Protein 5UZX (pdb70)

Organism: Burkholderia multivorans (strain ATCC 17616 / 249) (NCBI:txid395019)

Sequence (462 aa):
PRPTILLVGASRGLGHAMAAEFLKRGWDVVGTVRADRGRTPLHALAEAYPDRLRIETTLDITQPEEQIRALAARLSGRRVFDILFVNAGTTNPDPTQTIGEVSTDDFVDLMMITNALSPMRVVEETLAGLVPRDGLIGIMSSGQGSIADNESGQRELYRGSKAALNQFMRSFAARRHAQTPLAMVLIAPGWVRTELGGPDARLSIDESVPGVVDVLLAKRGRRAGLEYLDYRGRTVRWPRPTILLVGASRGLGHAMAAEFLKRGWDVVGTVRADRGRTPLHALAEAYPDRLRIETTLDITQPEQIRALAARLSGRVFDILFVNAGTTNPDPTQTIGEVSTDDFVDLMMITNALSPMRVVVETLAGLVPRDGLIGIMSSGQGSIADNESGQRRELYRGSKAALNQFMRSFAARHAQTPLAMVLIAPGWVRTELGGPDARLSIDESVPGVVDVLLAKRRRGRRAGLEYLDYRGRTVRW

Nearest PDB structures (foldseek):
  5uzx-assembly1_A  TM=1.004E+00  e=2.245E-51  Burkholderia multivorans ATCC 17616
  5tt1-assembly2_B  TM=9.972E-01  e=6.897E-45  Burkholderia multivorans ATCC 17616
  5tt1-assembly1_A-2  TM=9.993E-01  e=2.145E-44  Burkholderia multivorans ATCC 17616
  3tox-assembly2_G-3  TM=8.062E-01  e=9.129E-12  Sinorhizobium meliloti 1021
  3tox-assembly1_A  TM=7.920E-01  e=4.861E-12  Sinorhizobium meliloti 1021

Solvent-accessible surface area: 20872 Å² total; per-residue (Å²): 130,98,0,10,0,0,0,0,17,0,24,142,25,27,0,48,15,0,0,32,36,0,2,76,64,24,0,21,2,1,0,1,6,142,74,111,57,48,157,10,59,0,53,49,25,20,118,74,64,109,94,50,9,148,41,18,64,5,31,11,38,83,50,61,76,2,148,46,2,27,73,159,6,90,79,96,97,0,11,0,0,0,0,22,24,38,59,41,6,114,62,43,110,48,57,100,75,105,21,58,105,105,28,83,63,87,4,40,64,31,1,1,69,0,1,16,90,0,0,85,60,0,22,76,22,12,44,165,38,2,0,0,0,1,10,3,13,33,51,2,1,125,41,63,64,154,86,21,110,113,65,3,21,21,36,0,7,20,24,1,6,119,97,0,119,66,2,14,72,143,45,88,105,42,36,9,0,2,0,0,0,4,12,33,130,6,106,25,94,95,17,17,126,120,5,72,30,32,49,116,102,0,4,46,16,0,0,75,13,0,3,45,2,11,27,112,56,30,27,47,3,8,16,37,171,38,45,107,17,143,98,191,122,46,10,0,0,0,0,18,0,22,132,24,26,0,44,15,0,0,25,36,0,2,165,86,32,17,25,1,0,0,1,9,126,91,119,56,53,154,10,64,0,52,48,23,20,111,73,51,90,88,50,10,29,31,9,72,5,27,9,36,84,46,104,65,3,134,3,2,23,10,44,0,57,30,56,111,0,41,0,0,0,0,23,22,35,59,38,5,110,58,42,115,47,57,99,74,108,21,55,104,104,26,86,64,84,4,42,62,27,1,1,69,0,1,15,92,0,0,84,59,0,24,76,20,10,49,166,88,6,0,0,0,0,10,3,12,34,51,1,1,124,42,63,64,156,86,24,117,103,61,3,26,20,35,0,7,19,22,0,5,120,99,0,123,65,3,13,69,148,53,64,187,49,56,11,0,2,0,0,0,5,12,33,114,6,110,27,154,92,21,20,130,115,6,73,30,30,54,118,104,0,4,44,16,0,0,74,15,0,51,68,1,99,66,108,61,30,29,48,2,7,14,37,133,38,135,106,17,142,95

Structure (mmCIF, N/CA/C/O backbone):
data_5UZX
#
_entry.id   5UZX
#
_cell.length_a   46.400
_cell.length_b   76.150
_cell.length_c   65.480
_cell.angle_alpha   90.000
_cell.angle_beta   109.860
_cell.angle_gamma   90.000
#
_symmetry.space_group_name_H-M   'P 1 21 1'
#
loop_
_entity.id
_entity.type
_entity.pdbx_description
1 polymer 'Putative short-chain alcohol dehydrogenase'
2 non-polymer 'NADP NICOTINAMIDE-ADENINE-DINUCLEOTIDE PHOSPHATE'
3 non-polymer 'CHLORIDE ION'
4 non-polymer 1,2-ETHANEDIOL
5 non-polymer 'SULFATE ION'
6 water water
#
loop_
_atom_site.group_PDB
_atom_site.id
_atom_site.type_symbol
_atom_site.label_atom_id
_atom_site.label_alt_id
_atom_site.label_comp_id
_atom_site.label_asym_id
_atom_site.label_entity_id
_atom_site.label_seq_id
_atom_site.pdbx_PDB_ins_code
_atom_site.Cartn_x
_atom_site.Cartn_y
_atom_site.Cartn_z
_atom_site.occupancy
_atom_site.B_iso_or_equiv
_atom_site.auth_seq_id
_atom_site.auth_comp_id
_atom_site.auth_asym_id
_atom_site.auth_atom_id
_atom_site.pdbx_PDB_model_num
ATOM 1 N N . PRO A 1 15 ? -0.516 -4.286 3.269 1.00 58.12 7 PRO A N 1
ATOM 2 C CA . PRO A 1 15 ? 0.654 -3.646 2.654 1.00 58.04 7 PRO A CA 1
ATOM 3 C C . PRO A 1 15 ? 1.533 -2.927 3.681 1.00 57.93 7 PRO A C 1
ATOM 4 O O . PRO A 1 15 ? 2.489 -3.519 4.187 1.00 56.16 7 PRO A O 1
ATOM 8 N N . ARG A 1 16 ? 1.206 -1.670 3.978 1.00 53.05 8 ARG A N 1
ATOM 9 C CA . ARG A 1 16 ? 1.958 -0.908 4.958 1.00 38.47 8 ARG A CA 1
ATOM 10 C C . ARG A 1 16 ? 1.811 -1.532 6.345 1.00 34.94 8 ARG A C 1
ATOM 11 O O . ARG A 1 16 ? 0.764 -2.098 6.677 1.00 31.89 8 ARG A O 1
ATOM 19 N N . PRO A 1 17 ? 2.845 -1.434 7.179 1.00 26.35 9 PRO A N 1
ATOM 20 C CA . PRO A 1 17 ? 2.705 -1.887 8.569 1.00 26.91 9 PRO A CA 1
ATOM 21 C C . PRO A 1 17 ? 1.603 -1.110 9.272 1.00 24.60 9 PRO A C 1
ATOM 22 O O . PRO A 1 17 ? 1.428 0.088 9.052 1.00 25.93 9 PRO A O 1
ATOM 26 N N . THR A 1 18 ? 0.851 -1.810 10.117 1.00 22.09 10 THR A N 1
ATOM 27 C CA . THR A 1 18 ? -0.291 -1.233 10.809 1.00 18.48 10 THR A CA 1
ATOM 28 C C . THR A 1 18 ? -0.171 -1.473 12.307 1.00 20.60 10 THR A C 1
ATOM 29 O O . THR A 1 18 ? 0.211 -2.564 12.745 1.00 21.03 10 THR A O 1
ATOM 33 N N . ILE A 1 19 ? -0.468 -0.437 13.085 1.00 19.83 11 ILE A N 1
ATOM 34 C CA . ILE A 1 19 ? -0.575 -0.528 14.539 1.00 17.63 11 ILE A CA 1
ATOM 35 C C . ILE A 1 19 ? -2.045 -0.468 14.916 1.00 20.76 11 ILE A C 1
ATOM 36 O O . ILE A 1 19 ? -2.796 0.380 14.417 1.00 19.53 11 ILE A O 1
ATOM 41 N N . LEU A 1 20 ? -2.452 -1.377 15.786 1.00 17.60 12 LEU A N 1
ATOM 42 C CA . LEU A 1 20 ? -3.759 -1.316 16.422 1.00 18.61 12 LEU A CA 1
ATOM 43 C C . LEU A 1 20 ? -3.546 -0.578 17.735 1.00 18.68 12 LEU A C 1
ATOM 44 O O . LEU A 1 20 ? -2.892 -1.095 18.643 1.00 16.76 12 LEU A O 1
ATOM 49 N N . LEU A 1 21 ? -4.039 0.659 17.804 1.00 18.41 13 LEU A N 1
ATOM 50 C CA . LEU A 1 21 ? -3.775 1.576 18.907 1.00 17.85 13 LEU A CA 1
ATOM 51 C C . LEU A 1 21 ? -5.077 1.739 19.681 1.00 19.45 13 LEU A C 1
ATOM 52 O O . LEU A 1 21 ? -6.002 2.415 19.219 1.00 19.38 13 LEU A O 1
ATOM 57 N N . VAL A 1 22 ? -5.150 1.108 20.847 1.00 18.69 14 VAL A N 1
ATOM 58 C CA . VAL A 1 22 ? -6.363 1.098 21.658 1.00 17.83 14 VAL A CA 1
ATOM 59 C C . VAL A 1 22 ? -6.331 2.284 22.615 1.00 19.03 14 VAL A C 1
ATOM 60 O O . VAL A 1 22 ? -5.432 2.396 23.460 1.00 21.31 14 VAL A O 1
ATOM 64 N N . GLY A 1 23 ? -7.326 3.159 22.495 1.00 19.11 15 GLY A N 1
ATOM 65 C CA . GLY A 1 23 ? -7.374 4.370 23.291 1.00 19.03 15 GLY A CA 1
ATOM 66 C C . GLY A 1 23 ? -6.659 5.527 22.617 1.00 19.55 15 GLY A C 1
ATOM 67 O O . GLY A 1 23 ? -5.689 6.064 23.154 1.00 21.42 15 GLY A O 1
ATOM 68 N N . ALA A 1 24 ? -7.129 5.924 21.435 1.00 20.23 16 ALA A N 1
ATOM 69 C CA . ALA A 1 24 ? -6.430 6.900 20.613 1.00 17.72 16 ALA A CA 1
ATOM 70 C C . ALA A 1 24 ? -7.218 8.193 20.458 1.00 19.03 16 ALA A C 1
ATOM 71 O O . ALA A 1 24 ? -6.901 9.007 19.585 1.00 20.21 16 ALA A O 1
ATOM 73 N N . SER A 1 25 ? -8.248 8.395 21.280 1.00 20.64 17 SER A N 1
ATOM 74 C CA . SER A 1 25 ? -9.164 9.511 21.042 1.00 19.78 17 SER A CA 1
ATOM 75 C C . SER A 1 25 ? -8.508 10.858 21.317 1.00 20.96 17 SER A C 1
ATOM 76 O O . SER A 1 25 ? -8.772 11.842 20.606 1.00 21.83 17 SER A O 1
ATOM 79 N N . ARG A 1 26 ? -7.687 10.933 22.366 1.00 21.07 18 ARG A N 1
ATOM 80 C CA . ARG A 1 26 ? -7.211 12.186 22.927 1.00 20.51 18 ARG A CA 1
ATOM 81 C C . ARG A 1 26 ? -5.796 11.980 23.446 1.00 22.04 18 ARG A C 1
ATOM 82 O O . ARG A 1 26 ? -5.297 10.855 23.515 1.00 22.48 18 ARG A O 1
ATOM 90 N N . GLY A 1 27 ? -5.163 13.089 23.829 1.00 24.07 19 GLY A N 1
ATOM 91 C CA . GLY A 1 27 ? -3.946 13.022 24.631 1.00 19.98 19 GLY A CA 1
ATOM 92 C C . GLY A 1 27 ? -2.794 12.312 23.955 1.00 22.83 19 GLY A C 1
ATOM 93 O O . GLY A 1 27 ? -2.537 12.475 22.754 1.00 23.25 19 GLY A O 1
ATOM 94 N N . LEU A 1 28 ? -2.095 11.485 24.740 1.00 23.56 20 LEU A N 1
ATOM 95 C CA . LEU A 1 28 ? -0.973 10.725 24.199 1.00 23.08 20 LEU A CA 1
ATOM 96 C C . LEU A 1 28 ? -1.405 9.795 23.073 1.00 21.55 20 LEU A C 1
ATOM 97 O O . LEU A 1 28 ? -0.674 9.629 22.090 1.00 20.68 20 LEU A O 1
ATOM 102 N N . GLY A 1 29 ? -2.570 9.150 23.207 1.00 19.75 21 GLY A N 1
ATOM 103 C CA . GLY A 1 29 ? -2.980 8.172 22.210 1.00 18.79 21 GLY A CA 1
ATOM 104 C C . GLY A 1 29 ? -3.213 8.806 20.853 1.00 18.70 21 GLY A C 1
ATOM 105 O O . GLY A 1 29 ? -2.786 8.282 19.821 1.00 19.61 21 GLY A O 1
ATOM 106 N N . HIS A 1 30 ? -3.904 9.945 20.842 1.00 20.84 22 HIS A N 1
ATOM 107 C CA . HIS A 1 30 ? -4.124 10.677 19.607 1.00 19.54 22 HIS A CA 1
ATOM 108 C C . HIS A 1 30 ? -2.799 11.103 18.987 1.00 19.73 22 HIS A C 1
ATOM 109 O O . HIS A 1 30 ? -2.609 10.986 17.772 1.00 20.30 22 HIS A O 1
ATOM 116 N N . ALA A 1 31 ? -1.869 11.591 19.809 1.00 20.91 23 ALA A N 1
ATOM 117 C CA . ALA A 1 31 ? -0.580 12.036 19.290 1.00 20.19 23 ALA A CA 1
ATOM 118 C C . ALA A 1 31 ? 0.243 10.872 18.752 1.00 20.09 23 ALA A C 1
ATOM 119 O O . ALA A 1 31 ? 0.994 11.035 17.782 1.00 20.96 23 ALA A O 1
ATOM 121 N N . MET A 1 32 ? 0.121 9.696 19.371 1.00 18.73 24 MET A N 1
ATOM 122 C CA . MET A 1 32 ? 0.832 8.524 18.867 1.00 20.70 24 MET A CA 1
ATOM 123 C C . MET A 1 32 ? 0.320 8.123 17.496 1.00 20.17 24 MET A C 1
ATOM 124 O O . MET A 1 32 ? 1.105 7.744 16.622 1.00 21.02 24 MET A O 1
ATOM 129 N N . ALA A 1 33 ? -0.999 8.168 17.298 1.00 18.78 25 ALA A N 1
ATOM 130 C CA . ALA A 1 33 ? -1.550 7.925 15.972 1.00 18.77 25 ALA A CA 1
ATOM 131 C C . ALA A 1 33 ? -0.936 8.876 14.956 1.00 19.63 25 ALA A C 1
ATOM 132 O O . ALA A 1 33 ? -0.453 8.453 13.902 1.00 20.67 25 ALA A O 1
ATOM 134 N N . ALA A 1 34 ? -0.931 10.171 15.268 1.00 20.18 26 ALA A N 1
ATOM 135 C CA . ALA A 1 34 ? -0.364 11.137 14.339 1.00 18.97 26 ALA A CA 1
ATOM 136 C C . ALA A 1 34 ? 1.106 10.839 14.060 1.00 21.33 26 ALA A C 1
ATOM 137 O O . ALA A 1 34 ? 1.569 10.966 12.918 1.00 24.79 26 ALA A O 1
ATOM 139 N N . GLU A 1 35 ? 1.850 10.430 15.088 1.00 20.18 27 GLU A N 1
ATOM 140 C CA . GLU A 1 35 ? 3.281 10.184 14.918 1.00 19.54 27 GLU A CA 1
ATOM 141 C C . GLU A 1 35 ? 3.539 8.931 14.089 1.00 19.91 27 GLU A C 1
ATOM 142 O O . GLU A 1 35 ? 4.434 8.916 13.238 1.00 21.99 27 GLU A O 1
ATOM 148 N N . PHE A 1 36 ? 2.763 7.873 14.309 1.00 18.39 28 PHE A N 1
ATOM 149 C CA . PHE A 1 36 ? 2.923 6.687 13.477 1.00 18.69 28 PHE A CA 1
ATOM 150 C C . PHE A 1 36 ? 2.598 6.977 12.019 1.00 22.23 28 PHE A C 1
ATOM 151 O O . PHE A 1 36 ? 3.274 6.468 11.113 1.00 22.67 28 PHE A O 1
ATOM 159 N N . LEU A 1 37 ? 1.573 7.801 11.766 1.00 20.68 29 LEU A N 1
ATOM 160 C CA . LEU A 1 37 ? 1.254 8.148 10.384 1.00 23.02 29 LEU A CA 1
ATOM 161 C C . LEU A 1 37 ? 2.406 8.900 9.734 1.00 24.32 29 LEU A C 1
ATOM 162 O O . LEU A 1 37 ? 2.706 8.696 8.552 1.00 26.85 29 LEU A O 1
ATOM 167 N N . LYS A 1 38 ? 3.089 9.746 10.505 1.00 25.75 30 LYS A N 1
ATOM 168 C CA . LYS A 1 38 ? 4.246 10.467 9.988 1.00 28.48 30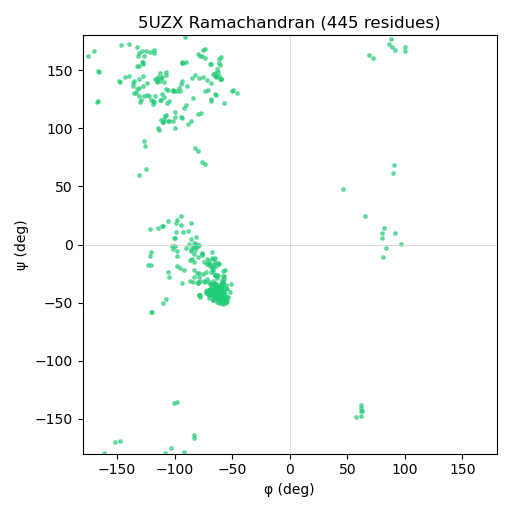 LYS A CA 1
ATOM 169 C C . LYS A 1 38 ? 5.381 9.522 9.595 1.00 32.50 30 LYS A C 1
ATOM 170 O O . LYS A 1 38 ? 6.158 9.832 8.681 1.00 35.49 30 LYS A O 1
ATOM 172 N N . ARG A 1 39 ? 5.480 8.362 10.248 1.00 27.75 31 ARG A N 1
ATOM 173 C CA . ARG A 1 39 ? 6.533 7.388 9.983 1.00 29.87 31 ARG A CA 1
ATOM 174 C C . ARG A 1 39 ? 6.167 6.393 8.883 1.00 30.88 31 ARG A C 1
ATOM 175 O O . ARG A 1 39 ? 6.864 5.386 8.717 1.00 29.74 31 ARG A O 1
ATOM 183 N N . GLY A 1 40 ? 5.089 6.631 8.144 1.00 26.85 32 GLY A N 1
ATOM 184 C CA . GLY A 1 40 ? 4.733 5.729 7.066 1.00 27.40 32 GLY A CA 1
ATOM 185 C C . GLY A 1 40 ? 3.972 4.492 7.485 1.00 23.24 32 GLY A C 1
ATOM 186 O O . GLY A 1 40 ? 3.877 3.552 6.689 1.00 28.38 32 GLY A O 1
ATOM 187 N N . TRP A 1 41 ? 3.448 4.452 8.711 1.00 22.37 33 TRP A N 1
ATOM 188 C CA . TRP A 1 41 ? 2.585 3.374 9.171 1.00 22.10 33 TRP A CA 1
ATOM 189 C C . TRP A 1 41 ? 1.115 3.732 8.962 1.00 23.39 33 TRP A C 1
ATOM 190 O O . TRP A 1 41 ? 0.741 4.903 8.863 1.00 24.62 33 TRP A O 1
ATOM 201 N N . ASP A 1 42 ? 0.284 2.697 8.871 1.00 23.82 34 ASP A N 1
ATOM 202 C CA . ASP A 1 42 ? -1.162 2.835 8.983 1.00 21.25 34 ASP A CA 1
ATOM 203 C C . ASP A 1 42 ? -1.576 2.594 10.429 1.00 20.28 34 ASP A C 1
ATOM 204 O O . ASP A 1 42 ? -0.861 1.960 11.207 1.00 20.91 34 ASP A O 1
ATOM 209 N N . VAL A 1 43 ? -2.735 3.136 10.799 1.00 20.54 35 VAL A N 1
ATOM 210 C CA . VAL A 1 43 ? -3.216 3.081 12.176 1.00 16.93 35 VAL A CA 1
ATOM 211 C C . VAL A 1 43 ? -4.680 2.663 12.168 1.00 18.64 35 VAL A C 1
ATOM 212 O O . VAL A 1 43 ? -5.488 3.236 11.431 1.00 21.11 35 VAL A O 1
ATOM 216 N N . VAL A 1 44 ? -5.021 1.667 12.984 1.00 18.61 36 VAL A N 1
ATOM 217 C CA . VAL A 1 44 ? -6.401 1.437 13.388 1.00 16.67 36 VAL A CA 1
ATOM 218 C C . VAL A 1 44 ? -6.467 1.874 14.841 1.00 18.42 36 VAL A C 1
ATOM 219 O O . VAL A 1 44 ? -5.830 1.261 15.704 1.00 17.80 36 VAL A O 1
ATOM 223 N N . GLY A 1 45 ? -7.178 2.961 15.109 1.00 16.01 37 GLY A N 1
ATOM 224 C CA . GLY A 1 45 ? -7.260 3.538 16.448 1.00 16.43 37 GLY A CA 1
ATOM 225 C C . GLY A 1 45 ? -8.655 3.359 17.017 1.00 17.17 37 GLY A C 1
ATOM 226 O O . GLY A 1 45 ? -9.638 3.406 16.282 1.00 22.30 37 GLY A O 1
ATOM 227 N N . THR A 1 46 ? -8.741 3.124 18.323 1.00 18.88 38 THR A N 1
ATOM 228 C CA . THR A 1 46 ? -10.049 2.947 18.930 1.00 18.16 38 THR A CA 1
ATOM 229 C C . THR A 1 46 ? -10.427 4.150 19.781 1.00 18.51 38 THR A C 1
ATOM 230 O O . THR A 1 46 ? -9.579 4.787 20.412 1.00 22.65 38 THR A O 1
ATOM 234 N N . VAL A 1 47 ? -11.729 4.443 19.783 1.00 18.24 39 VAL A N 1
ATOM 235 C CA . VAL A 1 47 ? -12.334 5.472 20.617 1.00 19.66 39 VAL A CA 1
ATOM 236 C C . VAL A 1 47 ? -13.543 4.855 21.310 1.00 19.83 39 VAL A C 1
ATOM 237 O O . VAL A 1 47 ? -14.022 3.790 20.930 1.00 20.15 39 VAL A O 1
ATOM 241 N N . ARG A 1 48 ? -14.039 5.530 22.341 1.00 21.03 40 ARG A N 1
ATOM 242 C CA . ARG A 1 48 ? -15.301 5.108 22.942 1.00 24.30 40 ARG A CA 1
ATOM 243 C C . ARG A 1 48 ? -16.467 5.696 22.155 1.00 29.82 40 ARG A C 1
ATOM 244 O O . ARG A 1 48 ? -16.534 6.909 21.946 1.00 30.84 40 ARG A O 1
ATOM 252 N N . ALA A 1 49 ? -17.380 4.824 21.712 1.00 35.48 41 ALA A N 1
ATOM 253 C CA . ALA A 1 49 ? -18.514 5.258 20.897 1.00 38.93 41 ALA A CA 1
ATOM 254 C C . ALA A 1 49 ? -19.294 6.379 21.569 1.00 40.08 41 ALA A C 1
ATOM 255 O O . ALA A 1 49 ? -19.650 7.375 20.929 1.00 44.05 41 ALA A O 1
ATOM 257 N N . ASP A 1 50 ? -19.563 6.236 22.868 1.00 42.49 42 ASP A N 1
ATOM 258 C CA . ASP A 1 50 ? -20.356 7.218 23.598 1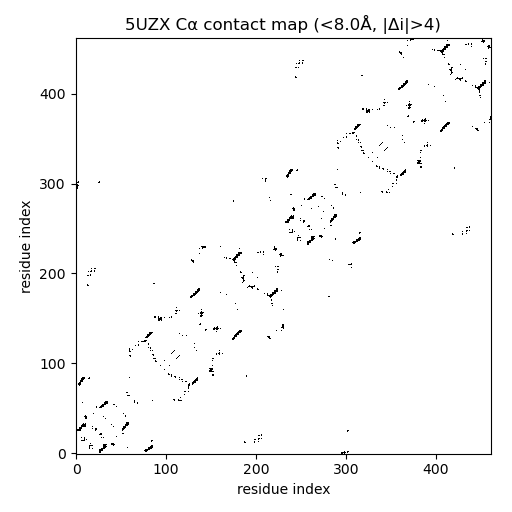.00 50.06 42 ASP A CA 1
ATOM 259 C C . ASP A 1 50 ? -19.659 8.564 23.740 1.00 51.57 42 ASP A C 1
ATOM 260 O O . ASP A 1 50 ? -20.278 9.512 24.236 1.00 62.51 42 ASP A O 1
ATOM 262 N N . ARG A 1 51 ? -18.400 8.674 23.328 1.00 49.99 43 ARG A N 1
ATOM 263 C CA . ARG A 1 51 ? -17.659 9.921 23.427 1.00 53.68 43 ARG A CA 1
ATOM 264 C C . ARG A 1 51 ? -17.880 10.842 22.237 1.00 56.59 43 ARG A C 1
ATOM 265 O O . ARG A 1 51 ? -17.234 11.890 22.164 1.00 64.81 43 ARG A O 1
ATOM 267 N N . GLY A 1 52 ? -18.760 10.479 21.306 1.00 45.46 44 GLY A N 1
ATOM 268 C CA . GLY A 1 52 ? -18.978 11.337 20.156 1.00 46.93 44 GLY A CA 1
ATOM 269 C C . GLY A 1 52 ? -17.691 11.581 19.389 1.00 36.71 44 GLY A C 1
ATOM 270 O O . GLY A 1 52 ? -16.786 10.742 19.346 1.00 36.51 44 GLY A O 1
ATOM 271 N N . ARG A 1 53 ? -17.591 12.765 18.793 1.00 33.83 45 ARG A N 1
ATOM 272 C CA . ARG A 1 53 ? -16.422 13.086 17.991 1.00 30.45 45 ARG A CA 1
ATOM 273 C C . ARG A 1 53 ? -15.227 13.393 18.885 1.00 24.76 45 ARG A C 1
ATOM 274 O O . ARG A 1 53 ? -15.367 14.018 19.944 1.00 27.43 45 ARG A O 1
ATOM 282 N N . THR A 1 54 ? -14.054 12.983 18.429 1.00 23.03 46 THR A N 1
ATOM 283 C CA . THR A 1 54 ? -12.798 13.066 19.161 1.00 24.51 46 THR A CA 1
ATOM 284 C C . THR A 1 54 ? -11.750 13.740 18.297 1.00 23.93 46 THR A C 1
ATOM 285 O O . THR A 1 54 ? -11.937 13.907 17.085 1.00 22.26 46 THR A O 1
ATOM 289 N N . PRO A 1 55 ? -10.624 14.150 18.895 1.00 23.72 47 PRO A N 1
ATOM 290 C CA . PRO A 1 55 ? -9.504 14.651 18.077 1.00 23.13 47 PRO A CA 1
ATOM 291 C C . PRO A 1 55 ? -9.013 13.654 17.041 1.00 21.30 47 PRO A C 1
ATOM 292 O O . PRO A 1 55 ? -8.485 14.070 15.998 1.00 22.89 47 PRO A O 1
ATOM 296 N N . LEU A 1 56 ? -9.180 12.353 17.300 1.00 18.59 48 LEU A N 1
ATOM 297 C CA . LEU A 1 56 ? -8.803 11.345 16.315 1.00 18.81 48 LEU A CA 1
ATOM 298 C C . LEU A 1 56 ? -9.655 11.456 15.058 1.00 23.68 48 LEU A C 1
ATOM 299 O O . LEU A 1 56 ? -9.158 11.205 13.951 1.00 23.19 48 LEU A O 1
ATOM 304 N N . HIS A 1 57 ? -10.929 11.831 15.199 1.00 20.63 49 HIS A N 1
ATOM 305 C CA . HIS A 1 57 ? -11.766 12.035 14.021 1.00 21.24 49 HIS A CA 1
ATOM 306 C C . HIS A 1 57 ? -11.235 13.165 13.158 1.00 24.10 49 HIS A C 1
ATOM 307 O O . HIS A 1 57 ? -11.268 13.079 11.927 1.00 28.91 49 HIS A O 1
ATOM 314 N N . ALA A 1 58 ? -10.745 14.238 13.784 1.00 24.31 50 ALA A N 1
ATOM 315 C CA . ALA A 1 58 ? -10.146 15.314 13.005 1.00 25.47 50 ALA A CA 1
ATOM 316 C C . ALA A 1 58 ? -8.883 14.835 12.297 1.00 28.82 50 ALA A C 1
ATOM 317 O O . ALA A 1 58 ? -8.642 15.185 11.133 1.00 28.69 50 ALA A O 1
ATOM 319 N N . LEU A 1 59 ? -8.071 14.023 12.980 1.00 27.02 51 LEU A N 1
ATOM 320 C CA . LEU A 1 59 ? -6.879 13.462 12.350 1.00 24.68 51 LEU A CA 1
ATOM 321 C C . LEU A 1 59 ? -7.238 12.558 11.179 1.00 26.68 51 LEU A C 1
ATOM 322 O O . LEU A 1 59 ? -6.526 12.540 10.167 1.00 31.92 51 LEU A O 1
ATOM 327 N N . ALA A 1 60 ? -8.344 11.817 11.294 1.00 26.50 52 ALA A N 1
ATOM 328 C CA . ALA A 1 60 ? -8.788 10.948 10.211 1.00 26.66 52 ALA A CA 1
ATOM 329 C C . ALA A 1 60 ? -9.173 11.733 8.965 1.00 28.49 52 ALA A C 1
ATOM 330 O O . ALA A 1 60 ? -9.101 11.189 7.857 1.00 32.71 52 ALA A O 1
ATOM 332 N N . GLU A 1 61 ? -9.609 12.992 9.116 1.00 28.25 53 GLU A N 1
ATOM 333 C CA . GLU A 1 61 ? -9.884 13.814 7.942 1.00 32.47 53 GLU A CA 1
ATOM 334 C C . GLU A 1 61 ? -8.629 13.997 7.103 1.00 28.73 53 GLU A C 1
ATOM 335 O O . GLU A 1 61 ? -8.700 14.045 5.868 1.00 37.68 53 GLU A O 1
ATOM 341 N N . ALA A 1 62 ? -7.472 14.129 7.759 1.00 32.98 54 ALA A N 1
ATOM 342 C CA . ALA A 1 62 ? -6.218 14.408 7.070 1.00 37.83 54 ALA A CA 1
ATOM 343 C C . ALA A 1 62 ? -5.558 13.158 6.504 1.00 39.87 54 ALA A C 1
ATOM 344 O O . ALA A 1 62 ? -4.734 13.271 5.590 1.00 40.06 54 ALA A O 1
ATOM 346 N N . TYR A 1 63 ? -5.891 11.982 7.030 1.00 34.06 55 TYR A N 1
ATOM 347 C CA . TYR A 1 63 ? -5.319 10.711 6.582 1.00 30.20 55 TYR A CA 1
ATOM 348 C C . TYR A 1 63 ? -6.440 9.708 6.339 1.00 33.36 55 TYR A C 1
ATOM 349 O O . TYR A 1 63 ? -6.485 8.650 6.973 1.00 34.75 55 TYR A O 1
ATOM 358 N N . PRO A 1 64 ? -7.371 10.005 5.428 1.00 37.55 56 PRO A N 1
ATOM 359 C CA . PRO A 1 64 ? -8.569 9.160 5.312 1.00 41.43 56 PRO A CA 1
ATOM 360 C C . PRO A 1 64 ? -8.297 7.755 4.800 1.00 44.05 56 PRO A C 1
ATOM 361 O O . PRO A 1 64 ? -9.133 6.869 5.017 1.00 46.51 56 PRO A O 1
ATOM 365 N N . ASP A 1 65 ? -7.168 7.520 4.131 1.00 36.88 57 ASP A N 1
ATOM 366 C CA . ASP A 1 65 ? -6.830 6.195 3.632 1.00 39.65 57 ASP A CA 1
ATOM 367 C C . ASP A 1 65 ? -5.883 5.428 4.547 1.00 38.65 57 ASP A C 1
ATOM 368 O O . ASP A 1 65 ? -5.613 4.251 4.287 1.00 37.10 57 ASP A O 1
ATOM 370 N N . ARG A 1 66 ? -5.381 6.053 5.612 1.00 30.22 58 ARG A N 1
ATOM 371 C CA . ARG A 1 66 ? -4.358 5.442 6.440 1.00 25.97 58 ARG A CA 1
ATOM 372 C C . ARG A 1 66 ? -4.733 5.316 7.903 1.00 24.64 58 ARG A C 1
ATOM 373 O O . ARG A 1 66 ? -4.095 4.537 8.619 1.00 22.91 58 ARG A O 1
ATOM 381 N N . LEU A 1 67 ? -5.734 6.057 8.371 1.00 25.54 59 LEU A N 1
ATOM 382 C CA . LEU A 1 67 ? -6.208 5.975 9.744 1.00 21.17 59 LEU A CA 1
ATOM 383 C C . LEU A 1 67 ? -7.662 5.533 9.707 1.00 18.56 59 LEU A C 1
ATOM 384 O O . LEU A 1 67 ? -8.498 6.197 9.084 1.00 25.88 59 LEU A O 1
ATOM 389 N N . ARG A 1 68 ? -7.955 4.408 10.348 1.00 20.76 60 ARG A N 1
ATOM 390 C CA . ARG A 1 68 ? -9.319 3.937 10.493 1.00 19.93 60 ARG A CA 1
ATOM 391 C C . ARG A 1 68 ? -9.667 3.963 11.973 1.00 18.99 60 ARG A C 1
ATOM 392 O O . ARG A 1 68 ? -8.830 3.628 12.815 1.00 18.93 60 ARG A O 1
ATOM 400 N N . ILE A 1 69 ? -10.909 4.333 12.291 1.00 20.77 61 ILE A N 1
ATOM 401 C CA . ILE A 1 69 ? -11.371 4.442 13.675 1.00 21.73 61 ILE A CA 1
ATOM 402 C C . ILE A 1 69 ? -12.395 3.345 13.972 1.00 18.86 61 ILE A C 1
ATOM 403 O O . ILE A 1 69 ? -13.372 3.173 13.231 1.00 22.88 61 ILE A O 1
ATOM 408 N N . GLU A 1 70 ? -12.178 2.612 15.066 1.00 20.88 62 GLU A N 1
ATOM 409 C CA . GLU A 1 70 ? -13.119 1.618 15.564 1.00 20.39 62 GLU A CA 1
ATOM 410 C C . GLU A 1 70 ? -13.514 2.008 16.982 1.00 21.27 62 GLU A C 1
ATOM 411 O O . GLU A 1 70 ? -12.879 2.857 17.611 1.00 21.29 62 GLU A O 1
ATOM 417 N N . THR A 1 71 ? -14.573 1.401 17.505 1.00 21.00 63 THR A N 1
ATOM 418 C CA A THR A 1 71 ? -15.053 1.735 18.838 0.63 19.84 63 THR A CA 1
ATOM 419 C CA B THR A 1 71 ? -15.057 1.735 18.836 0.37 20.50 63 THR A CA 1
ATOM 420 C C . THR A 1 71 ? -14.747 0.619 19.825 1.00 19.19 63 THR A C 1
ATOM 421 O O . THR A 1 71 ? -14.803 -0.566 19.480 1.00 22.40 63 THR A O 1
ATOM 428 N N . LEU A 1 72 ? -14.423 1.018 21.055 1.00 19.81 64 LEU A N 1
ATOM 429 C CA . LEU A 1 72 ? -14.120 0.075 22.123 1.00 18.69 64 LEU A CA 1
ATOM 430 C C . LEU A 1 72 ? -14.081 0.781 23.469 1.00 19.69 64 LEU A C 1
ATOM 431 O O . LEU A 1 72 ? -13.325 1.742 23.655 1.00 20.39 64 LEU A O 1
ATOM 436 N N . ASP A 1 73 ? -14.905 0.326 24.405 1.00 19.84 65 ASP A N 1
ATOM 437 C CA . ASP A 1 73 ? -14.759 0.652 25.818 1.00 21.21 65 ASP A CA 1
ATOM 438 C C . ASP A 1 73 ? -14.064 -0.562 26.421 1.00 18.89 65 ASP A C 1
ATOM 439 O O . ASP A 1 73 ? -14.658 -1.640 26.494 1.00 21.54 65 ASP A O 1
ATOM 444 N N . ILE A 1 74 ? -12.793 -0.398 26.807 1.00 20.20 66 ILE A N 1
ATOM 445 C CA . ILE A 1 74 ? -12.003 -1.536 27.275 1.00 19.17 66 ILE A CA 1
ATOM 446 C C . ILE A 1 74 ? -12.582 -2.192 28.515 1.00 20.10 66 ILE A C 1
ATOM 447 O O . ILE A 1 74 ? -12.196 -3.323 28.839 1.00 20.19 66 ILE A O 1
ATOM 452 N N . THR A 1 75 ? -13.483 -1.519 29.240 1.00 19.52 67 THR A N 1
ATOM 453 C CA . THR A 1 75 ? -14.057 -2.142 30.430 1.00 20.05 67 THR A CA 1
ATOM 454 C C . THR A 1 75 ? -15.225 -3.064 30.116 1.00 21.08 67 THR A C 1
ATOM 455 O O . THR A 1 75 ? -15.790 -3.649 31.043 1.00 23.80 67 THR A O 1
ATOM 459 N N . GLN A 1 76 ? -15.575 -3.225 28.834 1.00 23.63 68 GLN A N 1
ATOM 460 C CA . GLN A 1 76 ? -16.707 -4.053 28.432 1.00 23.69 68 GLN A CA 1
ATOM 461 C C . GLN A 1 76 ? -16.180 -5.243 27.642 1.00 19.48 68 GLN A C 1
ATOM 462 O O . GLN A 1 76 ? -15.876 -5.107 26.445 1.00 20.94 68 GLN A O 1
ATOM 468 N N . PRO A 1 77 ? -16.052 -6.425 28.259 1.00 20.88 69 PRO A N 1
ATOM 469 C CA . PRO A 1 77 ? -15.498 -7.580 27.531 1.00 23.86 69 PRO A CA 1
ATOM 470 C C . PRO A 1 77 ? -16.211 -7.900 26.226 1.00 20.20 69 PRO A C 1
ATOM 471 O O . PRO A 1 77 ? -15.546 -8.262 25.246 1.00 24.53 69 PRO A O 1
ATOM 475 N N . GLU A 1 78 ? -17.540 -7.776 26.185 1.00 21.14 70 GLU A N 1
ATOM 476 C CA A GLU A 1 78 ? -18.261 -8.044 24.945 0.48 22.82 70 GLU A CA 1
ATOM 477 C CA B GLU A 1 78 ? -18.261 -8.044 24.944 0.52 22.82 70 GLU A CA 1
ATOM 478 C C . GLU A 1 78 ? -17.786 -7.136 23.817 1.00 21.45 70 GLU A C 1
ATOM 479 O O . GLU A 1 78 ? -17.759 -7.555 22.656 1.00 25.53 70 GLU A O 1
ATOM 482 N N . GLN A 1 79 ? -17.401 -5.894 24.140 1.00 21.13 71 GLN A N 1
ATOM 483 C CA . GLN A 1 79 ? -16.895 -4.986 23.115 1.00 18.61 71 GLN A CA 1
ATOM 484 C C . GLN A 1 79 ? -15.494 -5.369 22.659 1.00 19.59 71 GLN A C 1
ATOM 485 O O . GLN A 1 79 ? -15.143 -5.136 21.496 1.00 21.52 71 GLN A O 1
ATOM 491 N N . ILE A 1 80 ? -14.671 -5.931 23.552 1.00 19.37 72 ILE A N 1
ATOM 492 C CA . ILE A 1 80 ? -13.362 -6.428 23.134 1.00 20.35 72 ILE A CA 1
ATOM 493 C C . ILE A 1 80 ? -13.537 -7.587 22.160 1.00 22.63 72 ILE A C 1
ATOM 494 O O . ILE A 1 80 ? -12.873 -7.651 21.118 1.00 20.64 72 ILE A O 1
ATOM 499 N N . ARG A 1 81 ? -14.447 -8.517 22.490 1.00 21.98 73 ARG A N 1
ATOM 500 C CA . ARG A 1 81 ? -14.742 -9.638 21.600 1.00 23.06 73 ARG A CA 1
ATOM 501 C C . ARG A 1 81 ? -15.310 -9.152 20.272 1.00 22.93 73 ARG A C 1
ATOM 502 O O . ARG A 1 81 ? -14.971 -9.694 19.212 1.00 27.06 73 ARG A O 1
ATOM 510 N N . ALA A 1 82 ? -16.181 -8.137 20.306 1.00 22.27 74 ALA A N 1
ATOM 511 C CA . ALA A 1 82 ? -16.735 -7.605 19.064 1.00 22.90 74 ALA A CA 1
ATOM 512 C C . ALA A 1 82 ? -15.639 -7.032 18.175 1.00 20.98 74 ALA A C 1
ATOM 513 O O . ALA A 1 82 ? -15.633 -7.268 16.960 1.00 22.82 74 ALA A O 1
ATOM 515 N N . LEU A 1 83 ? -14.697 -6.284 18.763 1.00 21.52 75 LEU A N 1
ATOM 516 C CA . LEU A 1 83 ? -13.576 -5.760 17.987 1.00 21.23 75 LEU A CA 1
ATOM 517 C C . LEU A 1 83 ? -12.760 -6.890 17.368 1.00 19.81 75 LEU A C 1
ATOM 518 O O . LEU A 1 83 ? -12.401 -6.828 16.188 1.00 19.15 75 LEU A O 1
ATOM 523 N N . ALA A 1 84 ? -12.473 -7.942 18.140 1.00 19.43 76 ALA A N 1
ATOM 524 C CA . ALA A 1 84 ? -11.729 -9.073 17.589 1.00 21.92 76 ALA A CA 1
ATOM 525 C C . ALA A 1 84 ? -12.430 -9.669 16.372 1.00 22.70 76 ALA A C 1
ATOM 526 O O . ALA A 1 84 ? -11.777 -10.017 15.379 1.00 23.28 76 ALA A O 1
ATOM 528 N N . ALA A 1 85 ? -13.762 -9.797 16.424 1.00 21.96 77 ALA A N 1
ATOM 529 C CA . ALA A 1 85 ? -14.492 -10.334 15.283 1.00 24.26 77 ALA A CA 1
ATOM 530 C C . ALA A 1 85 ? -14.466 -9.357 14.122 1.00 22.61 77 ALA A C 1
ATOM 531 O O . ALA A 1 85 ? -14.347 -9.763 12.961 1.00 26.34 77 ALA A O 1
ATOM 533 N N . ARG A 1 86 ? -14.562 -8.064 14.424 1.00 22.17 78 ARG A N 1
ATOM 534 C CA . ARG A 1 86 ? -14.570 -7.055 13.377 1.00 22.98 78 ARG A CA 1
ATOM 535 C C . ARG A 1 86 ? -13.240 -7.025 12.639 1.00 26.05 78 ARG A C 1
ATOM 536 O O . ARG A 1 86 ? -13.209 -6.794 11.422 1.00 29.74 78 ARG A O 1
ATOM 544 N N . LEU A 1 87 ? -12.142 -7.291 13.344 1.00 21.74 79 LEU A N 1
ATOM 545 C CA . LEU A 1 87 ? -10.811 -7.274 12.758 1.00 22.63 79 LEU A CA 1
ATOM 546 C C . LEU A 1 87 ? -10.358 -8.661 12.292 1.00 22.65 79 LEU A C 1
ATOM 547 O O . LEU A 1 87 ? -9.160 -8.868 12.072 1.00 24.82 79 LEU A O 1
ATOM 552 N N . SER A 1 88 ? -11.299 -9.595 12.145 1.00 27.14 80 SER A N 1
ATOM 553 C CA . SER A 1 88 ? -11.013 -10.944 11.669 1.00 26.55 80 SER A CA 1
ATOM 554 C C . SER A 1 88 ? -10.175 -10.899 10.399 1.00 28.42 80 SER A C 1
ATOM 555 O O . SER A 1 88 ? -10.463 -10.139 9.470 1.00 30.84 80 SER A O 1
ATOM 558 N N . GLY A 1 89 ? -9.123 -11.716 10.366 1.00 29.33 81 GLY A N 1
ATOM 559 C CA . GLY A 1 89 ? -8.245 -11.774 9.223 1.00 32.93 81 GLY A CA 1
ATOM 560 C C . GLY A 1 89 ? -7.197 -10.683 9.147 1.00 27.97 81 GLY A C 1
ATOM 561 O O . GLY A 1 89 ? -6.292 -10.781 8.308 1.00 34.19 81 GLY A O 1
ATOM 562 N N . ARG A 1 90 ? -7.276 -9.650 9.984 1.00 27.17 82 ARG A N 1
ATOM 563 C CA A ARG A 1 90 ? -6.262 -8.611 9.938 0.50 27.95 82 ARG A CA 1
ATOM 564 C CA B ARG A 1 90 ? -6.288 -8.576 9.995 0.50 27.86 82 ARG A CA 1
ATOM 565 C C . ARG A 1 90 ? -5.065 -8.976 10.807 1.00 24.95 82 ARG A C 1
ATOM 566 O O . ARG A 1 90 ? -5.174 -9.691 11.813 1.00 28.64 82 ARG A O 1
ATOM 581 N N . VAL A 1 91 ? -3.903 -8.500 10.374 1.00 24.59 83 VAL A N 1
ATOM 582 C CA . VAL A 1 91 ? -2.638 -8.720 11.056 1.00 23.61 83 VAL A CA 1
ATOM 583 C C . VAL A 1 91 ? -2.049 -7.354 11.375 1.00 24.26 83 VAL A C 1
ATOM 584 O O . VAL A 1 91 ? -1.949 -6.493 10.492 1.00 27.10 83 VAL A O 1
ATOM 588 N N . PHE A 1 92 ? -1.694 -7.143 12.634 1.00 20.00 84 PHE A N 1
ATOM 589 C CA . PHE A 1 92 ? -1.119 -5.886 13.081 1.00 20.62 84 PHE A CA 1
ATOM 590 C C . PHE A 1 92 ? 0.290 -6.143 13.578 1.00 19.82 84 PHE A C 1
ATOM 591 O O . PHE A 1 92 ? 0.504 -7.012 14.429 1.00 24.24 84 PHE A O 1
ATOM 599 N N . ASP A 1 93 ? 1.243 -5.376 13.052 1.00 18.77 85 ASP A N 1
ATOM 600 C CA . ASP A 1 93 ? 2.622 -5.508 13.496 1.00 17.48 85 ASP A CA 1
ATOM 601 C C . ASP A 1 93 ? 2.777 -5.108 14.957 1.00 17.98 85 ASP A C 1
ATOM 602 O O . ASP A 1 93 ? 3.609 -5.674 15.669 1.00 18.65 85 ASP A O 1
ATOM 607 N N . ILE A 1 94 ? 1.980 -4.142 15.423 1.00 17.28 86 ILE A N 1
ATOM 608 C CA . ILE A 1 94 ? 2.016 -3.661 16.798 1.00 15.49 86 ILE A CA 1
ATOM 609 C C . ILE A 1 94 ? 0.590 -3.591 17.317 1.00 15.89 86 ILE A C 1
ATOM 610 O O . ILE A 1 94 ? -0.308 -3.108 16.619 1.00 18.50 86 ILE A O 1
ATOM 615 N N . LEU A 1 95 ? 0.375 -4.093 18.530 1.00 17.83 87 LEU A N 1
ATOM 616 C CA . LEU A 1 95 ? -0.817 -3.788 19.306 1.00 17.39 87 LEU A CA 1
ATOM 617 C C . LEU A 1 95 ? -0.346 -2.958 20.490 1.00 16.65 87 LEU A C 1
ATOM 618 O O . LEU A 1 95 ? 0.566 -3.375 21.208 1.00 17.91 87 LEU A O 1
ATOM 623 N N . PHE A 1 96 ? -0.916 -1.764 20.664 1.00 17.40 88 PHE A N 1
ATOM 624 C CA . PHE A 1 96 ? -0.544 -0.908 21.787 1.00 17.19 88 PHE A CA 1
ATOM 625 C C . PHE A 1 96 ? -1.801 -0.451 22.504 1.00 16.10 88 PHE A C 1
ATOM 626 O O . PHE A 1 96 ? -2.681 0.155 21.887 1.00 17.36 88 PHE A O 1
ATOM 634 N N . VAL A 1 97 ? -1.875 -0.720 23.804 1.00 17.19 89 VAL A N 1
ATOM 635 C CA . VAL A 1 97 ? -3.016 -0.326 24.628 1.00 15.57 89 VAL A CA 1
ATOM 636 C C . VAL A 1 97 ? -2.621 0.913 25.411 1.00 16.58 89 VAL A C 1
ATOM 637 O O . VAL A 1 97 ? -1.844 0.828 26.365 1.00 17.57 89 VAL A O 1
ATOM 641 N N . ASN A 1 98 ? -3.157 2.060 25.014 1.00 17.17 90 ASN A N 1
ATOM 642 C CA . ASN A 1 98 ? -2.836 3.324 25.668 1.00 16.65 90 ASN A CA 1
ATOM 643 C C . ASN A 1 98 ? -3.824 3.693 26.766 1.00 22.84 90 ASN A C 1
ATOM 644 O O . ASN A 1 98 ? -3.431 4.325 27.757 1.00 23.08 90 ASN A O 1
ATOM 649 N N . ALA A 1 99 ? -5.093 3.333 26.591 1.00 21.63 91 ALA A N 1
ATOM 650 C CA . ALA A 1 99 ? -6.172 3.726 27.492 1.00 24.55 91 ALA A CA 1
ATOM 651 C C . ALA A 1 99 ? -5.813 3.550 28.965 1.00 23.90 91 ALA A C 1
ATOM 652 O O . ALA A 1 99 ? -5.335 2.491 29.379 1.00 26.40 91 ALA A O 1
ATOM 654 N N . GLY A 1 100 ? -6.049 4.611 29.744 1.00 21.40 92 GLY A N 1
ATOM 655 C CA . GLY A 1 100 ? -5.911 4.628 31.194 1.00 19.16 92 GLY A CA 1
ATOM 656 C C . GLY A 1 100 ? -6.502 5.915 31.727 1.00 20.68 92 GLY A C 1
ATOM 657 O O . GLY A 1 100 ? -6.784 6.851 30.973 1.00 22.34 92 GLY A O 1
ATOM 658 N N . THR A 1 101 ? -6.695 5.956 33.043 1.00 21.06 93 THR A N 1
ATOM 659 C CA . THR A 1 101 ? -7.298 7.125 33.679 1.00 19.96 93 THR A CA 1
ATOM 660 C C 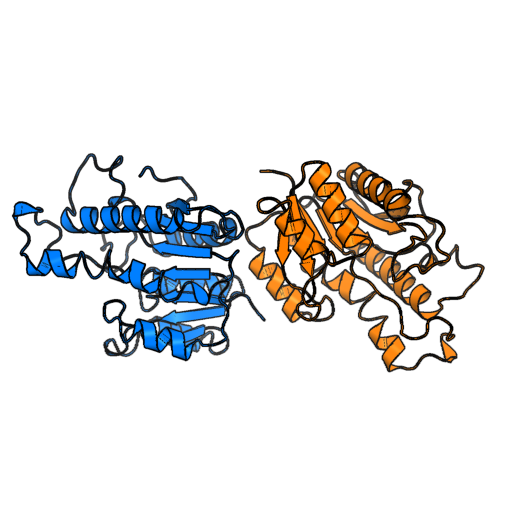. THR A 1 101 ? -6.781 7.229 35.112 1.00 20.14 93 THR A C 1
ATOM 661 O O . THR A 1 101 ? -5.829 6.547 35.501 1.00 17.80 93 THR A O 1
ATOM 665 N N . THR A 1 102 ? -7.383 8.118 35.896 1.00 20.58 94 THR A N 1
ATOM 666 C CA . THR A 1 102 ? -7.088 8.157 37.319 1.00 20.36 94 THR A CA 1
ATOM 667 C C . THR A 1 102 ? -8.375 8.403 38.090 1.00 23.14 94 THR A C 1
ATOM 668 O O . THR A 1 102 ? -9.425 8.698 37.511 1.00 25.54 94 THR A O 1
ATOM 672 N N . ASN A 1 103 ? -8.283 8.303 39.419 1.00 20.73 95 ASN A N 1
ATOM 673 C CA . ASN A 1 103 ? -9.470 8.413 40.253 1.00 19.10 95 ASN A CA 1
ATOM 674 C C . ASN A 1 103 ? -9.912 9.869 40.433 1.00 20.26 95 ASN A C 1
ATOM 675 O O . ASN A 1 103 ? -9.155 10.803 40.154 1.00 23.37 95 ASN A O 1
ATOM 680 N N . PRO A 1 104 ? -11.165 10.088 40.852 1.00 21.86 96 PRO A N 1
ATOM 681 C CA . PRO A 1 104 ? -11.680 11.467 40.908 1.00 21.93 96 PRO A CA 1
ATOM 682 C C . PRO A 1 104 ? -10.898 12.406 41.815 1.00 26.88 96 PRO A C 1
ATOM 683 O O . PRO A 1 104 ? -10.785 13.597 41.499 1.00 28.26 96 PRO A O 1
ATOM 687 N N . ASP A 1 105 ? -10.372 11.920 42.941 1.00 23.46 97 ASP A N 1
ATOM 688 C CA . ASP A 1 105 ? -9.556 12.739 43.839 1.00 23.85 97 ASP A CA 1
ATOM 689 C C . ASP A 1 105 ? -8.229 12.035 44.080 1.00 23.15 97 ASP A C 1
ATOM 690 O O . ASP A 1 105 ? -8.080 11.269 45.045 1.00 22.15 97 ASP A O 1
ATOM 695 N N . PRO A 1 106 ? -7.234 12.289 43.232 1.00 23.84 98 PRO A N 1
ATOM 696 C CA . PRO A 1 106 ? -5.943 11.602 43.382 1.00 24.72 98 PRO A CA 1
ATOM 697 C C . PRO A 1 106 ? -5.188 11.945 44.657 1.00 22.73 98 PRO A C 1
ATOM 698 O O . PRO A 1 106 ? -4.251 11.217 45.004 1.00 22.65 98 PRO A O 1
ATOM 702 N N . THR A 1 107 ? -5.559 13.007 45.369 1.00 23.34 99 THR A N 1
ATOM 703 C CA . THR A 1 107 ? -4.896 13.318 46.632 1.00 20.73 99 THR A CA 1
ATOM 704 C C . THR A 1 107 ? -5.333 12.413 47.778 1.00 23.05 99 THR A C 1
ATOM 705 O O . THR A 1 107 ? -4.737 12.479 48.859 1.00 20.61 99 THR A O 1
ATOM 709 N N . GLN A 1 108 ? -6.362 11.588 47.586 1.00 20.18 100 GLN A N 1
ATOM 710 C CA . GLN A 1 108 ? -6.798 10.707 48.661 1.00 19.54 100 GLN A CA 1
ATOM 711 C C . GLN A 1 108 ? -5.781 9.593 48.868 1.00 17.95 100 GLN A C 1
ATOM 712 O O . GLN A 1 108 ? -5.201 9.073 47.913 1.00 21.11 100 GLN A O 1
ATOM 718 N N . THR A 1 109 ? -5.556 9.245 50.129 1.00 18.61 101 THR A N 1
ATOM 719 C CA . THR A 1 109 ? -4.721 8.098 50.437 1.00 16.20 101 THR A CA 1
ATOM 720 C C . THR A 1 109 ? -5.490 6.809 50.169 1.00 18.43 101 THR A C 1
ATOM 721 O O . THR A 1 109 ? -6.715 6.801 49.995 1.00 18.45 101 THR A O 1
ATOM 725 N N . ILE A 1 110 ? -4.759 5.693 50.160 1.00 18.91 102 ILE A N 1
ATOM 726 C CA . ILE A 1 110 ? -5.419 4.402 49.979 1.00 18.52 102 ILE A CA 1
ATOM 727 C C . ILE A 1 110 ? -6.449 4.148 51.075 1.00 17.94 102 ILE A C 1
ATOM 728 O O . ILE A 1 110 ? -7.497 3.539 50.819 1.00 18.57 102 ILE A O 1
ATOM 733 N N . GLY A 1 111 ? -6.203 4.652 52.286 1.00 18.20 103 GLY A N 1
ATOM 734 C CA . GLY A 1 111 ? -7.147 4.494 53.381 1.00 18.87 103 GLY A CA 1
ATOM 735 C C . GLY A 1 111 ? -8.361 5.396 53.307 1.00 20.94 103 GLY A C 1
ATOM 736 O O . GLY A 1 111 ? -9.287 5.233 54.102 1.00 22.01 103 GLY A O 1
ATOM 737 N N . GLU A 1 112 ? -8.370 6.339 52.368 1.00 19.46 104 GLU A N 1
ATOM 738 C CA . GLU A 1 112 ? -9.460 7.292 52.206 1.00 20.39 104 GLU A CA 1
ATOM 739 C C . GLU A 1 112 ? -10.363 7.004 51.022 1.00 16.27 104 GLU A C 1
ATOM 740 O O . GLU A 1 112 ? -11.541 7.373 51.060 1.00 21.30 104 GLU A O 1
ATOM 746 N N . VAL A 1 113 ? -9.854 6.360 49.969 1.00 16.86 105 VAL A N 1
ATOM 747 C CA . VAL A 1 113 ? -10.637 6.199 48.750 1.00 19.09 105 VAL A CA 1
ATOM 748 C C . VAL A 1 113 ? -11.855 5.324 49.011 1.00 18.36 105 VAL A C 1
ATOM 749 O O . VAL A 1 113 ? -11.822 4.384 49.823 1.00 18.64 105 VAL A O 1
ATOM 753 N N . SER A 1 114 ? -12.947 5.649 48.326 1.00 18.60 106 SER A N 1
ATOM 754 C CA . SER A 1 114 ? -14.139 4.827 48.405 1.00 18.96 106 SER A CA 1
ATOM 755 C C . SER A 1 114 ? -13.885 3.501 47.709 1.00 16.97 106 SER A C 1
ATOM 756 O O . SER A 1 114 ? -13.008 3.375 46.844 1.00 18.99 106 SER A O 1
ATOM 759 N N . THR A 1 115 ? -14.643 2.487 48.127 1.00 17.61 107 THR A N 1
ATOM 760 C CA . THR A 1 115 ? -14.548 1.201 47.450 1.00 17.19 107 THR A CA 1
ATOM 761 C C . THR A 1 115 ? -14.863 1.342 45.969 1.00 19.60 107 THR A C 1
ATOM 762 O O . THR A 1 115 ? -14.182 0.744 45.125 1.00 17.85 107 THR A O 1
ATOM 766 N N . ASP A 1 116 ? -15.882 2.144 45.631 1.00 19.93 108 ASP A N 1
ATOM 767 C CA . ASP A 1 116 ? -16.228 2.368 44.228 1.00 19.49 108 ASP A CA 1
ATOM 768 C C . ASP A 1 116 ? -15.052 2.934 43.440 1.00 17.62 108 ASP A C 1
ATOM 769 O O . ASP A 1 116 ? -14.767 2.482 42.327 1.00 19.76 108 ASP A O 1
ATOM 774 N N . ASP A 1 117 ? -14.357 3.937 43.992 1.00 20.00 109 ASP A N 1
ATOM 775 C CA . ASP A 1 117 ? -13.230 4.511 43.260 1.00 20.69 109 ASP A CA 1
ATOM 776 C C . ASP A 1 117 ? -12.090 3.508 43.117 1.00 18.68 109 ASP A C 1
ATOM 777 O O . ASP A 1 117 ? -11.454 3.423 42.059 1.00 19.32 109 ASP A O 1
ATOM 782 N N . PHE A 1 118 ? -11.838 2.715 44.157 1.00 17.32 110 PHE A N 1
ATOM 783 C CA . PHE A 1 118 ? -10.802 1.690 44.064 1.00 15.16 110 PHE A CA 1
ATOM 784 C C . PHE A 1 118 ? -11.128 0.690 42.966 1.00 17.41 110 PHE A C 1
ATOM 785 O O . PHE A 1 118 ? -10.290 0.391 42.105 1.00 17.80 110 PHE A O 1
ATOM 793 N N . VAL A 1 119 ? -12.362 0.183 42.976 1.00 16.35 111 VAL A N 1
ATOM 794 C CA . VAL A 1 119 ? -12.782 -0.816 41.998 1.00 15.46 111 VAL A CA 1
ATOM 795 C C . VAL A 1 119 ? -12.718 -0.237 40.589 1.00 16.20 111 VAL A C 1
ATOM 796 O O . VAL A 1 119 ? -12.185 -0.866 39.663 1.00 17.25 111 VAL A O 1
ATOM 800 N N . ASP A 1 120 ? -13.252 0.977 40.404 1.00 16.81 112 ASP A N 1
ATOM 801 C CA . A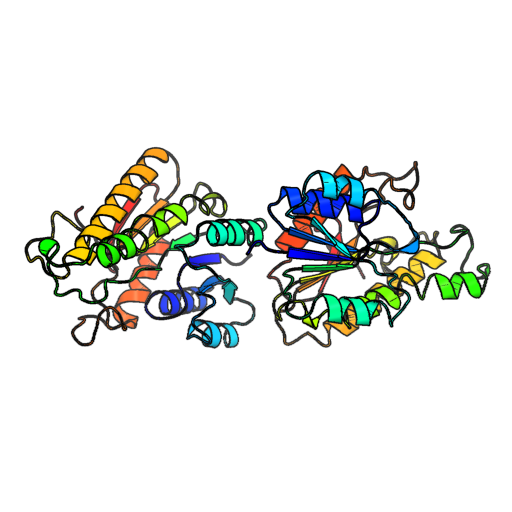SP A 1 120 ? -13.285 1.565 39.067 1.00 18.17 112 ASP A CA 1
ATOM 802 C C . ASP A 1 120 ? -11.880 1.681 38.489 1.00 17.26 112 ASP A C 1
ATOM 803 O O . ASP A 1 120 ? -11.641 1.335 37.324 1.00 16.58 112 ASP A O 1
ATOM 808 N N . LEU A 1 121 ? -10.929 2.180 39.286 1.00 18.16 113 LEU A N 1
ATOM 809 C CA . LEU A 1 121 ? -9.596 2.397 38.736 1.00 17.15 113 LEU A CA 1
ATOM 810 C C . LEU A 1 121 ? -8.854 1.089 38.517 1.00 16.20 113 LEU A C 1
ATOM 811 O O . LEU A 1 121 ? -8.149 0.936 37.517 1.00 17.02 113 LEU A O 1
ATOM 816 N N . MET A 1 122 ? -8.974 0.137 39.439 1.00 15.86 114 MET A N 1
ATOM 817 C CA A MET A 1 122 ? -8.303 -1.137 39.212 0.45 16.26 114 MET A CA 1
ATOM 818 C CA B MET A 1 122 ? -8.331 -1.158 39.230 0.55 15.77 114 MET A CA 1
ATOM 819 C C . MET A 1 122 ? -8.861 -1.836 37.975 1.00 16.52 114 MET A C 1
ATOM 820 O O . MET A 1 122 ? -8.101 -2.448 37.211 1.00 15.80 114 MET A O 1
ATOM 829 N N . ILE A 1 123 ? -10.171 -1.727 37.738 1.00 16.21 115 ILE A N 1
ATOM 830 C CA . ILE A 1 123 ? -10.746 -2.322 36.535 1.00 16.16 115 ILE A CA 1
ATOM 831 C C . ILE A 1 123 ? -10.232 -1.620 35.285 1.00 17.77 115 ILE A C 1
ATOM 832 O O . ILE A 1 123 ? -9.792 -2.271 34.337 1.00 18.17 115 ILE A O 1
ATOM 837 N N . THR A 1 124 ? -10.247 -0.282 35.270 1.00 16.41 116 THR A N 1
ATOM 838 C CA . THR A 1 124 ? -9.897 0.434 34.042 1.00 16.26 116 THR A CA 1
ATOM 839 C C . THR A 1 124 ? -8.406 0.331 33.735 1.00 15.84 116 THR A C 1
ATOM 840 O O . THR A 1 124 ? -8.019 0.126 32.578 1.00 18.55 116 THR A O 1
ATOM 844 N N . ASN A 1 125 ? -7.552 0.466 34.749 1.00 16.27 117 ASN A N 1
ATOM 845 C CA . ASN A 1 125 ? -6.115 0.588 34.514 1.00 14.92 117 ASN A CA 1
ATOM 846 C C . ASN A 1 125 ? -5.349 -0.728 34.537 1.00 16.39 117 ASN A C 1
ATOM 847 O O . ASN A 1 125 ? -4.230 -0.782 34.006 1.00 18.56 117 ASN A O 1
ATOM 852 N N . ALA A 1 126 ? -5.885 -1.769 35.173 1.00 16.03 118 ALA A N 1
ATOM 853 C CA . ALA A 1 126 ? -5.144 -3.007 35.360 1.00 17.09 118 ALA A CA 1
ATOM 854 C C . ALA A 1 126 ? -5.837 -4.193 34.712 1.00 17.69 118 ALA A C 1
ATOM 855 O O . ALA A 1 126 ? -5.242 -4.833 33.843 1.00 17.93 118 ALA A O 1
ATOM 857 N N . LEU A 1 127 ? -7.084 -4.492 35.094 1.00 15.98 119 LEU A N 1
ATOM 858 C CA . LEU A 1 127 ? -7.778 -5.632 34.503 1.00 15.77 119 LEU A CA 1
ATOM 859 C C . LEU A 1 127 ? -7.986 -5.416 33.012 1.00 17.92 119 LEU A C 1
ATOM 860 O O . LEU A 1 127 ? -7.699 -6.304 32.199 1.00 17.74 119 LEU A O 1
ATOM 865 N N . SER A 1 128 ? -8.508 -4.250 32.640 1.00 17.24 120 SER A N 1
ATOM 866 C CA . SER A 1 128 ? -9.026 -4.076 31.284 1.00 16.76 120 SER A CA 1
ATOM 867 C C . SER A 1 128 ? -7.921 -4.043 30.229 1.00 16.62 120 SER A C 1
ATOM 868 O O . SER A 1 128 ? -8.082 -4.690 29.185 1.00 18.03 120 SER A O 1
ATOM 871 N N . PRO A 1 129 ? -6.790 -3.346 30.440 1.00 16.12 121 PRO A N 1
ATOM 872 C CA . PRO A 1 129 ? -5.726 -3.418 29.421 1.00 18.37 121 PRO A CA 1
ATOM 873 C C . PRO A 1 129 ? -5.226 -4.832 29.204 1.00 16.69 121 PRO A C 1
ATOM 874 O O . PRO A 1 129 ? -4.908 -5.223 28.071 1.00 17.61 121 PRO A O 1
ATOM 878 N N . MET A 1 130 ? -5.178 -5.627 30.271 1.00 15.96 122 MET A N 1
ATOM 879 C CA . MET A 1 130 ? -4.760 -7.014 30.128 1.00 15.57 122 MET A CA 1
ATOM 880 C C . MET A 1 130 ? -5.775 -7.837 29.345 1.00 16.07 122 MET A C 1
ATOM 881 O O . MET A 1 130 ? -5.389 -8.700 28.550 1.00 18.20 122 MET A O 1
ATOM 886 N N . ARG A 1 131 ? -7.073 -7.597 29.562 1.00 16.66 123 ARG A N 1
ATOM 887 C CA . ARG A 1 131 ? -8.083 -8.299 28.773 1.00 18.34 123 ARG A CA 1
ATOM 888 C C . ARG A 1 131 ? -7.958 -7.950 27.298 1.00 17.51 123 ARG A C 1
ATOM 889 O O . ARG A 1 131 ? -8.114 -8.818 26.427 1.00 18.48 123 ARG A O 1
ATOM 897 N N . VAL A 1 132 ? -7.695 -6.680 26.998 1.00 16.46 124 VAL A N 1
ATOM 898 C CA . VAL A 1 132 ? -7.453 -6.290 25.611 1.00 15.13 124 VAL A CA 1
ATOM 899 C C . VAL A 1 132 ? -6.264 -7.054 25.039 1.00 16.49 124 VAL A C 1
ATOM 900 O O . VAL A 1 132 ? -6.342 -7.629 23.947 1.00 17.19 124 VAL A O 1
ATOM 904 N N . VAL A 1 133 ? -5.139 -7.061 25.759 1.00 17.24 125 VAL A N 1
ATOM 905 C CA . VAL A 1 133 ? -3.945 -7.738 25.267 1.00 19.38 125 VAL A CA 1
ATOM 906 C C . VAL A 1 133 ? -4.216 -9.224 25.049 1.00 19.04 125 VAL A C 1
ATOM 907 O O . VAL A 1 133 ? -3.858 -9.792 24.010 1.00 19.91 125 VAL A O 1
ATOM 911 N N . GLU A 1 134 ? -4.860 -9.876 26.022 1.00 18.82 126 GLU A N 1
ATOM 912 C CA A GLU A 1 134 ? -5.091 -11.319 25.922 0.60 18.79 126 GLU A CA 1
ATOM 913 C CA B GLU A 1 134 ? -5.064 -11.317 25.899 0.40 18.93 126 GLU A CA 1
ATOM 914 C C . GLU A 1 134 ? -6.012 -11.660 24.755 1.00 21.06 126 GLU A C 1
ATOM 915 O O . GLU A 1 134 ? -5.807 -12.661 24.058 1.00 23.92 126 GLU A O 1
ATOM 926 N N . THR A 1 135 ? -7.049 -10.849 24.543 1.00 20.38 127 THR A N 1
ATOM 927 C CA . THR A 1 135 ? -8.053 -11.170 23.538 1.00 19.42 127 THR A CA 1
ATOM 928 C C . THR A 1 135 ? -7.585 -10.814 22.138 1.00 18.70 127 THR A C 1
ATOM 929 O O . THR A 1 135 ? -7.944 -11.506 21.178 1.00 23.53 127 THR A O 1
ATOM 933 N N . LEU A 1 136 ? -6.793 -9.758 21.996 1.00 19.10 128 LEU A N 1
ATOM 934 C CA . LEU A 1 136 ? -6.392 -9.279 20.682 1.00 18.69 128 LEU A CA 1
ATOM 935 C C . LEU A 1 136 ? -4.993 -9.738 20.287 1.00 20.32 128 LEU A C 1
ATOM 936 O O . LEU A 1 136 ? -4.552 -9.444 19.170 1.00 20.44 128 LEU A O 1
ATOM 941 N N . ALA A 1 137 ? -4.298 -10.475 21.165 1.00 23.41 129 ALA A N 1
ATOM 942 C CA . ALA A 1 137 ? -2.940 -10.920 20.855 1.00 23.68 129 ALA A CA 1
ATOM 943 C C . ALA A 1 137 ? -2.883 -11.744 19.578 1.00 21.84 129 ALA A C 1
ATOM 944 O O . ALA A 1 137 ? -1.875 -11.705 18.866 1.00 23.66 129 ALA A O 1
ATOM 946 N N . GLY A 1 138 ? -3.941 -12.498 19.279 1.00 22.18 130 GLY A N 1
ATOM 947 C CA . GLY A 1 138 ? -3.984 -13.321 18.078 1.00 23.44 130 GLY A CA 1
ATOM 948 C C . GLY A 1 138 ? -4.002 -12.546 16.778 1.00 23.74 130 GLY A C 1
ATOM 949 O O .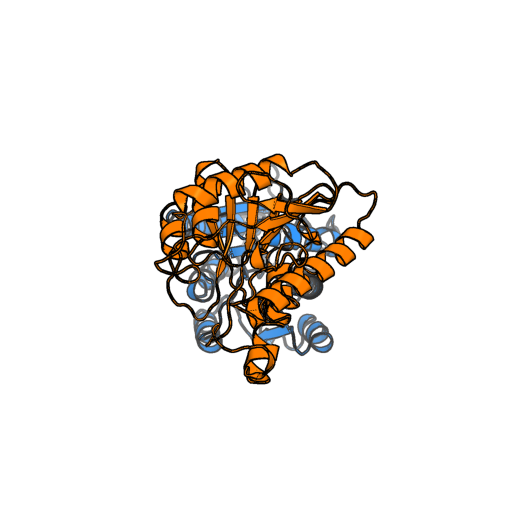 GLY A 1 138 ? -3.827 -13.156 15.716 1.00 28.62 130 GLY A O 1
ATOM 950 N N . LEU A 1 139 ? -4.235 -11.237 16.827 1.00 21.09 131 LEU A N 1
ATOM 951 C CA . LEU A 1 139 ? -4.172 -10.380 15.650 1.00 22.41 131 LEU A CA 1
ATOM 952 C C . LEU A 1 139 ? -2.763 -9.879 15.371 1.00 23.96 131 LEU A C 1
ATOM 953 O O . LEU A 1 139 ? -2.561 -9.179 14.374 1.00 24.97 131 LEU A O 1
ATOM 958 N N . VAL A 1 140 ? -1.808 -10.202 16.239 1.00 19.36 132 VAL A N 1
ATOM 959 C CA . VAL A 1 140 ? -0.404 -9.808 16.131 1.00 19.82 132 VAL A CA 1
ATOM 960 C C . VAL A 1 140 ? 0.402 -11.058 15.795 1.00 24.13 132 VAL A C 1
ATOM 961 O O . VAL A 1 140 ? 0.116 -12.131 16.341 1.00 23.67 132 VAL A O 1
ATOM 965 N N . PRO A 1 141 ? 1.405 -10.980 14.918 1.00 22.39 133 PRO A N 1
ATOM 966 C CA . PRO A 1 141 ? 2.232 -12.160 14.635 1.00 23.99 133 PRO A CA 1
ATOM 967 C C . PRO A 1 141 ? 2.952 -12.647 15.885 1.00 22.52 133 PRO A C 1
ATOM 968 O O . PRO A 1 141 ? 3.130 -11.913 16.861 1.00 20.28 133 PRO A O 1
ATOM 972 N N . ARG A 1 142 ? 3.367 -13.917 15.840 1.00 26.37 134 ARG A N 1
ATOM 973 C CA . ARG A 1 142 ? 4.103 -14.503 16.956 1.00 26.06 134 ARG A CA 1
ATOM 974 C C . ARG A 1 142 ? 5.372 -13.725 17.260 1.00 22.27 134 ARG A C 1
ATOM 975 O O . ARG A 1 142 ? 5.859 -13.750 18.399 1.00 24.48 134 ARG A O 1
ATOM 983 N N . ASP A 1 143 ? 5.933 -13.050 16.253 1.00 20.68 135 ASP A N 1
ATOM 984 C CA . ASP A 1 143 ? 7.135 -12.240 16.401 1.00 20.84 135 ASP A CA 1
ATOM 985 C C . ASP A 1 143 ? 6.822 -10.748 16.390 1.00 18.79 135 ASP A C 1
ATOM 986 O O . ASP A 1 143 ? 7.708 -9.930 16.114 1.00 21.27 135 ASP A O 1
ATOM 991 N N . GLY A 1 144 ? 5.574 -10.383 16.665 1.00 18.53 136 GLY A N 1
ATOM 992 C CA . GLY A 1 144 ? 5.169 -8.994 16.699 1.00 17.79 136 GLY A CA 1
ATOM 993 C C . GLY A 1 144 ? 5.483 -8.322 18.022 1.00 19.69 136 GLY A C 1
ATOM 994 O O . GLY A 1 144 ? 6.281 -8.799 18.834 1.00 21.89 136 GLY A O 1
ATOM 995 N N . LEU A 1 145 ? 4.846 -7.173 18.227 1.00 18.22 137 LEU A N 1
ATOM 996 C CA . LEU A 1 145 ? 5.098 -6.339 19.396 1.00 18.64 137 LEU A CA 1
ATOM 997 C C . LEU A 1 145 ? 3.777 -5.957 20.049 1.00 18.14 137 LEU A C 1
ATOM 998 O O . LEU A 1 145 ? 2.870 -5.457 19.375 1.00 19.02 137 LEU A O 1
ATOM 1003 N N . ILE A 1 146 ? 3.672 -6.200 21.356 1.00 17.12 138 ILE A N 1
ATOM 1004 C CA . ILE A 1 146 ? 2.510 -5.818 22.158 1.00 17.69 138 ILE A CA 1
ATOM 1005 C C . ILE A 1 146 ? 2.980 -4.881 23.257 1.00 20.17 138 ILE A C 1
ATOM 1006 O O . ILE A 1 146 ? 3.869 -5.231 24.039 1.00 20.86 138 ILE A O 1
ATOM 1011 N N . GLY A 1 147 ? 2.377 -3.699 23.324 1.00 18.81 139 GLY A N 1
ATOM 1012 C CA . GLY A 1 147 ? 2.757 -2.718 24.314 1.00 19.56 139 GLY A CA 1
ATOM 1013 C C . GLY A 1 147 ? 1.549 -2.209 25.075 1.00 19.06 139 GLY A C 1
ATOM 1014 O O . GLY A 1 147 ? 0.414 -2.284 24.611 1.00 18.84 139 GLY A O 1
ATOM 1015 N N . ILE A 1 148 ? 1.818 -1.702 26.279 1.00 18.26 140 ILE A N 1
ATOM 1016 C CA . ILE A 1 148 ? 0.800 -1.065 27.109 1.00 18.42 140 ILE A CA 1
ATOM 1017 C C . ILE A 1 148 ? 1.404 0.206 27.689 1.00 15.46 140 ILE A C 1
ATOM 1018 O O . ILE A 1 148 ? 2.574 0.217 28.084 1.00 17.09 140 ILE A O 1
ATOM 1023 N N . MET A 1 149 ? 0.619 1.281 27.734 1.00 15.61 141 MET A N 1
ATOM 1024 C CA . MET A 1 149 ? 1.066 2.494 28.404 1.00 15.17 141 MET A CA 1
ATOM 1025 C C . MET A 1 149 ? 0.938 2.289 29.911 1.00 18.29 141 MET A C 1
ATOM 1026 O O . MET A 1 149 ? -0.166 2.144 30.443 1.00 18.47 141 MET A O 1
ATOM 1031 N N . SER A 1 150 ? 2.073 2.244 30.593 1.00 17.58 142 SER A N 1
ATOM 1032 C CA . SER A 1 150 ? 2.083 2.144 32.041 1.00 16.87 142 SER A CA 1
ATOM 1033 C C . SER A 1 150 ? 2.339 3.538 32.581 1.00 18.20 142 SER A C 1
ATOM 1034 O O . SER A 1 150 ? 1.793 4.520 32.064 1.00 20.64 142 SER A O 1
ATOM 1037 N N . SER A 1 151 ? 3.204 3.644 33.585 1.00 15.66 143 SER A N 1
ATOM 1038 C CA . SER A 1 151 ? 3.609 4.930 34.130 1.00 18.02 143 SER A CA 1
ATOM 1039 C C . SER A 1 151 ? 4.831 4.685 34.986 1.00 16.56 143 SER A C 1
ATOM 1040 O O . SER A 1 151 ? 4.941 3.630 35.611 1.00 16.89 143 SER A O 1
ATOM 1043 N N . GLY A 1 152 ? 5.726 5.674 35.049 1.00 20.80 144 GLY A N 1
ATOM 1044 C CA . GLY A 1 152 ? 6.779 5.617 36.045 1.00 18.23 144 GLY A CA 1
ATOM 1045 C C . GLY A 1 152 ? 6.245 5.533 37.462 1.00 17.88 144 GLY A C 1
ATOM 1046 O O . GLY A 1 152 ? 6.946 5.048 38.355 1.00 19.20 144 GLY A O 1
ATOM 1047 N N . GLN A 1 153 ? 5.000 5.974 37.680 1.00 17.10 145 GLN A N 1
ATOM 1048 C CA . GLN A 1 153 ? 4.365 5.867 38.991 1.00 18.02 145 GLN A CA 1
ATOM 1049 C C . GLN A 1 153 ? 4.049 4.429 39.366 1.00 17.77 145 GLN A C 1
ATOM 1050 O O . GLN A 1 153 ? 3.823 4.143 40.550 1.00 17.92 145 GLN A O 1
ATOM 1056 N N . GLY A 1 154 ? 4.015 3.525 38.390 1.00 15.30 146 GLY A N 1
ATOM 1057 C CA . GLY A 1 154 ? 3.807 2.126 38.688 1.00 14.94 146 GLY A CA 1
ATOM 1058 C C . GLY A 1 154 ? 5.028 1.384 39.178 1.00 17.29 146 GLY A C 1
ATOM 1059 O O . GLY A 1 154 ? 4.890 0.236 39.621 1.00 18.08 146 GLY A O 1
ATOM 1060 N N . SER A 1 155 ? 6.212 1.984 39.087 1.00 16.62 147 SER A N 1
ATOM 1061 C CA . SER A 1 155 ? 7.422 1.354 39.600 1.00 16.37 147 SER A CA 1
ATOM 1062 C C . SER A 1 155 ? 7.375 1.284 41.119 1.00 14.35 147 SER A C 1
ATOM 1063 O O . SER A 1 155 ? 7.200 2.302 41.796 1.00 16.43 147 SER A O 1
ATOM 1066 N N . ILE A 1 156 ? 7.547 0.080 41.661 1.00 15.40 148 ILE A N 1
ATOM 1067 C CA . ILE A 1 156 ? 7.553 -0.053 43.119 1.00 14.88 148 ILE A CA 1
ATOM 1068 C C . ILE A 1 156 ? 8.894 0.378 43.692 1.00 15.69 148 ILE A C 1
ATOM 1069 O O . ILE A 1 156 ? 8.952 1.111 44.691 1.00 18.13 148 ILE A O 1
ATOM 1074 N N . ALA A 1 157 ? 9.993 -0.033 43.059 1.00 18.14 149 ALA A N 1
ATOM 1075 C CA . ALA A 1 157 ? 11.313 0.360 43.538 1.00 18.34 149 ALA A CA 1
ATOM 1076 C C . ALA A 1 157 ? 11.495 1.875 43.526 1.00 17.95 149 ALA A C 1
ATOM 1077 O O . ALA A 1 157 ? 12.154 2.424 44.414 1.00 21.36 149 ALA A O 1
ATOM 1079 N N . ASP A 1 158 ? 10.904 2.568 42.543 1.00 18.00 150 ASP A N 1
ATOM 1080 C CA . ASP A 1 158 ? 11.066 4.019 42.463 1.00 19.70 150 ASP A CA 1
ATOM 1081 C C . ASP A 1 158 ? 10.113 4.791 43.372 1.00 21.66 150 ASP A C 1
ATOM 1082 O O . ASP A 1 158 ? 10.227 6.019 43.447 1.00 21.11 150 ASP A O 1
ATOM 1087 N N . ASN A 1 159 ? 9.187 4.125 44.065 1.00 19.78 151 ASN A N 1
ATOM 1088 C CA . ASN A 1 159 ? 8.189 4.827 44.879 1.00 17.77 151 ASN A CA 1
ATOM 1089 C C . ASN A 1 159 ? 8.775 5.201 46.239 1.00 18.88 151 ASN A C 1
ATOM 1090 O O . ASN A 1 159 ? 8.563 4.529 47.257 1.00 19.31 151 ASN A O 1
ATOM 1095 N N . GLU A 1 160 ? 9.492 6.325 46.254 1.00 20.99 152 GLU A N 1
ATOM 1096 C CA . GLU A 1 160 ? 10.067 6.871 47.474 1.00 20.90 152 GLU A CA 1
ATOM 1097 C C . GLU A 1 160 ? 9.221 7.973 48.096 1.00 23.12 152 GLU A C 1
ATOM 1098 O O . GLU A 1 160 ? 9.379 8.254 49.289 1.00 26.33 152 GLU A O 1
ATOM 1104 N N . SER A 1 161 ? 8.310 8.572 47.327 1.00 23.12 153 SER A N 1
ATOM 1105 C CA . SER A 1 161 ? 7.614 9.786 47.737 1.00 19.16 153 SER A CA 1
ATOM 1106 C C . SER A 1 161 ? 6.103 9.636 47.807 1.00 18.58 153 SER A C 1
ATOM 1107 O O . SER A 1 161 ? 5.430 10.562 48.293 1.00 21.52 153 SER A O 1
ATOM 1110 N N . GLY A 1 162 ? 5.558 8.505 47.375 1.00 18.87 154 GLY A N 1
ATOM 1111 C CA . GLY A 1 162 ? 4.118 8.344 47.406 1.00 19.28 154 GLY A CA 1
ATOM 1112 C C . GLY A 1 162 ? 3.417 9.353 46.521 1.00 18.14 154 GLY A C 1
ATOM 1113 O O . GLY A 1 162 ? 3.888 9.690 45.427 1.00 19.79 154 GLY A O 1
ATOM 1114 N N . GLN A 1 163 ? 2.258 9.825 47.000 1.00 21.16 155 GLN A N 1
ATOM 1115 C CA . GLN A 1 163 ? 1.295 10.624 46.240 1.00 21.54 155 GLN A CA 1
ATOM 1116 C C . GLN A 1 163 ? 0.621 9.793 45.150 1.00 18.82 155 GLN A C 1
ATOM 1117 O O . GLN A 1 163 ? 1.105 8.711 44.802 1.00 20.14 155 GLN A O 1
ATOM 1123 N N . ARG A 1 164 ? -0.508 10.281 44.627 1.00 20.86 156 ARG A N 1
ATOM 1124 C CA . ARG A 1 164 ? -1.269 9.570 43.595 1.00 19.11 156 ARG A CA 1
ATOM 1125 C C . ARG A 1 164 ? -1.445 8.099 43.957 1.00 16.01 156 ARG A C 1
ATOM 1126 O O . ARG A 1 164 ? -1.206 7.203 43.150 1.00 18.55 156 ARG A O 1
ATOM 1134 N N . GLU A 1 165 ? -1.862 7.860 45.203 1.00 18.28 157 GLU A N 1
ATOM 1135 C CA . GLU A 1 165 ? -1.705 6.529 45.789 1.00 16.25 157 GLU A CA 1
ATOM 1136 C C . GLU A 1 165 ? -2.497 5.470 45.034 1.00 17.46 157 GLU A C 1
ATOM 1137 O O . GLU A 1 165 ? -1.984 4.376 44.750 1.00 16.06 157 GLU A O 1
ATOM 1143 N N . LEU A 1 166 ? -3.766 5.754 44.730 1.00 17.58 158 LEU A N 1
ATOM 1144 C CA . LEU A 1 166 ? -4.563 4.742 44.056 1.00 16.24 158 LEU A CA 1
ATOM 1145 C C . LEU A 1 166 ? -4.043 4.485 42.649 1.00 18.48 158 LEU A C 1
ATOM 1146 O O . LEU A 1 166 ? -3.939 3.334 42.221 1.00 17.48 158 LEU A O 1
ATOM 1151 N N . TYR A 1 167 ? -3.680 5.542 41.923 1.00 18.09 159 TYR A N 1
ATOM 1152 C CA . TYR A 1 167 ? -3.152 5.350 40.577 1.00 16.41 159 TYR A CA 1
ATOM 1153 C C . TYR A 1 167 ? -1.868 4.532 40.596 1.00 17.03 159 TYR A C 1
ATOM 1154 O O . TYR A 1 167 ? -1.686 3.638 39.760 1.00 14.96 159 TYR A O 1
ATOM 1163 N N . ARG A 1 168 ? -0.969 4.814 41.548 1.00 16.67 160 ARG A N 1
ATOM 1164 C CA . ARG A 1 168 ? 0.277 4.058 41.647 1.00 15.42 160 ARG A CA 1
ATOM 1165 C C . ARG A 1 168 ? 0.005 2.565 41.780 1.00 15.65 160 ARG A C 1
ATOM 1166 O O . ARG A 1 168 ? 0.632 1.748 41.100 1.00 15.65 160 ARG A O 1
ATOM 1174 N N . GLY A 1 169 ? -0.936 2.193 42.647 1.00 15.53 161 GLY A N 1
ATOM 1175 C CA . GLY A 1 169 ? -1.230 0.776 42.824 1.00 15.84 161 GLY A CA 1
ATOM 1176 C C . GLY A 1 169 ? -1.815 0.157 41.569 1.00 15.80 161 GLY A C 1
ATOM 1177 O O . GLY A 1 169 ? -1.537 -1.004 41.244 1.00 16.24 161 GLY A O 1
ATOM 1178 N N . SER A 1 170 ? -2.643 0.918 40.843 1.00 15.53 162 SER A N 1
ATOM 1179 C CA . SER A 1 170 ? -3.240 0.386 39.620 1.00 16.12 162 SER A CA 1
ATOM 1180 C C . SER A 1 170 ? -2.173 0.098 38.564 1.00 15.65 162 SER A C 1
ATOM 1181 O O . SER A 1 170 ? -2.246 -0.906 37.847 1.00 15.39 162 SER A O 1
ATOM 1184 N N . LYS A 1 171 ? -1.150 0.951 38.470 1.00 15.60 163 LYS A N 1
ATOM 1185 C CA . LYS A 1 171 ? -0.118 0.717 37.461 1.00 15.54 163 LYS A CA 1
ATOM 1186 C C . LYS A 1 171 ? 0.895 -0.345 37.891 1.00 15.37 163 LYS A C 1
ATOM 1187 O O . LYS A 1 171 ? 1.408 -1.085 37.041 1.00 15.34 163 LYS A O 1
ATOM 1193 N N . ALA A 1 172 ? 1.175 -0.451 39.200 1.00 15.55 164 ALA A N 1
ATOM 1194 C CA . ALA A 1 172 ? 1.977 -1.565 39.702 1.00 14.92 164 ALA A CA 1
ATOM 1195 C C . ALA A 1 172 ? 1.297 -2.897 39.416 1.00 13.63 164 ALA A C 1
ATOM 1196 O O . ALA A 1 172 ? 1.954 -3.852 38.984 1.00 15.99 164 ALA A O 1
ATOM 1198 N N . ALA A 1 173 ? -0.021 -2.981 39.648 1.00 13.45 165 ALA A N 1
ATOM 1199 C CA . ALA A 1 173 ? -0.731 -4.225 39.351 1.00 15.15 165 ALA A CA 1
ATOM 1200 C C . ALA A 1 173 ? -0.665 -4.538 37.865 1.00 15.43 165 ALA A C 1
ATOM 1201 O O . ALA A 1 173 ? -0.427 -5.689 37.474 1.00 16.77 165 ALA A O 1
ATOM 1203 N N . LEU A 1 174 ? -0.874 -3.520 37.021 1.00 13.99 166 LEU A N 1
ATOM 1204 C CA . LEU A 1 174 ? -0.759 -3.704 35.576 1.00 14.33 166 LEU A CA 1
ATOM 1205 C C . LEU A 1 174 ? 0.595 -4.292 35.198 1.00 16.07 166 LEU A C 1
ATOM 1206 O O . LEU A 1 174 ? 0.671 -5.259 34.427 1.00 16.13 166 LEU A O 1
ATOM 1211 N N . ASN A 1 175 ? 1.675 -3.714 35.728 1.00 16.04 167 ASN A N 1
ATOM 1212 C CA . ASN A 1 175 ? 3.017 -4.170 35.384 1.00 14.77 167 ASN A CA 1
ATOM 1213 C C . ASN A 1 175 ? 3.217 -5.620 35.799 1.00 15.75 167 ASN A C 1
ATOM 1214 O O . ASN A 1 175 ? 3.765 -6.422 35.036 1.00 15.78 167 ASN A O 1
ATOM 1219 N N . GLN A 1 176 ? 2.774 -5.979 37.005 1.00 15.01 168 GLN A N 1
ATOM 1220 C CA . GLN A 1 176 ? 2.876 -7.366 37.442 1.00 14.41 168 GLN A CA 1
ATOM 1221 C C . GLN A 1 176 ? 2.076 -8.285 36.528 1.00 17.16 168 GLN A C 1
ATOM 1222 O O . GLN A 1 176 ? 2.551 -9.363 36.137 1.00 17.83 168 GLN A O 1
ATOM 1228 N N . PHE A 1 177 ? 0.842 -7.889 36.186 1.00 15.13 169 PHE A N 1
ATOM 1229 C CA . PHE A 1 177 ? 0.039 -8.730 35.301 1.00 16.52 169 PHE A CA 1
ATOM 1230 C C . PHE A 1 177 ? 0.753 -8.948 33.971 1.00 16.12 169 PHE A C 1
ATOM 1231 O O . PHE A 1 177 ? 0.753 -10.059 33.425 1.00 15.51 169 PHE A O 1
ATOM 1239 N N . MET A 1 178 ? 1.378 -7.900 33.435 1.00 18.40 170 MET A N 1
ATOM 1240 C CA . MET A 1 178 ? 2.077 -8.039 32.165 1.00 17.52 170 MET A CA 1
ATOM 1241 C C . MET A 1 178 ? 3.319 -8.916 32.293 1.00 19.47 170 MET A C 1
ATOM 1242 O O . MET A 1 178 ? 3.653 -9.649 31.353 1.00 18.53 170 MET A O 1
ATOM 1247 N N . ARG A 1 179 ? 4.007 -8.880 33.439 1.00 16.58 171 ARG A N 1
ATOM 1248 C CA . ARG A 1 179 ? 5.136 -9.788 33.617 1.00 15.99 171 ARG A CA 1
ATOM 1249 C C . ARG A 1 179 ? 4.684 -11.240 33.542 1.00 18.49 171 ARG A C 1
ATOM 1250 O O . ARG A 1 179 ? 5.376 -12.079 32.961 1.00 19.00 171 ARG A O 1
ATOM 1258 N N . SER A 1 180 ? 3.527 -11.559 34.124 1.00 18.80 172 SER A N 1
ATOM 1259 C CA . SER A 1 180 ? 3.050 -12.939 34.039 1.00 16.74 172 SER A CA 1
ATOM 1260 C C . SER A 1 180 ? 2.639 -13.300 32.618 1.00 18.42 172 SER A C 1
ATOM 1261 O O . SER A 1 180 ? 2.908 -14.415 32.159 1.00 18.11 172 SER A O 1
ATOM 1264 N N . PHE A 1 181 ? 1.978 -12.378 31.911 1.00 17.18 173 PHE A N 1
ATOM 1265 C CA . PHE A 1 181 ? 1.680 -12.606 30.503 1.00 17.85 173 PHE A CA 1
ATOM 1266 C C . PHE A 1 181 ? 2.962 -12.883 29.726 1.00 18.90 173 PHE A C 1
ATOM 1267 O O . PHE A 1 181 ? 3.009 -13.788 28.888 1.00 18.24 173 PHE A O 1
ATOM 1275 N N . ALA A 1 182 ? 4.020 -12.124 30.011 1.00 17.93 174 ALA A N 1
ATOM 1276 C CA . ALA A 1 182 ? 5.283 -12.315 29.311 1.00 17.17 174 ALA A CA 1
ATOM 1277 C C . ALA A 1 182 ? 5.884 -13.689 29.608 1.00 18.94 174 ALA A C 1
ATOM 1278 O O . ALA A 1 182 ? 6.451 -14.329 28.719 1.00 21.08 174 ALA A O 1
ATOM 1280 N N . ALA A 1 183 ? 5.761 -14.162 30.848 1.00 19.62 175 ALA A N 1
ATOM 1281 C CA . ALA A 1 183 ? 6.266 -15.492 31.183 1.00 17.75 175 ALA A CA 1
ATOM 1282 C C . ALA A 1 183 ? 5.598 -16.574 30.340 1.00 22.63 175 ALA A C 1
ATOM 1283 O O . ALA A 1 183 ? 6.237 -17.563 29.964 1.00 26.06 175 ALA A O 1
ATOM 1285 N N . ARG A 1 184 ? 4.301 -16.423 30.056 1.00 23.01 176 ARG A N 1
ATOM 1286 C CA A ARG A 1 184 ? 3.618 -17.403 29.219 0.76 25.60 176 ARG A CA 1
ATOM 1287 C CA B ARG A 1 184 ? 3.616 -17.400 29.218 0.24 25.28 176 ARG A CA 1
ATOM 1288 C C . ARG A 1 184 ? 4.104 -17.369 27.778 1.00 26.02 176 ARG A C 1
ATOM 1289 O O . ARG A 1 184 ? 3.828 -18.306 27.024 1.00 29.48 176 ARG A O 1
ATOM 1304 N N . HIS A 1 185 ? 4.822 -16.316 27.383 1.00 26.10 177 HIS A N 1
ATOM 1305 C CA . HIS A 1 185 ? 5.344 -16.173 26.033 1.00 25.07 177 HIS A CA 1
ATOM 1306 C C . HIS A 1 185 ? 6.861 -16.313 25.978 1.00 26.26 177 HIS A C 1
ATOM 1307 O O . HIS A 1 185 ? 7.475 -15.970 24.962 1.00 31.04 177 HIS A O 1
ATOM 1314 N N . ALA A 1 186 ? 7.467 -16.856 27.039 1.00 28.37 178 ALA A N 1
ATOM 1315 C CA . ALA A 1 186 ? 8.924 -16.854 27.168 1.00 30.85 178 ALA A CA 1
ATOM 1316 C C . ALA A 1 186 ? 9.610 -17.659 26.071 1.00 36.85 178 ALA A C 1
ATOM 1317 O O . ALA A 1 186 ? 10.767 -17.382 25.735 1.00 40.02 178 ALA A O 1
ATOM 1319 N N . GLN A 1 187 ? 8.933 -18.657 25.508 1.00 31.71 179 GLN A N 1
ATOM 1320 C CA . GLN A 1 187 ? 9.526 -19.491 24.472 1.00 35.94 179 GLN A CA 1
ATOM 1321 C C . GLN A 1 187 ? 9.134 -19.053 23.062 1.00 32.39 179 GLN A C 1
ATOM 1322 O O . GLN A 1 187 ? 9.222 -19.854 22.125 1.00 39.11 179 GLN A O 1
ATOM 1324 N N . THR A 1 188 ? 8.703 -17.811 22.892 1.00 27.00 180 THR A N 1
ATOM 1325 C CA . THR A 1 188 ? 8.269 -17.279 21.611 1.00 26.18 180 THR A CA 1
ATOM 1326 C C . THR A 1 188 ? 9.038 -15.996 21.335 1.00 28.71 180 THR A C 1
ATOM 1327 O O . THR A 1 188 ? 9.621 -15.405 22.251 1.00 26.34 180 THR A O 1
ATOM 1331 N N . PRO A 1 189 ? 9.074 -15.540 20.080 1.00 24.04 181 PRO A N 1
ATOM 1332 C CA . PRO A 1 189 ? 9.834 -14.319 19.786 1.00 24.39 181 PRO A CA 1
ATOM 1333 C C . PRO A 1 189 ? 9.032 -13.046 20.018 1.00 23.91 181 PRO A C 1
ATOM 1334 O O . PRO A 1 189 ? 9.403 -11.986 19.506 1.00 26.45 181 PRO A O 1
ATOM 1338 N N . LEU A 1 190 ? 7.944 -13.130 20.778 1.00 23.96 182 LEU A N 1
ATOM 1339 C CA . LEU A 1 190 ? 7.085 -11.967 20.971 1.00 22.16 182 LEU A CA 1
ATOM 1340 C C . LEU A 1 190 ? 7.825 -10.867 21.727 1.00 20.71 182 LEU A C 1
ATOM 1341 O O . LEU A 1 190 ? 8.420 -11.113 22.782 1.00 21.90 182 LEU A O 1
ATOM 1346 N N . ALA A 1 191 ? 7.783 -9.649 21.184 1.00 18.53 183 ALA A N 1
ATOM 1347 C CA . ALA A 1 191 ? 8.313 -8.476 21.868 1.00 17.86 183 ALA A CA 1
ATOM 1348 C C . ALA A 1 191 ? 7.194 -7.796 22.645 1.00 18.36 183 ALA A C 1
ATOM 1349 O O . ALA A 1 191 ? 6.057 -7.719 22.170 1.00 18.25 183 ALA A O 1
ATOM 1351 N N . MET A 1 192 ? 7.516 -7.307 23.845 1.00 18.41 184 MET A N 1
ATOM 1352 C CA . MET A 1 192 ? 6.526 -6.702 24.726 1.00 18.59 184 MET A CA 1
ATOM 1353 C C . MET A 1 192 ? 7.140 -5.516 25.460 1.00 17.03 184 MET A C 1
ATOM 1354 O O . MET A 1 192 ? 8.320 -5.545 25.825 1.00 17.23 184 MET A O 1
ATOM 1359 N N . VAL A 1 193 ? 6.348 -4.473 25.686 1.00 18.63 185 VAL A N 1
ATOM 1360 C CA . VAL A 1 193 ? 6.872 -3.303 26.380 1.00 18.12 185 VAL A CA 1
ATOM 1361 C C . VAL A 1 193 ? 5.772 -2.661 27.214 1.00 17.77 185 VAL A C 1
ATOM 1362 O O . VAL A 1 193 ? 4.611 -2.590 26.800 1.00 19.43 185 VAL A O 1
ATOM 1366 N N . LEU A 1 194 ? 6.153 -2.216 28.407 1.00 15.35 186 LEU A N 1
ATOM 1367 C CA . LEU A 1 194 ? 5.382 -1.284 29.222 1.00 16.41 186 LEU A CA 1
ATOM 1368 C C . LEU A 1 194 ? 6.075 0.061 29.126 1.00 16.81 186 LEU A C 1
ATOM 1369 O O . LEU A 1 194 ? 7.265 0.158 29.438 1.00 17.24 186 LEU A O 1
ATOM 1374 N N . ILE A 1 195 ? 5.347 1.092 28.687 1.00 17.57 187 ILE A N 1
ATOM 1375 C CA . ILE A 1 195 ? 5.934 2.405 28.432 1.00 17.74 187 ILE A CA 1
ATOM 1376 C C . ILE A 1 195 ? 5.638 3.365 29.575 1.00 17.35 187 ILE A C 1
ATOM 1377 O O . ILE A 1 195 ? 4.489 3.499 30.023 1.00 18.59 187 ILE A O 1
ATOM 1382 N N . ALA A 1 196 ? 6.681 4.052 30.030 1.00 17.33 188 ALA A N 1
ATOM 1383 C CA . ALA A 1 196 ? 6.537 5.184 30.930 1.00 15.40 188 ALA A CA 1
ATOM 1384 C C . ALA A 1 196 ? 6.765 6.447 30.109 1.00 17.77 188 ALA A C 1
ATOM 1385 O O . ALA A 1 196 ? 7.911 6.735 29.744 1.00 19.90 188 ALA A O 1
ATOM 1387 N N . PRO A 1 197 ? 5.728 7.223 29.784 1.00 16.52 189 PRO A N 1
ATOM 1388 C CA . PRO A 1 197 ? 5.886 8.317 28.820 1.00 18.70 189 PRO A CA 1
ATOM 1389 C C . PRO A 1 197 ? 6.409 9.614 29.403 1.00 21.80 189 PRO A C 1
ATOM 1390 O O . PRO A 1 197 ? 6.585 10.577 28.650 1.00 23.92 189 PRO A O 1
ATOM 1394 N N . GLY A 1 198 ? 6.634 9.681 30.708 1.00 20.82 190 GLY A N 1
ATOM 1395 C CA . GLY A 1 198 ? 6.932 10.939 31.356 1.00 23.37 190 GLY A CA 1
ATOM 1396 C C . GLY A 1 198 ? 5.667 11.653 31.798 1.00 26.10 190 GLY A C 1
ATOM 1397 O O . GLY A 1 198 ? 4.541 11.275 31.463 1.00 25.99 190 GLY A O 1
ATOM 1398 N N . TRP A 1 199 ? 5.864 12.703 32.584 1.00 26.28 191 TRP A N 1
ATOM 1399 C CA . TRP A 1 199 ? 4.761 13.518 33.082 1.00 30.95 191 TRP A CA 1
ATOM 1400 C C . TRP A 1 199 ? 4.437 14.567 32.019 1.00 28.31 191 TRP A C 1
ATOM 1401 O O . TRP A 1 199 ? 5.190 15.530 31.839 1.00 28.90 191 TRP A O 1
ATOM 1412 N N . VAL A 1 200 ? 3.312 14.379 31.321 1.00 27.32 192 VAL A N 1
ATOM 1413 C CA . VAL A 1 200 ? 2.988 15.103 30.096 1.00 23.86 192 VAL A CA 1
ATOM 1414 C C . VAL A 1 200 ? 1.738 15.951 30.301 1.00 25.36 192 VAL A C 1
ATOM 1415 O O . VAL A 1 200 ? 0.777 15.514 30.948 1.00 29.42 192 VAL A O 1
ATOM 1419 N N . ARG A 1 201 ? 1.736 17.138 29.696 1.00 26.78 193 ARG A N 1
ATOM 1420 C CA . ARG A 1 201 ? 0.636 18.088 29.809 1.00 27.84 193 ARG A CA 1
ATOM 1421 C C . ARG A 1 201 ? -0.557 17.682 28.955 1.00 35.98 193 ARG A C 1
ATOM 1422 O O . ARG A 1 201 ? -0.845 18.305 27.927 1.00 47.65 193 ARG A O 1
ATOM 1430 N N . THR A 1 202 ? -1.242 16.632 29.376 1.00 33.70 194 THR A N 1
ATOM 1431 C CA . THR A 1 202 ? -2.541 16.239 28.864 1.00 31.88 194 THR A CA 1
ATOM 1432 C C . THR A 1 202 ? -3.576 16.544 29.937 1.00 32.30 194 THR A C 1
ATOM 1433 O O . THR A 1 202 ? -3.245 17.027 31.024 1.00 36.65 194 THR A O 1
ATOM 1437 N N . GLU A 1 203 ? -4.840 16.238 29.636 1.00 36.19 195 GLU A N 1
ATOM 1438 C CA . GLU A 1 203 ? -5.888 16.417 30.638 1.00 34.22 195 GLU A CA 1
ATOM 1439 C C . GLU A 1 203 ? -5.605 15.595 31.890 1.00 34.41 195 GLU A C 1
ATOM 1440 O O . GLU A 1 203 ? -5.981 15.999 32.997 1.00 39.47 195 GLU A O 1
ATOM 1442 N N . LEU A 1 204 ? -4.933 14.451 31.740 1.00 28.41 196 LEU A N 1
ATOM 1443 C CA . LEU A 1 204 ? -4.571 13.643 32.898 1.00 26.15 196 LEU A CA 1
ATOM 1444 C C . LEU A 1 204 ? -3.344 14.200 33.614 1.00 37.63 196 LEU A C 1
ATOM 1445 O O . LEU A 1 204 ? -3.313 14.250 34.849 1.00 36.92 196 LEU A O 1
ATOM 1450 N N . GLY A 1 205 ? -2.318 14.606 32.859 1.00 31.51 197 GLY A N 1
ATOM 1451 C CA . GLY A 1 205 ? -1.110 15.120 33.482 1.00 30.47 197 GLY A CA 1
ATOM 1452 C C . GLY A 1 205 ? -1.311 16.459 34.158 1.00 33.77 197 GLY A C 1
ATOM 1453 O O . GLY A 1 205 ? -0.690 16.738 35.189 1.00 37.04 197 GLY A O 1
ATOM 1454 N N . GLY A 1 206 ? -2.173 17.303 33.600 1.00 30.69 198 GLY A N 1
ATOM 1455 C CA . GLY A 1 206 ? -2.450 18.596 34.176 1.00 38.56 198 GLY A CA 1
ATOM 1456 C C . GLY A 1 206 ? -1.546 19.687 33.638 1.00 43.19 198 GLY A C 1
ATOM 1457 O O . GLY A 1 206 ? -0.529 19.419 32.990 1.00 38.64 198 GLY A O 1
ATOM 1458 N N . PRO A 1 207 ? -1.900 20.949 33.911 1.00 38.43 199 PRO A N 1
ATOM 1459 C CA . PRO A 1 207 ? -1.113 22.071 33.369 1.00 40.49 199 PRO A CA 1
ATOM 1460 C C . PRO A 1 207 ? 0.278 22.205 33.971 1.00 46.43 199 PRO A C 1
ATOM 1461 O O . PRO A 1 207 ? 1.116 22.905 33.388 1.00 45.42 199 PRO A O 1
ATOM 1465 N N . ASP A 1 208 ? 0.551 21.570 35.109 1.00 44.51 200 ASP A N 1
ATOM 1466 C CA . ASP A 1 208 ? 1.844 21.684 35.772 1.00 51.63 200 ASP A CA 1
ATOM 1467 C C . ASP A 1 208 ? 2.842 20.627 35.322 1.00 48.95 200 ASP A C 1
ATOM 1468 O O . ASP A 1 208 ? 3.990 20.655 35.776 1.00 45.23 200 ASP A O 1
ATOM 1473 N N . ALA A 1 209 ? 2.435 19.704 34.452 1.00 40.29 201 ALA A N 1
ATOM 1474 C CA . ALA A 1 209 ? 3.315 18.626 34.026 1.00 38.17 201 ALA A CA 1
ATOM 1475 C C . ALA A 1 209 ? 4.551 19.179 33.318 1.00 38.04 201 ALA A C 1
ATOM 1476 O O . ALA A 1 209 ? 4.546 20.277 32.761 1.00 40.65 201 ALA A O 1
ATOM 1478 N N . ARG A 1 210 ? 5.621 18.381 33.333 1.00 34.05 202 ARG A N 1
ATOM 1479 C CA . ARG A 1 210 ? 6.926 18.861 32.891 1.00 34.45 202 ARG A CA 1
ATOM 1480 C C . ARG A 1 210 ? 7.075 18.866 31.374 1.00 36.90 202 ARG A C 1
ATOM 1481 O O . ARG A 1 210 ? 7.768 19.732 30.831 1.00 42.09 202 ARG A O 1
ATOM 1483 N N . LEU A 1 211 ? 6.456 17.918 30.677 1.00 33.81 203 LEU A N 1
ATOM 1484 C CA . LEU A 1 211 ? 6.703 17.712 29.255 1.00 33.38 203 LEU A CA 1
ATOM 1485 C C . LEU A 1 211 ? 5.478 18.089 28.436 1.00 36.00 203 LEU A C 1
ATOM 1486 O O . LEU A 1 211 ? 4.339 17.863 28.857 1.00 35.34 203 LEU A O 1
ATOM 1491 N N . SER A 1 212 ? 5.723 18.664 27.262 1.00 36.40 204 SER A N 1
ATOM 1492 C CA . SER A 1 212 ? 4.680 18.766 26.260 1.00 33.18 204 SER A CA 1
ATOM 1493 C C . SER A 1 212 ? 4.489 17.407 25.600 1.00 32.85 204 SER A C 1
ATOM 1494 O O . SER A 1 212 ? 5.340 16.519 25.688 1.00 31.73 204 SER A O 1
ATOM 1497 N N . ILE A 1 213 ? 3.348 17.249 24.936 1.00 29.77 205 ILE A N 1
ATOM 1498 C CA . ILE A 1 213 ? 3.086 16.002 24.227 1.00 29.04 205 ILE A CA 1
ATOM 1499 C C . ILE A 1 213 ? 4.175 15.734 23.193 1.00 29.29 205 ILE A C 1
ATOM 1500 O O . ILE A 1 213 ? 4.646 14.598 23.048 1.00 27.78 205 ILE A O 1
ATOM 1505 N N . ASP A 1 214 ? 4.609 16.776 22.478 1.00 33.56 206 ASP A N 1
ATOM 1506 C CA . ASP A 1 214 ? 5.606 16.604 21.425 1.00 32.43 206 ASP A CA 1
ATOM 1507 C C . ASP A 1 214 ? 6.994 16.285 21.966 1.00 34.14 206 ASP A C 1
ATOM 1508 O O . ASP A 1 214 ? 7.850 15.827 21.203 1.00 32.43 206 ASP A O 1
ATOM 1513 N N . GLU A 1 215 ? 7.243 16.527 23.250 1.00 31.37 207 GLU A N 1
ATOM 1514 C CA . GLU A 1 215 ? 8.509 16.151 23.864 1.00 31.86 207 GLU A CA 1
ATOM 1515 C C . GLU A 1 215 ? 8.534 14.694 24.295 1.00 32.62 207 GLU A C 1
ATOM 1516 O O . GLU A 1 215 ? 9.616 14.165 24.569 1.00 32.18 207 GLU A O 1
ATOM 1522 N N . SER A 1 216 ? 7.375 14.042 24.352 1.00 25.91 208 SER A N 1
ATOM 1523 C CA . SER A 1 216 ? 7.248 12.674 24.827 1.00 24.14 208 SER A CA 1
ATOM 1524 C C . SER A 1 216 ? 6.965 11.685 23.710 1.00 25.64 208 SER A C 1
ATOM 1525 O O . SER A 1 216 ? 7.607 10.633 23.637 1.00 24.12 208 SER A O 1
ATOM 1528 N N . VAL A 1 217 ? 6.020 12.005 22.832 1.00 23.57 209 VAL A N 1
ATOM 1529 C CA . VAL A 1 217 ? 5.462 11.025 21.901 1.00 22.98 209 VAL A CA 1
ATOM 1530 C C . VAL A 1 217 ? 6.463 10.582 20.837 1.00 21.69 209 VAL A C 1
ATOM 1531 O O . VAL A 1 217 ? 6.539 9.375 20.560 1.00 21.65 209 VAL A O 1
ATOM 1535 N N . PRO A 1 218 ? 7.246 11.475 20.219 1.00 23.05 210 PRO A N 1
ATOM 1536 C CA . PRO A 1 218 ? 8.267 10.984 19.277 1.00 24.73 210 PRO A CA 1
ATOM 1537 C C . PRO A 1 218 ? 9.215 9.973 19.901 1.00 26.68 210 PRO A C 1
ATOM 1538 O O . PRO A 1 218 ? 9.578 8.984 19.254 1.00 25.64 210 PRO A O 1
ATOM 1542 N N . GLY A 1 219 ? 9.591 10.168 21.165 1.00 22.78 211 GLY A N 1
ATOM 1543 C CA . GLY A 1 219 ? 10.438 9.194 21.830 1.00 22.16 211 GLY A CA 1
ATOM 1544 C C . GLY A 1 219 ? 9.731 7.876 22.086 1.00 24.21 211 GLY A C 1
ATOM 1545 O O . GLY A 1 219 ? 10.332 6.804 21.944 1.00 23.05 211 GLY A O 1
ATOM 1546 N N . VAL A 1 220 ? 8.456 7.930 22.494 1.00 20.81 212 VAL A N 1
ATOM 1547 C CA . VAL A 1 220 ? 7.688 6.698 22.678 1.00 19.16 212 VAL A CA 1
ATOM 1548 C C . VAL A 1 220 ? 7.665 5.892 21.390 1.00 18.95 212 VAL A C 1
ATOM 1549 O O . VAL A 1 220 ? 7.850 4.671 21.394 1.00 19.91 212 VAL A O 1
ATOM 1553 N N . VAL A 1 221 ? 7.406 6.563 20.273 1.00 20.46 213 VAL A N 1
ATOM 1554 C CA . VAL A 1 221 ? 7.328 5.857 19.002 1.00 20.64 213 VAL A CA 1
ATOM 1555 C C . VAL A 1 221 ? 8.700 5.336 18.595 1.00 23.70 213 VAL A C 1
ATOM 1556 O O . VAL A 1 221 ? 8.820 4.221 18.067 1.00 21.23 213 VAL A O 1
ATOM 1560 N N . ASP A 1 222 ? 9.757 6.116 18.861 1.00 21.94 214 ASP A N 1
ATOM 1561 C CA . ASP A 1 222 ? 11.124 5.632 18.663 1.00 22.14 214 ASP A CA 1
ATOM 1562 C C . ASP A 1 222 ? 11.360 4.339 19.431 1.00 22.65 214 ASP A C 1
ATOM 1563 O O . ASP A 1 222 ? 11.915 3.374 18.895 1.00 23.02 214 ASP A O 1
ATOM 1568 N N . VAL A 1 223 ? 10.973 4.321 20.708 1.00 19.96 215 VAL A N 1
ATOM 1569 C CA . VAL A 1 223 ? 11.145 3.127 21.536 1.00 19.14 215 VAL A CA 1
ATOM 1570 C C . VAL A 1 223 ? 10.394 1.940 20.938 1.00 21.01 215 VAL A C 1
ATOM 1571 O O . VAL A 1 223 ? 10.933 0.828 20.834 1.00 22.22 215 VAL A O 1
ATOM 1575 N N . LEU A 1 224 ? 9.134 2.156 20.547 1.00 19.70 216 LEU A N 1
ATOM 1576 C CA . LEU A 1 224 ? 8.337 1.070 19.979 1.00 20.25 216 LEU A CA 1
ATOM 1577 C C . LEU A 1 224 ? 8.980 0.507 18.716 1.00 18.95 216 LEU A C 1
ATOM 1578 O O . LEU A 1 224 ? 9.115 -0.713 18.568 1.00 20.91 216 LEU A O 1
ATOM 1583 N N . LEU A 1 225 ? 9.389 1.382 17.789 1.00 20.06 217 LEU A N 1
ATOM 1584 C CA . LEU A 1 225 ? 9.972 0.899 16.541 1.00 19.22 217 LEU A CA 1
ATOM 1585 C C . LEU A 1 225 ? 11.307 0.195 16.767 1.00 22.84 217 LEU A C 1
ATOM 1586 O O . LEU A 1 225 ? 11.651 -0.725 16.017 1.00 26.02 217 LEU A O 1
ATOM 1591 N N . ALA A 1 226 ? 12.065 0.609 17.783 1.00 23.68 218 ALA A N 1
ATOM 1592 C CA . ALA A 1 226 ? 13.332 -0.040 18.101 1.00 22.30 218 ALA A CA 1
ATOM 1593 C C . ALA A 1 226 ? 13.147 -1.325 18.896 1.00 24.27 218 ALA A C 1
ATOM 1594 O O . ALA A 1 226 ? 14.027 -2.194 18.852 1.00 26.88 218 ALA A O 1
ATOM 1596 N N . LYS A 1 227 ? 12.032 -1.458 19.620 1.00 19.84 219 LYS A N 1
ATOM 1597 C CA . LYS A 1 227 ? 11.719 -2.681 20.357 1.00 18.60 219 LYS A CA 1
ATOM 1598 C C . LYS A 1 227 ? 11.176 -3.774 19.444 1.00 23.33 219 LYS A C 1
ATOM 1599 O O . LYS A 1 227 ? 11.309 -4.958 19.772 1.00 24.22 219 LYS A O 1
ATOM 1605 N N . ARG A 1 228 ? 10.585 -3.404 18.309 1.00 22.94 220 ARG A N 1
ATOM 1606 C CA . ARG A 1 228 ? 10.118 -4.388 17.341 1.00 22.86 220 ARG A CA 1
ATOM 1607 C C . ARG A 1 228 ? 11.286 -5.274 16.928 1.00 25.06 220 ARG A C 1
ATOM 1608 O O . ARG A 1 228 ? 12.316 -4.779 16.461 1.00 29.35 220 ARG A O 1
ATOM 1616 N N . GLY A 1 229 ? 11.147 -6.583 17.138 1.00 26.75 221 GLY A N 1
ATOM 1617 C CA . GLY A 1 229 ? 12.197 -7.525 16.804 1.00 26.40 221 GLY A CA 1
ATOM 1618 C C . GLY A 1 229 ? 13.110 -7.923 17.946 1.00 29.71 221 GLY A C 1
ATOM 1619 O O . GLY A 1 229 ? 14.042 -8.708 17.722 1.00 34.72 221 GLY A O 1
ATOM 1620 N N . ARG A 1 230 ? 12.892 -7.404 19.153 1.00 26.03 222 ARG A N 1
ATOM 1621 C CA A ARG A 1 230 ? 13.681 -7.762 20.331 0.51 24.59 222 ARG A CA 1
ATOM 1622 C CA B ARG A 1 230 ? 13.682 -7.764 20.330 0.49 24.65 222 ARG A CA 1
ATOM 1623 C C . ARG A 1 230 ? 12.750 -8.443 21.332 1.00 26.19 222 ARG A C 1
ATOM 1624 O O . ARG A 1 230 ? 12.062 -7.773 22.109 1.00 26.16 222 ARG A O 1
ATOM 1639 N N . ALA A 1 231 ? 12.750 -9.777 21.323 1.00 27.46 223 ALA A N 1
ATOM 1640 C CA . ALA A 1 231 ? 11.793 -10.555 22.105 1.00 24.49 223 ALA A CA 1
ATOM 1641 C C . ALA A 1 231 ? 11.912 -10.293 23.602 1.00 22.02 223 ALA A C 1
ATOM 1642 O O . ALA A 1 231 ? 12.972 -9.928 24.119 1.00 26.64 223 ALA A O 1
ATOM 1644 N N . GLY A 1 232 ? 10.804 -10.509 24.301 1.00 20.72 224 GLY A N 1
ATOM 1645 C CA . GLY A 1 232 ? 10.744 -10.358 25.738 1.00 20.49 224 GLY A CA 1
ATOM 1646 C C . GLY A 1 232 ? 10.134 -9.026 26.138 1.00 18.75 224 GLY A C 1
ATOM 1647 O O . GLY A 1 232 ? 9.967 -8.107 25.329 1.00 20.95 224 GLY A O 1
ATOM 1648 N N . LEU A 1 233 ? 9.789 -8.939 27.421 1.00 21.51 225 LEU A N 1
ATOM 1649 C CA . LEU A 1 233 ? 9.159 -7.760 28.001 1.00 19.19 225 LEU A CA 1
ATOM 1650 C C . LEU A 1 233 ? 10.205 -6.853 28.635 1.00 19.94 225 LEU A C 1
ATOM 1651 O O . LEU A 1 233 ? 11.069 -7.312 29.395 1.00 21.24 225 LEU A O 1
ATOM 1656 N N . GLU A 1 234 ? 10.122 -5.563 28.318 1.00 18.97 226 GLU A N 1
ATOM 1657 C CA . GLU A 1 234 ? 10.890 -4.538 29.005 1.00 19.91 226 GLU A CA 1
ATOM 1658 C C . GLU A 1 234 ? 9.956 -3.438 29.478 1.00 19.13 226 GLU A C 1
ATOM 1659 O O . GLU A 1 234 ? 8.869 -3.244 28.932 1.00 19.31 226 GLU A O 1
ATOM 1665 N N . TYR A 1 235 ? 10.398 -2.742 30.521 1.00 17.89 227 TYR A N 1
ATOM 1666 C CA . TYR A 1 235 ? 9.737 -1.573 31.092 1.00 17.71 227 TYR A CA 1
ATOM 1667 C C . TYR A 1 235 ? 10.629 -0.395 30.724 1.00 16.87 227 TYR A C 1
ATOM 1668 O O . TYR A 1 235 ? 11.740 -0.264 31.252 1.00 18.35 227 TYR A O 1
ATOM 1677 N N . LEU A 1 236 ? 10.175 0.442 29.791 1.00 17.48 228 LEU A N 1
ATOM 1678 C CA . LEU A 1 236 ? 11.036 1.458 29.185 1.00 15.98 228 LEU A CA 1
ATOM 1679 C C . LEU A 1 236 ? 10.353 2.820 29.206 1.00 16.79 228 LEU A C 1
ATOM 1680 O O . LEU A 1 236 ? 9.137 2.906 29.005 1.00 18.74 228 LEU A O 1
ATOM 1685 N N . ASP A 1 237 ? 11.132 3.882 29.434 1.00 19.48 229 ASP A N 1
ATOM 1686 C CA . ASP A 1 237 ? 10.562 5.216 29.363 1.00 20.60 229 ASP A CA 1
ATOM 1687 C C . ASP A 1 237 ? 10.687 5.796 27.953 1.00 21.88 229 ASP A C 1
ATOM 1688 O O . ASP A 1 237 ? 11.238 5.179 27.037 1.00 20.67 229 ASP A O 1
ATOM 1693 N N . TYR A 1 238 ? 10.163 7.010 27.774 1.00 19.85 230 TYR A N 1
ATOM 1694 C CA . TYR A 1 238 ? 10.153 7.650 26.462 1.00 19.43 230 TYR A CA 1
ATOM 1695 C C . TYR A 1 238 ? 11.546 7.957 25.930 1.00 21.51 230 TYR A C 1
ATOM 1696 O O . TYR A 1 238 ? 11.682 8.319 24.751 1.00 24.19 230 TYR A O 1
ATOM 1705 N N . ARG A 1 239 ? 12.577 7.842 26.759 1.00 20.58 231 ARG A N 1
ATOM 1706 C CA . ARG A 1 239 ? 13.957 8.033 26.342 1.00 25.18 231 ARG A CA 1
ATOM 1707 C C . ARG A 1 239 ? 14.674 6.709 26.112 1.00 23.28 231 ARG A C 1
ATOM 1708 O O . ARG A 1 239 ? 15.884 6.699 25.855 1.00 27.61 231 ARG A O 1
ATOM 1716 N N . GLY A 1 240 ? 13.954 5.601 26.191 1.00 21.62 232 GLY A N 1
ATOM 1717 C CA . GLY A 1 240 ? 14.552 4.295 26.052 1.00 24.46 232 GLY A CA 1
ATOM 1718 C C . GLY A 1 240 ? 15.238 3.768 27.290 1.00 25.31 232 GLY A C 1
ATOM 1719 O O . GLY A 1 240 ? 15.870 2.711 27.220 1.00 24.49 232 GLY A O 1
ATOM 1720 N N . ARG A 1 241 ? 15.141 4.466 28.418 1.00 23.84 233 ARG A N 1
ATOM 1721 C CA . ARG A 1 241 ? 15.773 4.006 29.645 1.00 22.78 233 ARG A CA 1
ATOM 1722 C C . ARG A 1 241 ? 14.934 2.918 30.295 1.00 23.06 233 ARG A C 1
ATOM 1723 O O . ARG A 1 241 ? 13.699 2.958 30.265 1.00 21.58 233 ARG A O 1
ATOM 1725 N N . THR A 1 242 ? 15.616 1.935 30.880 1.00 22.39 234 THR A N 1
ATOM 1726 C CA . THR A 1 242 ? 14.939 0.902 31.647 1.00 19.19 234 THR A CA 1
ATOM 1727 C C . THR A 1 242 ? 14.412 1.505 32.943 1.00 20.10 234 THR A C 1
ATOM 1728 O O . THR A 1 242 ? 15.119 2.261 33.615 1.00 24.80 234 THR A O 1
ATOM 1732 N N . VAL A 1 243 ? 13.152 1.206 33.268 1.00 18.33 235 VAL A N 1
ATOM 1733 C CA . VAL A 1 243 ? 12.538 1.629 34.525 1.00 20.22 235 VAL A CA 1
ATOM 1734 C C . VAL A 1 243 ? 12.567 0.438 35.467 1.00 19.35 235 VAL A C 1
ATOM 1735 O O . VAL A 1 243 ? 12.194 -0.675 35.075 1.00 20.06 235 VAL A O 1
ATOM 1739 N N . ARG A 1 244 ? 13.018 0.664 36.702 1.00 17.90 236 ARG A N 1
ATOM 1740 C CA . ARG A 1 244 ? 13.033 -0.408 37.693 1.00 18.73 236 ARG A CA 1
ATOM 1741 C C . ARG A 1 244 ? 11.610 -0.857 38.005 1.00 20.35 236 ARG A C 1
ATOM 1742 O O . ARG A 1 244 ? 10.675 -0.050 38.055 1.00 19.37 236 ARG A O 1
ATOM 1750 N N . TRP A 1 245 ? 11.445 -2.154 38.236 1.00 18.06 237 TRP A N 1
ATOM 1751 C CA . TRP A 1 245 ? 10.114 -2.673 38.522 1.00 15.94 237 TRP A CA 1
ATOM 1752 C C . TRP A 1 245 ? 9.564 -2.150 39.850 1.00 17.44 237 TRP A C 1
ATOM 1753 O O . TRP A 1 245 ? 8.351 -1.995 39.999 1.00 19.08 237 TRP A O 1
ATOM 1765 N N . PRO B 1 15 ? 23.288 -5.645 20.241 1.00 50.90 7 PRO B N 1
ATOM 1766 C CA . PRO B 1 15 ? 24.352 -4.863 19.603 1.00 49.41 7 PRO B CA 1
ATOM 1767 C C . PRO B 1 15 ? 25.089 -5.660 18.531 1.00 46.57 7 PRO B C 1
ATOM 1768 O O . PRO B 1 15 ? 26.022 -5.135 17.919 1.00 42.91 7 PRO B O 1
ATOM 1772 N N . ARG B 1 16 ? 24.670 -6.904 18.311 1.00 45.40 8 ARG B N 1
ATOM 1773 C CA . ARG B 1 16 ? 25.324 -7.738 17.315 1.00 36.79 8 ARG B CA 1
ATOM 1774 C C . ARG B 1 16 ? 25.205 -7.097 15.934 1.00 32.04 8 ARG B C 1
ATOM 1775 O O . ARG B 1 16 ? 24.167 -6.509 15.605 1.00 30.88 8 ARG B O 1
ATOM 1783 N N . PRO B 1 17 ? 26.241 -7.184 15.106 1.00 24.65 9 PRO B N 1
ATOM 1784 C CA . PRO B 1 17 ? 26.127 -6.678 13.732 1.00 23.12 9 PRO B CA 1
ATOM 1785 C C . PRO B 1 17 ? 25.038 -7.423 12.977 1.00 25.42 9 PRO B C 1
ATOM 1786 O O . PRO B 1 17 ? 24.835 -8.622 13.169 1.00 22.90 9 PRO B O 1
ATOM 1790 N N . THR B 1 18 ? 24.346 -6.705 12.094 1.00 22.47 10 THR B N 1
ATOM 1791 C CA . THR B 1 18 ? 23.162 -7.241 11.431 1.00 21.46 10 THR B CA 1
ATOM 1792 C C . THR B 1 18 ? 23.252 -7.002 9.936 1.00 20.47 10 THR B C 1
ATOM 1793 O O . THR B 1 18 ? 23.590 -5.897 9.498 1.00 21.78 10 THR B O 1
ATOM 1797 N N . ILE B 1 19 ? 22.929 -8.031 9.158 1.00 17.61 11 ILE B N 1
ATOM 1798 C CA . ILE B 1 19 ? 22.801 -7.908 7.710 1.00 17.13 11 ILE B CA 1
ATOM 1799 C C . ILE B 1 19 ? 21.323 -7.969 7.348 1.00 17.97 11 ILE B C 1
ATOM 1800 O O . ILE B 1 19 ? 20.575 -8.801 7.882 1.00 17.45 11 ILE B O 1
ATOM 1805 N N . LEU B 1 20 ? 20.899 -7.052 6.478 1.00 15.85 12 LEU B N 1
ATOM 1806 C CA . LEU B 1 20 ? 19.565 -7.086 5.891 1.00 14.63 12 LEU B CA 1
ATOM 1807 C C . LEU B 1 20 ? 19.732 -7.806 4.563 1.00 16.88 12 LEU B C 1
ATOM 1808 O O . LEU B 1 20 ? 20.350 -7.274 3.639 1.00 17.00 12 LEU B O 1
ATOM 1813 N N . LEU B 1 21 ? 19.212 -9.024 4.483 1.00 16.01 13 LEU B N 1
ATOM 1814 C CA . LEU B 1 21 ? 19.435 -9.913 3.352 1.00 15.28 13 LEU B CA 1
ATOM 1815 C C . LEU B 1 21 ? 18.112 -10.062 2.613 1.00 17.32 13 LEU B C 1
ATOM 1816 O O . LEU B 1 21 ? 17.198 -10.743 3.090 1.00 16.81 13 LEU B O 1
ATOM 1821 N N . VAL B 1 22 ? 18.015 -9.438 1.445 1.00 14.85 14 VAL B N 1
ATOM 1822 C CA . VAL B 1 22 ? 16.773 -9.419 0.681 1.00 14.12 14 VAL B CA 1
ATOM 1823 C C . VAL B 1 22 ? 16.771 -10.591 -0.295 1.00 17.39 14 VAL B C 1
ATOM 1824 O O . VAL B 1 22 ? 17.590 -10.645 -1.225 1.00 17.34 14 VAL B O 1
ATOM 1828 N N . GLY B 1 23 ? 15.815 -11.504 -0.114 1.00 15.70 15 GLY B N 1
ATOM 1829 C CA . GLY B 1 23 ? 15.726 -12.698 -0.939 1.00 16.72 15 GLY B CA 1
ATOM 1830 C C . GLY B 1 23 ? 16.520 -13.816 -0.298 1.00 18.39 15 GLY B C 1
ATOM 1831 O O . GLY B 1 23 ? 17.573 -14.217 -0.807 1.00 19.47 15 GLY B O 1
ATOM 1832 N N . ALA B 1 24 ? 16.046 -14.314 0.845 1.00 16.47 16 ALA B N 1
ATOM 1833 C CA . ALA B 1 24 ? 16.804 -15.285 1.627 1.00 17.71 16 ALA B CA 1
ATOM 1834 C C . ALA B 1 24 ? 16.059 -16.596 1.836 1.00 16.40 16 ALA B C 1
ATOM 1835 O O . ALA B 1 24 ? 16.468 -17.393 2.683 1.00 17.86 16 ALA B O 1
ATOM 1837 N N . SER B 1 25 ? 14.976 -16.836 1.096 1.00 17.69 17 SER B N 1
ATOM 1838 C CA . SER B 1 25 ? 14.128 -18.000 1.345 1.00 17.90 17 SER B CA 1
ATOM 1839 C C . SER B 1 25 ? 14.844 -19.321 1.086 1.00 19.20 17 SER B C 1
ATOM 1840 O O . SER B 1 25 ? 14.564 -20.309 1.771 1.00 17.85 17 SER B O 1
ATOM 1843 N N . ARG B 1 26 ? 15.740 -19.371 0.102 1.00 18.58 18 ARG B N 1
ATOM 1844 C CA . ARG B 1 26 ? 16.323 -20.635 -0.337 1.00 18.62 18 ARG B CA 1
ATOM 1845 C C . ARG B 1 26 ? 17.600 -20.318 -1.106 1.00 19.89 18 ARG B C 1
ATOM 1846 O O . ARG B 1 26 ? 18.003 -19.157 -1.227 1.00 17.77 18 ARG B O 1
ATOM 1854 N N . GLY B 1 27 ? 18.256 -21.369 -1.591 1.00 20.49 19 GLY B N 1
ATOM 1855 C CA . GLY B 1 27 ? 19.401 -21.192 -2.475 1.00 19.58 19 GLY B CA 1
ATOM 1856 C C . GLY B 1 27 ? 20.545 -20.449 -1.813 1.00 20.39 19 GLY B C 1
ATOM 1857 O O . GLY B 1 27 ? 20.805 -20.587 -0.610 1.00 18.41 19 GLY B O 1
ATOM 1858 N N . LEU B 1 28 ? 21.219 -19.613 -2.608 1.00 18.41 20 LEU B N 1
ATOM 1859 C CA . LEU B 1 28 ? 22.352 -18.847 -2.095 1.00 18.15 20 LEU B CA 1
ATOM 1860 C C . LEU B 1 28 ? 21.952 -17.926 -0.949 1.00 17.70 20 LEU B C 1
ATOM 1861 O O . LEU B 1 28 ? 22.704 -17.780 0.017 1.00 18.34 20 LEU B O 1
ATOM 1866 N N . GLY B 1 29 ? 20.788 -17.264 -1.051 1.00 15.79 21 GLY B N 1
ATOM 1867 C CA . GLY B 1 29 ? 20.389 -16.321 -0.010 1.00 16.15 21 GLY B CA 1
ATOM 1868 C C . GLY B 1 29 ? 20.200 -16.989 1.337 1.00 16.54 21 GLY B C 1
ATOM 1869 O O . GLY B 1 29 ? 20.655 -16.484 2.370 1.00 18.01 21 GLY B O 1
ATOM 1870 N N . HIS B 1 30 ? 19.519 -18.138 1.347 1.00 17.78 22 HIS B N 1
ATOM 1871 C CA . HIS B 1 30 ? 19.378 -18.900 2.582 1.00 18.91 22 HIS B CA 1
ATOM 1872 C C . HIS B 1 30 ? 20.739 -19.338 3.118 1.00 19.15 22 HIS B C 1
ATOM 1873 O O . HIS B 1 30 ? 21.005 -19.220 4.319 1.00 19.23 22 HIS B O 1
ATOM 1880 N N . ALA B 1 31 ? 21.618 -19.829 2.243 1.00 16.89 23 ALA B N 1
ATOM 1881 C CA . ALA B 1 31 ? 22.947 -20.248 2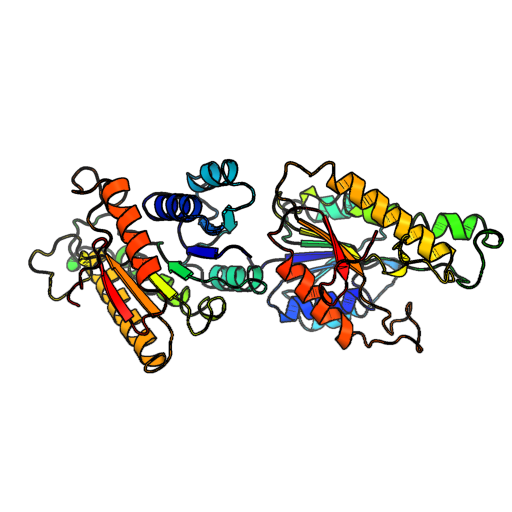.683 1.00 18.05 23 ALA B CA 1
ATOM 1882 C C . ALA B 1 31 ? 23.737 -19.075 3.248 1.00 18.07 23 ALA B C 1
ATOM 1883 O O . ALA B 1 31 ? 24.509 -19.239 4.200 1.00 20.72 23 ALA B O 1
ATOM 1885 N N . MET B 1 32 ? 23.574 -17.888 2.656 1.00 17.03 24 MET B N 1
ATOM 1886 C CA . MET B 1 32 ? 24.245 -16.708 3.191 1.00 17.53 24 MET B CA 1
ATOM 1887 C C . MET B 1 32 ? 23.747 -16.382 4.589 1.00 17.72 24 MET B C 1
ATOM 1888 O O . MET B 1 32 ? 24.538 -16.031 5.471 1.00 18.52 24 MET B O 1
ATOM 1893 N N . ALA B 1 33 ? 22.437 -16.485 4.812 1.00 17.79 25 ALA B N 1
ATOM 1894 C CA . ALA B 1 33 ? 21.912 -16.263 6.153 1.00 17.08 25 ALA B CA 1
ATOM 1895 C C . ALA B 1 33 ? 22.521 -17.246 7.140 1.00 16.70 25 ALA B C 1
ATOM 1896 O O . ALA B 1 33 ? 22.957 -16.859 8.229 1.00 18.66 25 ALA B O 1
ATOM 1898 N N . ALA B 1 34 ? 22.583 -18.526 6.771 1.00 18.34 26 ALA B N 1
ATOM 1899 C CA . ALA B 1 34 ? 23.157 -19.514 7.675 1.00 18.53 26 ALA B CA 1
ATOM 1900 C C . ALA B 1 34 ? 24.622 -19.205 7.963 1.00 19.07 26 ALA B C 1
ATOM 1901 O O . ALA B 1 34 ? 25.088 -19.359 9.098 1.00 22.48 26 ALA B O 1
ATOM 1903 N N . GLU B 1 35 ? 25.351 -18.727 6.953 1.00 19.62 27 GLU B N 1
ATOM 1904 C CA . GLU B 1 35 ? 26.780 -18.491 7.116 1.00 19.49 27 GLU B CA 1
ATOM 1905 C C . GLU B 1 35 ? 27.044 -17.265 7.985 1.00 19.57 27 GLU B C 1
ATOM 1906 O O . GLU B 1 35 ? 27.926 -17.306 8.851 1.00 20.90 27 GLU B O 1
ATOM 1912 N N . PHE B 1 36 ? 26.284 -16.181 7.787 1.00 19.05 28 PHE B N 1
ATOM 1913 C CA . PHE B 1 36 ? 26.409 -15.027 8.678 1.00 16.57 28 PHE B CA 1
ATOM 1914 C C . PHE B 1 36 ? 26.061 -15.395 10.119 1.00 20.36 28 PHE B C 1
ATOM 1915 O O . PHE B 1 36 ? 26.731 -14.950 11.060 1.00 20.54 28 PHE B O 1
ATOM 1923 N N . LEU B 1 37 ? 25.010 -16.198 10.317 1.00 18.80 29 LEU B N 1
ATOM 1924 C CA . LEU B 1 37 ? 24.665 -16.623 11.676 1.00 18.86 29 LEU B CA 1
ATOM 1925 C C . LEU B 1 37 ? 25.801 -17.406 12.330 1.00 25.04 29 LEU B C 1
ATOM 1926 O O . LEU B 1 37 ? 26.081 -17.236 13.523 1.00 25.94 29 LEU B O 1
ATOM 1931 N N . LYS B 1 38 ? 26.462 -18.278 11.572 1.00 24.28 30 LYS B N 1
ATOM 1932 C CA . LYS B 1 38 ? 27.600 -19.003 12.113 1.00 29.14 30 LYS B CA 1
ATOM 1933 C C . LYS B 1 38 ? 28.784 -18.097 12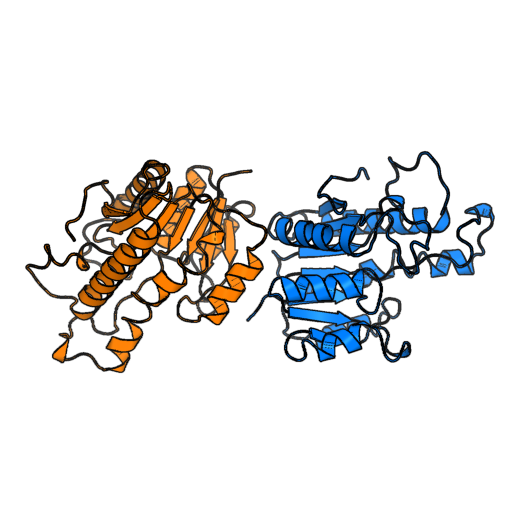.428 1.00 28.05 30 LYS B C 1
ATOM 1934 O O . LYS B 1 38 ? 29.609 -18.456 13.271 1.00 29.39 30 LYS B O 1
ATOM 1940 N N . ARG B 1 39 ? 28.876 -16.929 11.797 1.00 25.48 31 ARG B N 1
ATOM 1941 C CA . ARG B 1 39 ? 29.957 -15.998 12.087 1.00 27.02 31 ARG B CA 1
ATOM 1942 C C . ARG B 1 39 ? 29.588 -14.970 13.148 1.00 30.00 31 ARG B C 1
ATOM 1943 O O . ARG B 1 39 ? 30.345 -14.014 13.365 1.00 29.53 31 ARG B O 1
ATOM 1951 N N . GLY B 1 40 ? 28.460 -15.156 13.824 1.00 25.41 32 GLY B N 1
ATOM 1952 C CA . GLY B 1 40 ? 28.135 -14.341 14.973 1.00 25.46 32 GLY B CA 1
ATOM 1953 C C . GLY B 1 40 ? 27.321 -13.105 14.663 1.00 21.05 32 GLY B C 1
ATOM 1954 O O . GLY B 1 40 ? 27.192 -12.238 15.542 1.00 24.85 32 GLY B O 1
ATOM 1955 N N . TRP B 1 41 ? 26.809 -12.980 13.446 1.00 20.98 33 TRP B N 1
ATOM 1956 C CA . TRP B 1 41 ? 25.967 -11.865 13.050 1.00 18.62 33 TRP B CA 1
ATOM 1957 C C . TRP B 1 41 ? 24.494 -12.205 13.243 1.00 23.92 33 TRP B C 1
ATOM 1958 O O . TRP B 1 41 ? 24.093 -13.372 13.282 1.00 24.41 33 TRP B O 1
ATOM 1969 N N . ASP B 1 42 ? 23.688 -11.161 13.386 1.00 22.30 34 ASP B N 1
ATOM 1970 C CA . ASP B 1 42 ? 22.245 -11.285 13.265 1.00 21.58 34 ASP B CA 1
ATOM 1971 C C . ASP B 1 42 ? 21.850 -11.063 11.815 1.00 21.49 34 ASP B C 1
ATOM 1972 O O . ASP B 1 42 ? 22.567 -10.426 11.036 1.00 20.35 34 ASP B O 1
ATOM 1977 N N . VAL B 1 43 ? 20.689 -11.600 11.447 1.00 19.76 35 VAL B N 1
ATOM 1978 C CA . VAL B 1 43 ? 20.211 -11.541 10.073 1.00 17.85 35 VAL B CA 1
ATOM 1979 C C . VAL B 1 43 ? 18.744 -11.153 10.089 1.00 16.73 35 VAL B C 1
ATOM 1980 O O . VAL B 1 43 ? 17.955 -11.727 10.851 1.00 18.68 35 VAL B O 1
ATOM 1984 N N . VAL B 1 44 ? 18.385 -10.161 9.277 1.00 15.09 36 VAL B N 1
ATOM 1985 C CA . VAL B 1 44 ? 16.995 -9.945 8.905 1.00 15.62 36 VAL B CA 1
ATOM 1986 C C . VAL B 1 44 ? 16.891 -10.356 7.448 1.00 17.99 36 VAL B C 1
ATOM 1987 O O . VAL B 1 44 ? 17.460 -9.700 6.566 1.00 18.13 36 VAL B O 1
ATOM 1991 N N . GLY B 1 45 ? 16.199 -11.457 7.179 1.00 16.25 37 GLY B N 1
ATOM 1992 C CA . GLY B 1 45 ? 16.073 -11.971 5.829 1.00 15.61 37 GLY B CA 1
ATOM 1993 C C . GLY B 1 45 ? 14.647 -11.848 5.335 1.00 15.76 37 GLY B C 1
ATOM 1994 O O . GLY B 1 45 ? 13.697 -11.936 6.114 1.00 18.25 37 GLY B O 1
ATOM 1995 N N . THR B 1 46 ? 14.492 -11.626 4.033 1.00 15.68 38 THR B N 1
ATOM 1996 C CA . THR B 1 46 ? 13.162 -11.469 3.469 1.00 15.60 38 THR B CA 1
ATOM 1997 C C . THR B 1 46 ? 12.769 -12.688 2.647 1.00 17.40 38 THR B C 1
ATOM 1998 O O . THR B 1 46 ? 13.608 -13.356 2.035 1.00 18.78 38 THR B O 1
ATOM 2002 N N . VAL B 1 47 ? 11.470 -12.961 2.659 1.00 18.15 39 VAL B N 1
ATOM 2003 C CA . VAL B 1 47 ? 10.841 -13.984 1.834 1.00 19.17 39 VAL B CA 1
ATOM 2004 C C . VAL B 1 47 ? 9.624 -13.354 1.166 1.00 18.47 39 VAL B C 1
ATOM 2005 O O . VAL B 1 47 ? 9.116 -12.313 1.591 1.00 19.97 39 VAL B O 1
ATOM 2009 N N . ARG B 1 48 ? 9.144 -14.002 0.108 1.00 19.93 40 ARG B N 1
ATOM 2010 C CA . ARG B 1 48 ? 7.877 -13.609 -0.488 1.00 23.51 40 ARG B CA 1
ATOM 2011 C C . ARG B 1 48 ? 6.723 -14.269 0.246 1.00 27.53 40 ARG B C 1
ATOM 2012 O O . ARG B 1 48 ? 6.813 -15.426 0.665 1.00 29.92 40 ARG B O 1
ATOM 2020 N N . ALA B 1 49 ? 5.619 -13.527 0.378 1.00 30.62 41 ALA B N 1
ATOM 2021 C CA . ALA B 1 49 ? 4.478 -14.015 1.148 1.00 37.48 41 ALA B CA 1
ATOM 2022 C C . ALA B 1 49 ? 3.874 -15.289 0.562 1.00 46.88 41 ALA B C 1
ATOM 2023 O O . ALA B 1 49 ? 3.288 -16.088 1.301 1.00 56.18 41 ALA B O 1
ATOM 2025 N N . ASP B 1 50 ? 4.020 -15.511 -0.745 1.00 45.60 42 ASP B N 1
ATOM 2026 C CA . ASP B 1 50 ? 3.305 -16.591 -1.420 1.00 60.24 42 ASP B CA 1
ATOM 2027 C C . ASP B 1 50 ? 3.990 -17.955 -1.335 1.00 63.34 42 ASP B C 1
ATOM 2028 O O . ASP B 1 50 ? 3.350 -18.964 -1.652 1.00 64.72 42 ASP B O 1
ATOM 2033 N N . ARG B 1 51 ? 5.251 -18.024 -0.912 1.00 57.62 43 ARG B N 1
ATOM 2034 C CA . ARG B 1 51 ? 6.024 -19.260 -1.022 1.00 61.31 43 ARG B CA 1
ATOM 2035 C C . ARG B 1 51 ? 5.757 -20.266 0.095 1.00 70.30 43 ARG B C 1
ATOM 2036 O O . ARG B 1 51 ? 6.450 -21.289 0.151 1.00 78.28 43 ARG B O 1
ATOM 2038 N N . GLY B 1 52 ? 4.788 -20.017 0.973 1.00 65.74 44 GLY B N 1
ATOM 2039 C CA . GLY B 1 52 ? 4.573 -20.939 2.079 1.00 58.24 44 GLY B CA 1
ATOM 2040 C C . GLY B 1 52 ? 5.792 -21.012 2.979 1.00 44.93 44 GLY B C 1
ATOM 2041 O O . GLY B 1 52 ? 6.457 -20.008 3.250 1.00 48.43 44 GLY B O 1
ATOM 2042 N N . ARG B 1 53 ? 6.100 -22.219 3.445 1.00 47.66 45 ARG B N 1
ATOM 2043 C CA . ARG B 1 53 ? 7.243 -22.438 4.321 1.00 46.53 45 ARG B CA 1
ATOM 2044 C C . ARG B 1 53 ? 8.498 -22.721 3.503 1.00 36.75 45 ARG B C 1
ATOM 2045 O O . ARG B 1 53 ? 8.467 -23.496 2.541 1.00 44.67 45 ARG B O 1
ATOM 2053 N N . THR B 1 54 ? 9.601 -22.102 3.904 1.00 24.41 46 THR B N 1
ATOM 2054 C CA . THR B 1 54 ? 10.849 -22.095 3.156 1.00 23.56 46 THR B CA 1
ATOM 2055 C C . THR B 1 54 ? 11.978 -22.602 4.031 1.00 23.95 46 THR B C 1
ATOM 2056 O O . THR B 1 54 ? 11.834 -22.713 5.253 1.00 22.60 46 THR B O 1
ATOM 2060 N N . PRO B 1 55 ? 13.129 -22.923 3.434 1.00 20.09 47 PRO B N 1
ATOM 2061 C CA . PRO B 1 55 ? 14.324 -23.186 4.251 1.00 21.01 47 PRO B CA 1
ATOM 2062 C C . PRO B 1 55 ? 14.631 -22.102 5.274 1.00 19.75 47 PRO B C 1
ATOM 2063 O O . PRO B 1 55 ? 15.104 -22.417 6.370 1.00 20.21 47 PRO B O 1
ATOM 2067 N N . LEU B 1 56 ? 14.351 -20.838 4.965 1.00 16.82 48 LEU B N 1
ATOM 2068 C CA . LEU B 1 56 ? 14.626 -19.780 5.932 1.00 17.32 48 LEU B CA 1
ATOM 2069 C C . LEU B 1 56 ? 13.741 -19.908 7.169 1.00 18.57 48 LEU B C 1
ATOM 2070 O O . LEU B 1 56 ? 14.185 -19.619 8.288 1.00 18.96 48 LEU B O 1
ATOM 2075 N N . HIS B 1 57 ? 12.484 -20.328 6.996 1.00 19.10 49 HIS B N 1
ATOM 2076 C CA . HIS B 1 57 ? 11.641 -20.553 8.165 1.00 19.79 49 HIS B CA 1
ATOM 2077 C C . HIS B 1 57 ? 12.216 -21.639 9.064 1.00 21.56 49 HIS B C 1
ATOM 2078 O O . HIS B 1 57 ? 12.177 -21.517 10.293 1.00 24.24 49 HIS B O 1
ATOM 2085 N N . ALA B 1 58 ? 12.725 -22.727 8.470 1.00 21.50 50 ALA B N 1
ATOM 2086 C CA . ALA B 1 58 ? 13.376 -23.771 9.255 1.00 21.91 50 ALA B CA 1
ATOM 2087 C C . ALA B 1 58 ? 14.605 -23.222 9.973 1.00 22.36 50 ALA B C 1
ATOM 2088 O O . ALA B 1 58 ? 14.867 -23.572 11.133 1.00 26.04 50 ALA B O 1
ATOM 2090 N N . LEU B 1 59 ? 15.373 -22.366 9.294 1.00 21.41 51 LEU B N 1
ATOM 2091 C CA . LEU B 1 59 ? 16.569 -21.798 9.914 1.00 22.82 51 LEU B CA 1
ATOM 2092 C C . LEU B 1 59 ? 16.205 -20.905 11.092 1.00 22.65 51 LEU B C 1
ATOM 2093 O O . LEU B 1 59 ? 16.896 -20.902 12.122 1.00 24.82 51 LEU B O 1
ATOM 2098 N N . ALA B 1 60 ? 15.102 -20.164 10.975 1.00 24.38 52 ALA B N 1
ATOM 2099 C CA . ALA B 1 60 ? 14.687 -19.274 12.054 1.00 27.04 52 ALA B CA 1
ATOM 2100 C C . ALA B 1 60 ? 14.314 -20.043 13.313 1.00 25.62 52 ALA B C 1
ATOM 2101 O O . ALA B 1 60 ? 14.408 -19.497 14.418 1.00 31.23 52 ALA B O 1
ATOM 2103 N N . GLU B 1 61 ? 13.893 -21.303 13.172 1.00 28.17 53 GLU B N 1
ATOM 2104 C CA . GLU B 1 61 ? 13.622 -22.118 14.352 1.00 31.95 53 GLU B CA 1
ATOM 2105 C C . GLU B 1 61 ? 14.906 -22.515 15.071 1.00 40.39 53 GLU B C 1
ATOM 2106 O O . GLU B 1 61 ? 14.897 -22.699 16.295 1.00 43.25 53 GLU B O 1
ATOM 2112 N N . ALA B 1 62 ? 16.012 -22.642 14.338 1.00 34.36 54 ALA B N 1
ATOM 2113 C CA . ALA B 1 62 ? 17.296 -22.945 14.957 1.00 32.03 54 ALA B CA 1
ATOM 2114 C C . ALA B 1 62 ? 17.937 -21.714 15.589 1.00 30.01 54 ALA B C 1
ATOM 2115 O O . ALA B 1 62 ? 18.710 -21.844 16.545 1.00 35.06 54 ALA B O 1
ATOM 2117 N N . TYR B 1 63 ? 17.635 -20.522 15.070 1.00 29.07 55 TYR B N 1
ATOM 2118 C CA . TYR B 1 63 ? 18.184 -19.256 15.563 1.00 29.73 55 TYR B CA 1
ATOM 2119 C C . TYR B 1 63 ? 17.044 -18.306 15.907 1.00 34.31 55 TYR B C 1
ATOM 2120 O O . TYR B 1 63 ? 16.902 -17.241 15.292 1.00 29.08 55 TYR B O 1
ATOM 2129 N N . PRO B 1 64 ? 16.227 -18.644 16.911 1.00 35.70 56 PRO B N 1
ATOM 2130 C CA . PRO B 1 64 ? 14.995 -17.870 17.139 1.00 36.31 56 PRO B CA 1
ATOM 2131 C C . PRO B 1 64 ? 15.224 -16.424 17.557 1.00 32.97 56 PRO B C 1
ATOM 2132 O O . PRO B 1 64 ? 14.350 -15.580 17.322 1.00 41.48 56 PRO B O 1
ATOM 2136 N N . ASP B 1 65 ? 16.358 -16.109 18.178 1.00 36.69 57 ASP B N 1
ATOM 2137 C CA . ASP B 1 65 ? 16.628 -14.753 18.632 1.00 39.67 57 ASP B CA 1
ATOM 2138 C C . ASP B 1 65 ? 17.569 -13.989 17.713 1.00 36.99 57 ASP B C 1
ATOM 2139 O O . ASP B 1 65 ? 17.812 -12.802 17.947 1.00 38.63 57 ASP B O 1
ATOM 2141 N N . ARG B 1 66 ? 18.103 -14.629 16.672 1.00 31.22 58 ARG B N 1
ATOM 2142 C CA . ARG B 1 66 ? 19.117 -14.005 15.839 1.00 26.22 58 ARG B CA 1
ATOM 2143 C C . ARG B 1 66 ? 18.735 -13.868 14.382 1.00 24.02 58 ARG B C 1
ATOM 2144 O O . ARG B 1 66 ? 19.342 -13.050 13.682 1.00 25.79 58 ARG B O 1
ATOM 2152 N N . LEU B 1 67 ? 17.728 -14.602 13.913 1.00 20.76 59 LEU B N 1
ATOM 2153 C CA . LEU B 1 67 ? 17.219 -14.487 12.556 1.00 21.12 59 LEU B CA 1
ATOM 2154 C C . LEU B 1 67 ? 15.773 -14.032 12.632 1.00 21.66 59 LEU B C 1
ATOM 2155 O O . LEU B 1 67 ? 14.948 -14.680 13.289 1.00 23.57 59 LEU B O 1
ATOM 2160 N N . ARG B 1 68 ? 15.477 -12.906 11.993 1.00 17.84 60 ARG B N 1
ATOM 2161 C CA . ARG B 1 68 ? 14.113 -12.431 11.812 1.00 17.94 60 ARG B CA 1
ATOM 2162 C C . ARG B 1 68 ? 13.745 -12.486 10.334 1.00 18.61 60 ARG B C 1
ATOM 2163 O O . ARG B 1 68 ? 14.566 -12.162 9.468 1.00 18.59 60 ARG B O 1
ATOM 2171 N N . ILE B 1 69 ? 12.504 -12.882 10.049 1.00 17.42 61 ILE B N 1
ATOM 2172 C CA . ILE B 1 69 ? 11.992 -12.997 8.687 1.00 17.92 61 ILE B CA 1
ATOM 2173 C C . ILE B 1 69 ? 10.981 -11.881 8.450 1.00 17.82 61 ILE B C 1
ATOM 2174 O O . ILE B 1 69 ? 10.041 -11.706 9.234 1.00 20.69 61 ILE B O 1
ATOM 2179 N N . GLU B 1 70 ? 11.184 -11.118 7.376 1.00 17.09 62 GLU B N 1
ATOM 2180 C CA . GLU B 1 70 ? 10.242 -10.100 6.922 1.00 17.58 62 GLU B CA 1
ATOM 2181 C C . GLU B 1 70 ? 9.781 -10.502 5.529 1.00 20.00 62 GLU B C 1
ATOM 2182 O O . GLU B 1 70 ? 10.382 -11.364 4.885 1.00 19.12 62 GLU B O 1
ATOM 2188 N N . THR B 1 71 ? 8.699 -9.887 5.051 1.00 18.93 63 THR B N 1
ATOM 2189 C CA A THR B 1 71 ? 8.141 -10.215 3.749 0.63 19.51 63 THR B CA 1
ATOM 2190 C CA B THR B 1 71 ? 8.140 -10.216 3.747 0.37 19.82 63 THR B CA 1
ATOM 2191 C C . THR B 1 71 ? 8.446 -9.115 2.739 1.00 18.51 63 THR B C 1
ATOM 2192 O O . THR B 1 71 ? 8.385 -7.924 3.063 1.00 21.63 63 THR B O 1
ATOM 2199 N N . LEU B 1 72 ? 8.781 -9.527 1.518 1.00 17.72 64 LEU B N 1
ATOM 2200 C CA . LEU B 1 72 ? 9.042 -8.585 0.435 1.00 17.72 64 LEU B CA 1
ATOM 2201 C C . LEU B 1 72 ? 9.085 -9.293 -0.911 1.00 19.71 64 LEU B C 1
ATOM 2202 O O . LEU B 1 72 ? 9.883 -10.212 -1.125 1.00 18.03 64 LEU B O 1
ATOM 2207 N N . ASP B 1 73 ? 8.244 -8.850 -1.828 1.00 18.68 65 ASP B N 1
ATOM 2208 C CA . ASP B 1 73 ? 8.388 -9.144 -3.248 1.00 16.33 65 ASP B CA 1
ATOM 2209 C C . ASP B 1 73 ? 9.024 -7.889 -3.826 1.00 17.79 65 ASP B C 1
ATOM 2210 O O . ASP B 1 73 ? 8.398 -6.823 -3.838 1.00 18.77 65 ASP B O 1
ATOM 2215 N N . ILE B 1 74 ? 10.267 -8.010 -4.305 1.00 15.91 66 ILE B N 1
ATOM 2216 C CA . ILE B 1 74 ? 10.998 -6.814 -4.726 1.00 17.56 66 ILE B CA 1
ATOM 2217 C C . ILE B 1 74 ? 10.353 -6.108 -5.910 1.00 18.71 66 ILE B C 1
ATOM 2218 O O . ILE B 1 74 ? 10.663 -4.939 -6.162 1.00 18.37 66 ILE B O 1
ATOM 2223 N N . THR B 1 75 ? 9.476 -6.789 -6.661 1.00 17.62 67 THR B N 1
ATOM 2224 C CA . THR B 1 75 ? 8.842 -6.163 -7.819 1.00 18.07 67 THR B CA 1
ATOM 2225 C C . THR B 1 75 ? 7.653 -5.286 -7.450 1.00 19.08 67 THR B C 1
ATOM 2226 O O . THR B 1 75 ? 7.045 -4.701 -8.354 1.00 22.98 67 THR B O 1
ATOM 2230 N N . GLN B 1 76 ? 7.332 -5.167 -6.153 1.00 17.79 68 GLN B N 1
ATOM 2231 C CA . GLN B 1 76 ? 6.193 -4.382 -5.684 1.00 23.34 68 GLN B CA 1
ATOM 2232 C C . GLN B 1 76 ? 6.695 -3.180 -4.894 1.00 16.55 68 GLN B C 1
ATOM 2233 O O . GLN B 1 76 ? 7.033 -3.313 -3.710 1.00 18.14 68 GLN B O 1
ATOM 2239 N N . PRO B 1 77 ? 6.775 -1.992 -5.502 1.00 19.70 69 PRO B N 1
ATOM 2240 C CA . PRO B 1 77 ? 7.341 -0.831 -4.786 1.00 21.79 69 PRO B CA 1
ATOM 2241 C C . PRO B 1 77 ? 6.666 -0.514 -3.460 1.00 19.02 69 PRO B C 1
ATOM 2242 O O . PRO B 1 77 ? 7.344 -0.066 -2.529 1.00 21.35 69 PRO B O 1
ATOM 2246 N N . GLU B 1 78 ? 5.347 -0.718 -3.353 1.00 20.68 70 GLU B N 1
ATOM 2247 C CA . GLU B 1 78 ? 4.667 -0.523 -2.075 1.00 23.56 70 GLU B CA 1
ATOM 2248 C C . GLU B 1 78 ? 5.226 -1.436 -0.995 1.00 22.85 70 GLU B C 1
ATOM 2249 O O . GLU B 1 78 ? 5.250 -1.061 0.186 1.00 24.17 70 GLU B O 1
ATOM 2255 N N . GLN B 1 79 ? 5.642 -2.649 -1.362 1.00 19.77 71 GLN B N 1
ATOM 2256 C CA . GLN B 1 79 ? 6.203 -3.541 -0.360 1.00 19.29 71 GLN B CA 1
ATOM 2257 C C . GLN B 1 79 ? 7.605 -3.111 0.042 1.00 17.39 71 GLN B C 1
ATOM 2258 O O . GLN B 1 79 ? 8.002 -3.312 1.194 1.00 19.14 71 GLN B O 1
ATOM 2264 N N . ILE B 1 80 ? 8.362 -2.516 -0.881 1.00 16.39 72 ILE B N 1
ATOM 2265 C CA . ILE B 1 80 ? 9.671 -1.988 -0.515 1.00 16.79 72 ILE B CA 1
ATOM 2266 C C . ILE B 1 80 ? 9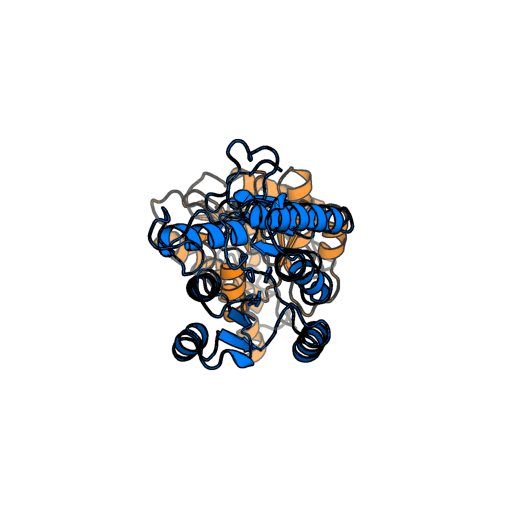.503 -0.875 0.506 1.00 18.03 72 ILE B C 1
ATOM 2267 O O . ILE B 1 80 ? 10.188 -0.840 1.538 1.00 18.00 72 ILE B O 1
ATOM 2272 N N . ARG B 1 81 ? 8.565 0.040 0.241 1.00 18.79 73 ARG B N 1
ATOM 2273 C CA . ARG B 1 81 ? 8.298 1.127 1.177 1.00 18.92 73 ARG B CA 1
ATOM 2274 C C . ARG B 1 81 ? 7.781 0.598 2.507 1.00 19.69 73 ARG B C 1
ATOM 2275 O O . ARG B 1 81 ? 8.123 1.131 3.570 1.00 20.35 73 ARG B O 1
ATOM 2283 N N . ALA B 1 82 ? 6.946 -0.445 2.468 1.00 18.89 74 ALA B N 1
ATOM 2284 C CA . ALA B 1 82 ? 6.434 -1.022 3.705 1.00 20.31 74 ALA B CA 1
ATOM 2285 C C . ALA B 1 82 ? 7.556 -1.610 4.549 1.00 19.25 74 ALA B C 1
ATOM 2286 O O . ALA B 1 82 ? 7.563 -1.442 5.779 1.00 20.16 74 ALA B O 1
ATOM 2288 N N . LEU B 1 83 ? 8.513 -2.300 3.913 1.00 20.50 75 LEU B N 1
ATOM 2289 C CA . LEU B 1 83 ? 9.670 -2.800 4.646 1.00 16.44 75 LEU B CA 1
ATOM 2290 C C . LEU B 1 83 ? 10.482 -1.655 5.241 1.00 19.72 75 LEU B C 1
ATOM 2291 O O . LEU B 1 83 ? 10.920 -1.721 6.400 1.00 18.58 75 LEU B O 1
ATOM 2296 N N . ALA B 1 84 ? 10.675 -0.581 4.472 1.00 17.33 76 ALA B N 1
ATOM 2297 C CA . ALA B 1 84 ? 11.411 0.563 4.989 1.00 18.75 76 ALA B CA 1
ATOM 2298 C C . ALA B 1 84 ? 10.740 1.117 6.235 1.00 18.87 76 ALA B C 1
ATOM 2299 O O . ALA B 1 84 ? 11.413 1.474 7.208 1.00 23.37 76 ALA B O 1
ATOM 2301 N N . ALA B 1 85 ? 9.407 1.193 6.228 1.00 20.92 77 ALA B N 1
ATOM 2302 C CA . ALA B 1 85 ? 8.704 1.701 7.397 1.00 22.16 77 ALA B CA 1
ATOM 2303 C C . ALA B 1 85 ? 8.810 0.742 8.579 1.00 21.15 77 ALA B C 1
ATOM 2304 O O . ALA B 1 85 ? 8.931 1.188 9.728 1.00 24.68 77 ALA B O 1
ATOM 2306 N N . ARG B 1 86 ? 8.745 -0.567 8.321 1.00 21.23 78 ARG B N 1
ATOM 2307 C CA . ARG B 1 86 ? 8.847 -1.542 9.403 1.00 19.00 78 ARG B CA 1
ATOM 2308 C C . ARG B 1 86 ? 10.204 -1.480 10.080 1.00 23.67 78 ARG B C 1
ATOM 2309 O O . ARG B 1 86 ? 10.305 -1.668 11.303 1.00 26.43 78 ARG B O 1
ATOM 2317 N N . LEU B 1 87 ? 11.255 -1.230 9.300 1.00 23.13 79 LEU B N 1
ATOM 2318 C CA . LEU B 1 87 ? 12.632 -1.292 9.768 1.00 23.64 79 LEU B CA 1
ATOM 2319 C C . LEU B 1 87 ? 13.207 0.072 10.123 1.00 22.89 79 LEU B C 1
ATOM 2320 O O . LEU B 1 87 ? 14.410 0.176 10.368 1.00 25.72 79 LEU B O 1
ATOM 2325 N N . SER B 1 88 ? 12.378 1.111 10.183 1.00 23.67 80 SER B N 1
ATOM 2326 C CA . SER B 1 88 ? 12.910 2.461 10.338 1.00 28.27 80 SER B CA 1
ATOM 2327 C C . SER B 1 88 ? 13.591 2.681 11.684 1.00 30.55 80 SER B C 1
ATOM 2328 O O . SER B 1 88 ? 14.380 3.624 11.817 1.00 33.59 80 SER B O 1
ATOM 2331 N N . GLY B 1 89 ? 13.313 1.835 12.673 1.00 25.36 81 GLY B N 1
ATOM 2332 C CA . GLY B 1 89 ? 14.015 1.874 13.944 1.00 31.47 81 GLY B CA 1
ATOM 2333 C C . GLY B 1 89 ? 15.201 0.927 14.044 1.00 36.13 81 GLY B C 1
ATOM 2334 O O . GLY B 1 89 ? 15.587 0.542 15.153 1.00 39.56 81 GLY B O 1
ATOM 2335 N N . ARG B 1 90 ? 15.792 0.548 12.905 1.00 36.04 82 ARG B N 1
ATOM 2336 C CA . ARG B 1 90 ? 16.925 -0.372 12.875 1.00 35.25 82 ARG B CA 1
ATOM 2337 C C . ARG B 1 90 ? 18.033 0.150 11.967 1.00 34.72 82 ARG B C 1
ATOM 2338 O O . ARG B 1 90 ? 17.785 0.889 11.011 1.00 32.86 82 ARG B O 1
ATOM 2346 N N . VAL B 1 91 ? 19.265 -0.263 12.271 1.00 32.89 83 VAL B N 1
ATOM 2347 C CA . VAL B 1 91 ? 20.441 0.051 11.467 1.00 28.75 83 VAL B CA 1
ATOM 2348 C C . VAL B 1 91 ? 21.113 -1.260 11.080 1.00 25.02 83 VAL B C 1
ATOM 2349 O O . VAL B 1 91 ? 21.204 -2.184 11.898 1.00 30.20 83 VAL B O 1
ATOM 2353 N N . PHE B 1 92 ? 21.574 -1.348 9.831 1.00 22.62 84 PHE B N 1
ATOM 2354 C CA . PHE B 1 92 ? 22.170 -2.565 9.298 1.00 24.27 84 PHE B CA 1
ATOM 2355 C C . PHE B 1 92 ? 23.573 -2.279 8.783 1.00 22.12 84 PHE B C 1
ATOM 2356 O O . PHE B 1 92 ? 23.774 -1.350 7.992 1.00 26.55 84 PHE B O 1
ATOM 2364 N N . ASP B 1 93 ? 24.535 -3.084 9.233 1.00 20.06 85 ASP B N 1
ATOM 2365 C CA . ASP B 1 93 ? 25.912 -2.953 8.769 1.00 19.56 85 ASP B CA 1
ATOM 2366 C C . ASP B 1 93 ? 26.035 -3.244 7.284 1.00 19.62 85 ASP B C 1
ATOM 2367 O O . ASP B 1 93 ? 26.878 -2.650 6.604 1.00 19.38 85 ASP B O 1
ATOM 2372 N N . ILE B 1 94 ? 25.232 -4.177 6.774 1.00 17.20 86 ILE B N 1
ATOM 2373 C CA . ILE B 1 94 ? 25.257 -4.581 5.377 1.00 16.06 86 ILE B CA 1
ATOM 2374 C C . ILE B 1 94 ? 23.820 -4.681 4.895 1.00 16.06 86 ILE B C 1
ATOM 2375 O O . ILE B 1 94 ? 22.956 -5.213 5.597 1.00 18.22 86 ILE B O 1
ATOM 2380 N N . LEU B 1 95 ? 23.562 -4.164 3.697 1.00 15.64 87 LEU B N 1
ATOM 2381 C CA . LEU B 1 95 ? 22.340 -4.459 2.965 1.00 16.41 87 LEU B CA 1
ATOM 2382 C C . LEU B 1 95 ? 22.774 -5.268 1.759 1.00 17.71 87 LEU B C 1
ATOM 2383 O O . LEU B 1 95 ? 23.637 -4.816 0.997 1.00 17.91 87 LEU B O 1
ATOM 2388 N N . PHE B 1 96 ? 22.204 -6.460 1.588 1.00 14.66 88 PHE B N 1
ATOM 2389 C CA . PHE B 1 96 ? 22.556 -7.296 0.447 1.00 14.84 88 PHE B CA 1
ATOM 2390 C C . PHE B 1 96 ? 21.291 -7.760 -0.256 1.00 16.97 88 PHE B C 1
ATOM 2391 O O . PHE B 1 96 ? 20.459 -8.443 0.355 1.00 16.43 88 PHE B O 1
ATOM 2399 N N . VAL B 1 97 ? 21.178 -7.445 -1.546 1.00 15.25 89 VAL B N 1
ATOM 2400 C CA . VAL B 1 97 ? 20.017 -7.830 -2.348 1.00 15.08 89 VAL B CA 1
ATOM 2401 C C . VAL B 1 97 ? 20.418 -9.062 -3.152 1.00 16.37 89 VAL B C 1
ATOM 2402 O O . VAL B 1 97 ? 21.105 -8.961 -4.171 1.00 16.71 89 VAL B O 1
ATOM 2406 N N . ASN B 1 98 ? 20.003 -10.235 -2.678 1.00 15.15 90 ASN B N 1
ATOM 2407 C CA . ASN B 1 98 ? 20.289 -11.488 -3.363 1.00 15.49 90 ASN B CA 1
ATOM 2408 C C . ASN B 1 98 ? 19.249 -11.820 -4.419 1.00 17.88 90 ASN B C 1
ATOM 2409 O O . ASN B 1 98 ? 19.595 -12.433 -5.438 1.00 17.90 90 ASN B O 1
ATOM 2414 N N . ALA B 1 99 ? 17.998 -11.405 -4.204 1.00 17.31 91 ALA B N 1
ATOM 2415 C CA . ALA B 1 99 ? 16.871 -11.836 -5.029 1.00 17.02 91 ALA B CA 1
ATOM 2416 C C . ALA B 1 99 ? 17.146 -11.662 -6.516 1.00 16.77 91 ALA B C 1
ATOM 2417 O O . ALA B 1 99 ? 17.578 -10.597 -6.964 1.00 17.45 91 ALA B O 1
ATOM 2419 N N . GLY B 1 100 ? 16.861 -12.718 -7.273 1.00 17.82 92 GLY B N 1
ATOM 2420 C CA . GLY B 1 100 ? 16.980 -12.695 -8.723 1.00 16.89 92 GLY B CA 1
ATOM 2421 C C . GLY B 1 100 ? 16.463 -14.009 -9.276 1.00 16.85 92 GLY B C 1
ATOM 2422 O O . GLY B 1 100 ? 16.326 -15.002 -8.554 1.00 18.68 92 GLY B O 1
ATOM 2423 N N . THR B 1 101 ? 16.159 -13.995 -10.567 1.00 15.68 93 THR B N 1
ATOM 2424 C CA . THR B 1 101 ? 15.615 -15.200 -11.188 1.00 20.14 93 THR B CA 1
ATOM 2425 C C . THR B 1 101 ? 16.093 -15.269 -12.635 1.00 18.45 93 THR B C 1
ATOM 2426 O O . THR B 1 101 ? 16.998 -14.537 -13.048 1.00 17.68 93 THR B O 1
ATOM 2430 N N . THR B 1 102 ? 15.504 -16.179 -13.405 1.00 20.21 94 THR B N 1
ATOM 2431 C CA . THR B 1 102 ? 15.700 -16.189 -14.846 1.00 20.07 94 THR B CA 1
ATOM 2432 C C . THR B 1 102 ? 14.349 -16.336 -15.536 1.00 18.22 94 THR B C 1
ATOM 2433 O O . THR B 1 102 ? 13.326 -16.601 -14.899 1.00 22.18 94 THR B O 1
ATOM 2437 N N . ASN B 1 103 ? 14.350 -16.153 -16.859 1.00 17.86 95 ASN B N 1
ATOM 2438 C CA . ASN B 1 103 ? 13.111 -16.239 -17.615 1.00 17.85 95 ASN B CA 1
ATOM 2439 C C . ASN B 1 103 ? 12.648 -17.694 -17.746 1.00 20.27 95 ASN B C 1
ATOM 2440 O O . ASN B 1 103 ? 13.432 -18.624 -17.548 1.00 21.79 95 ASN B O 1
ATOM 2445 N N . PRO B 1 104 ? 11.361 -17.912 -18.046 1.00 20.57 96 PRO B N 1
ATOM 2446 C CA . PRO B 1 104 ? 10.871 -19.295 -18.179 1.00 22.31 96 PRO B CA 1
ATOM 2447 C C . PRO B 1 104 ? 11.678 -20.167 -19.124 1.00 21.93 96 PRO B C 1
ATOM 2448 O O . PRO B 1 104 ? 11.915 -21.336 -18.805 1.00 23.45 96 PRO B O 1
ATOM 2452 N N . ASP B 1 105 ? 12.109 -19.650 -20.270 1.00 21.49 97 ASP B N 1
ATOM 2453 C CA . ASP B 1 105 ? 12.846 -20.457 -21.242 1.00 22.61 97 ASP B CA 1
ATOM 2454 C C . ASP B 1 105 ? 14.165 -19.777 -21.588 1.00 21.82 97 ASP B C 1
ATOM 2455 O O . ASP B 1 105 ? 14.269 -19.057 -22.596 1.00 20.79 97 ASP B O 1
ATOM 2460 N N . PRO B 1 106 ? 15.205 -20.004 -20.781 1.00 20.72 98 PRO B N 1
ATOM 2461 C CA . PRO B 1 106 ? 16.505 -19.356 -21.030 1.00 20.94 98 PRO B CA 1
ATOM 2462 C C . PRO B 1 106 ? 17.164 -19.734 -22.348 1.00 20.74 98 PRO B C 1
ATOM 2463 O O . PRO B 1 106 ? 18.114 -19.040 -22.743 1.00 21.85 98 PRO B O 1
ATOM 2467 N N . THR B 1 107 ? 16.735 -20.817 -23.010 1.00 23.32 99 THR B N 1
ATOM 2468 C CA . THR B 1 107 ? 17.312 -21.169 -24.304 1.00 20.28 99 THR B CA 1
ATOM 2469 C C . THR B 1 107 ? 16.833 -20.255 -25.419 1.00 24.74 99 THR B C 1
ATOM 2470 O O . THR B 1 107 ? 17.420 -20.270 -26.506 1.00 26.29 99 THR B O 1
ATOM 2474 N N . GLN B 1 108 ? 15.770 -19.491 -25.193 1.00 21.83 100 GLN B N 1
ATOM 2475 C CA . GLN B 1 108 ? 15.295 -18.579 -26.221 1.00 22.10 100 GLN B CA 1
ATOM 2476 C C . GLN B 1 108 ? 16.306 -17.463 -26.428 1.00 20.32 100 GLN B C 1
ATOM 2477 O O . GLN B 1 108 ? 16.870 -16.918 -25.471 1.00 19.83 100 GLN B O 1
ATOM 2483 N N . THR B 1 109 ? 16.524 -17.103 -27.690 1.00 21.13 101 THR B N 1
ATOM 2484 C CA . THR B 1 109 ? 17.324 -15.924 -27.972 1.00 19.90 101 THR B CA 1
ATOM 2485 C C . THR B 1 109 ? 16.523 -14.663 -27.656 1.00 19.77 101 THR B C 1
ATOM 2486 O O . THR B 1 109 ? 15.303 -14.697 -27.469 1.00 19.01 101 THR B O 1
ATOM 2490 N N . ILE B 1 110 ? 17.222 -13.523 -27.640 1.00 19.80 102 ILE B N 1
ATOM 2491 C CA . ILE B 1 110 ? 16.534 -12.258 -27.415 1.00 21.04 102 ILE B CA 1
ATOM 2492 C C . ILE B 1 110 ? 15.453 -12.017 -28.466 1.00 21.09 102 ILE B C 1
ATOM 2493 O O . ILE B 1 110 ? 14.410 -11.422 -28.169 1.00 25.53 102 ILE B O 1
ATOM 2498 N N . GLY B 1 111 ? 15.667 -12.488 -29.696 1.00 22.08 103 GLY B N 1
ATOM 2499 C CA . GLY B 1 111 ? 14.674 -12.361 -30.749 1.00 24.65 103 GLY B CA 1
ATOM 2500 C C . GLY B 1 111 ? 13.513 -13.315 -30.655 1.00 22.45 103 GLY B C 1
ATOM 2501 O O . GLY B 1 111 ? 12.563 -13.188 -31.431 1.00 24.63 103 GLY B O 1
ATOM 2502 N N . GLU B 1 112 ? 13.563 -14.272 -29.725 1.00 21.45 104 GLU B N 1
ATOM 2503 C CA . GLU B 1 112 ? 12.484 -15.228 -29.549 1.00 24.91 104 GLU B CA 1
ATOM 2504 C C . GLU B 1 112 ? 11.633 -14.980 -28.310 1.00 20.09 104 GLU B C 1
ATOM 2505 O O . GLU B 1 112 ? 10.478 -15.423 -28.284 1.00 24.07 104 GLU B O 1
ATOM 2511 N N . VAL B 1 113 ? 12.162 -14.295 -27.292 1.00 19.40 105 VAL B N 1
ATOM 2512 C CA . VAL B 1 113 ? 11.425 -14.161 -26.039 1.00 19.76 105 VAL B CA 1
ATOM 2513 C C . VAL B 1 113 ? 10.168 -13.324 -26.244 1.00 21.85 105 VAL B C 1
ATOM 2514 O O . VAL B 1 113 ? 10.127 -12.385 -27.059 1.00 21.62 105 VAL B O 1
ATOM 2518 N N . SER B 1 114 ? 9.129 -13.667 -25.493 1.00 20.64 106 SER B N 1
ATOM 2519 C CA . SER B 1 114 ? 7.929 -12.856 -25.487 1.00 22.14 106 SER B CA 1
ATOM 2520 C C . SER B 1 114 ? 8.218 -11.519 -24.814 1.00 18.74 106 SER B C 1
ATOM 2521 O O . SER B 1 114 ? 9.147 -11.381 -24.011 1.00 20.81 106 SER B O 1
ATOM 2524 N N . THR B 1 115 ? 7.415 -10.515 -25.185 1.00 20.26 107 THR B N 1
ATOM 2525 C CA . THR B 1 115 ? 7.509 -9.220 -24.524 1.00 18.43 107 THR B CA 1
ATOM 2526 C C . THR B 1 115 ? 7.271 -9.352 -23.027 1.00 16.70 107 THR B C 1
ATOM 2527 O O . THR B 1 115 ? 7.991 -8.746 -22.227 1.00 18.32 107 THR B O 1
ATOM 2531 N N . ASP B 1 116 ? 6.288 -10.167 -22.633 1.00 19.29 108 ASP B N 1
ATOM 2532 C CA . ASP B 1 116 ? 6.028 -10.373 -21.212 1.00 18.45 108 ASP B CA 1
ATOM 2533 C C . ASP B 1 116 ? 7.256 -10.918 -20.494 1.00 21.10 108 ASP B C 1
ATOM 2534 O O . ASP B 1 116 ? 7.589 -10.463 -19.396 1.00 20.57 108 ASP B O 1
ATOM 2539 N N . ASP B 1 117 ? 7.941 -11.896 -21.093 1.00 18.96 109 ASP B N 1
ATOM 2540 C CA . ASP B 1 117 ? 9.106 -12.474 -20.430 1.00 19.59 109 ASP B CA 1
ATOM 2541 C C . ASP B 1 117 ? 10.248 -11.475 -20.355 1.00 18.65 109 ASP B C 1
ATOM 2542 O O . ASP B 1 117 ? 10.934 -11.386 -19.331 1.00 18.02 109 ASP B O 1
ATOM 2547 N N . PHE B 1 118 ? 10.454 -10.708 -21.426 1.00 18.47 110 PHE B N 1
ATOM 2548 C CA . PHE B 1 118 ? 11.455 -9.647 -21.400 1.00 18.13 110 PHE B CA 1
ATOM 2549 C C . PHE B 1 118 ? 11.162 -8.656 -20.278 1.00 18.27 110 PHE B C 1
ATOM 2550 O O . PHE B 1 118 ? 12.035 -8.359 -19.456 1.00 17.96 110 PHE B O 1
ATOM 2558 N N . VAL B 1 119 ? 9.927 -8.154 -20.226 1.00 17.12 111 VAL B N 1
ATOM 2559 C CA . VAL B 1 119 ? 9.549 -7.181 -19.201 1.00 16.39 111 VAL B CA 1
ATOM 2560 C C . VAL B 1 119 ? 9.735 -7.767 -17.810 1.00 17.32 111 VAL B C 1
ATOM 2561 O O . VAL B 1 119 ? 10.328 -7.134 -16.927 1.00 17.51 111 VAL B O 1
ATOM 2565 N N . ASP B 1 120 ? 9.236 -8.993 -17.597 1.00 17.11 112 ASP B N 1
ATOM 2566 C CA . ASP B 1 120 ? 9.279 -9.602 -16.269 1.00 15.67 112 ASP B CA 1
ATOM 2567 C C . ASP B 1 120 ? 10.711 -9.720 -15.758 1.00 15.89 112 ASP B C 1
ATOM 2568 O O . ASP B 1 120 ? 11.001 -9.381 -14.599 1.00 17.68 112 ASP B O 1
ATOM 2573 N N . LEU B 1 121 ? 11.620 -10.221 -16.598 1.00 14.91 113 LEU B N 1
ATOM 2574 C CA . LEU B 1 121 ? 12.988 -10.409 -16.131 1.00 15.69 113 LEU B CA 1
ATOM 2575 C C . LEU B 1 121 ? 13.721 -9.083 -15.961 1.00 16.45 113 LEU B C 1
ATOM 2576 O O . LEU B 1 121 ? 14.497 -8.921 -15.018 1.00 16.77 113 LEU B O 1
ATOM 2581 N N . MET B 1 122 ? 13.517 -8.124 -16.866 1.00 14.92 114 MET B N 1
ATOM 2582 C CA A MET B 1 122 ? 14.184 -6.845 -16.672 0.53 15.48 114 MET B CA 1
ATOM 2583 C CA B MET B 1 122 ? 14.151 -6.821 -16.692 0.47 15.55 114 MET B CA 1
ATOM 2584 C C . MET B 1 122 ? 13.691 -6.159 -15.401 1.00 15.34 114 MET B C 1
ATOM 2585 O O . MET B 1 122 ? 14.489 -5.563 -14.671 1.00 15.60 114 MET B O 1
ATOM 2594 N N . ILE B 1 123 ? 12.399 -6.263 -15.100 1.00 14.76 115 ILE B N 1
ATOM 2595 C CA . ILE B 1 123 ? 11.885 -5.680 -13.861 1.00 15.03 115 ILE B CA 1
ATOM 2596 C C . ILE B 1 123 ? 12.453 -6.407 -12.648 1.00 16.74 115 ILE B C 1
ATOM 2597 O O . ILE B 1 123 ? 12.931 -5.778 -11.700 1.00 16.87 115 ILE B O 1
ATOM 2602 N N . THR B 1 124 ? 12.420 -7.742 -12.660 1.00 16.47 116 THR B N 1
ATOM 2603 C CA . THR B 1 124 ? 12.836 -8.497 -11.481 1.00 16.01 116 THR B CA 1
ATOM 2604 C C . THR B 1 124 ? 14.330 -8.360 -11.225 1.00 15.20 116 THR B C 1
ATOM 2605 O O . THR B 1 124 ? 14.746 -8.184 -10.075 1.00 16.61 116 THR B O 1
ATOM 2609 N N . ASN B 1 125 ? 15.150 -8.442 -12.279 1.00 15.44 117 ASN B N 1
ATOM 2610 C CA . ASN B 1 125 ? 16.595 -8.578 -12.106 1.00 14.57 117 ASN B CA 1
ATOM 2611 C C . ASN B 1 125 ? 17.355 -7.264 -12.167 1.00 14.61 117 ASN B C 1
ATOM 2612 O O . ASN B 1 125 ? 18.505 -7.203 -11.706 1.00 15.77 117 ASN B O 1
ATOM 2617 N N . ALA B 1 126 ? 16.769 -6.222 -12.757 1.00 13.73 118 ALA B N 1
ATOM 2618 C CA . ALA B 1 126 ? 17.486 -4.972 -12.979 1.00 15.62 118 ALA B CA 1
ATOM 2619 C C . ALA B 1 126 ? 16.815 -3.799 -12.284 1.00 15.67 118 ALA B C 1
ATOM 2620 O O . ALA B 1 126 ? 17.434 -3.176 -11.412 1.00 17.95 118 ALA B O 1
ATOM 2622 N N . LEU B 1 127 ? 15.546 -3.513 -12.591 1.00 15.59 119 LEU B N 1
ATOM 2623 C CA . LEU B 1 127 ? 14.889 -2.373 -11.964 1.00 14.96 119 LEU B CA 1
ATOM 2624 C C . LEU B 1 127 ? 14.715 -2.608 -10.471 1.00 16.80 119 LEU B C 1
ATOM 2625 O O . LEU B 1 127 ? 15.017 -1.733 -9.650 1.00 16.34 119 LEU B O 1
ATOM 2630 N N . SER B 1 128 ? 14.231 -3.797 -10.108 1.00 15.22 120 SER B N 1
ATOM 2631 C CA . SER B 1 128 ? 13.783 -4.026 -8.734 1.00 15.68 120 SER B CA 1
ATOM 2632 C C . SER B 1 128 ? 14.914 -4.062 -7.717 1.00 14.81 120 SER B C 1
ATOM 2633 O O . SER B 1 128 ? 14.772 -3.429 -6.650 1.00 16.55 120 SER B O 1
ATOM 2636 N N . PRO B 1 129 ? 16.037 -4.758 -7.946 1.00 14.46 121 PRO B N 1
ATOM 2637 C CA . PRO B 1 129 ? 17.143 -4.653 -6.979 1.00 16.04 121 PRO B CA 1
ATOM 2638 C C . PRO B 1 129 ? 17.608 -3.218 -6.801 1.00 16.09 121 PRO B C 1
ATOM 2639 O O . PRO B 1 129 ? 17.954 -2.812 -5.679 1.00 16.36 121 PRO B O 1
ATOM 2643 N N . MET B 1 130 ? 17.581 -2.416 -7.873 1.00 14.37 122 MET B N 1
ATOM 2644 C CA . MET B 1 130 ? 17.983 -1.022 -7.727 1.00 14.87 122 MET B CA 1
ATOM 2645 C C . MET B 1 130 ? 16.989 -0.224 -6.891 1.00 14.98 122 MET B C 1
ATOM 2646 O O . MET B 1 130 ? 17.396 0.630 -6.097 1.00 16.34 122 MET B O 1
ATOM 2651 N N . ARG B 1 131 ? 15.683 -0.471 -7.047 1.00 16.66 123 ARG B N 1
ATOM 2652 C CA . ARG B 1 131 ? 14.720 0.213 -6.189 1.00 15.22 123 ARG B CA 1
ATOM 2653 C C . ARG B 1 131 ? 14.910 -0.188 -4.732 1.00 14.68 123 ARG B C 1
ATOM 2654 O O . ARG B 1 131 ? 14.757 0.636 -3.826 1.00 17.12 123 ARG B O 1
ATOM 2662 N N . VAL B 1 132 ? 15.253 -1.452 -4.487 1.00 16.89 124 VAL B N 1
ATOM 2663 C CA . VAL B 1 132 ? 15.521 -1.890 -3.116 1.00 16.35 124 VAL B CA 1
ATOM 2664 C C . VAL B 1 132 ? 16.695 -1.123 -2.525 1.00 16.35 124 VAL B C 1
ATOM 2665 O O . VAL B 1 132 ? 16.605 -0.567 -1.421 1.00 18.01 124 VAL B O 1
ATOM 2669 N N . VAL B 1 133 ? 17.813 -1.071 -3.252 1.00 16.19 125 VAL B N 1
ATOM 2670 C CA A VAL B 1 133 ? 18.970 -0.370 -2.712 0.50 18.14 125 VAL B CA 1
ATOM 2671 C CA B VAL B 1 133 ? 19.001 -0.355 -2.781 0.50 17.84 125 VAL B CA 1
ATOM 2672 C C . VAL B 1 133 ? 18.685 1.120 -2.557 1.00 16.31 125 VAL B C 1
ATOM 2673 O O . VAL B 1 133 ? 19.054 1.718 -1.538 1.00 18.40 125 VAL B O 1
ATOM 2680 N N . GLU B 1 134 ? 17.994 1.735 -3.521 1.00 16.56 126 GLU B N 1
ATOM 2681 C CA . GLU B 1 134 ? 17.730 3.171 -3.407 1.00 17.34 126 GLU B CA 1
ATOM 2682 C C . GLU B 1 134 ? 16.836 3.486 -2.218 1.00 18.50 126 GLU B C 1
ATOM 2683 O O . GLU B 1 134 ? 17.003 4.521 -1.554 1.00 20.57 126 GLU B O 1
ATOM 2689 N N . THR B 1 135 ? 15.871 2.615 -1.938 1.00 18.38 127 THR B N 1
ATOM 2690 C CA . THR B 1 135 ? 14.889 2.895 -0.901 1.00 19.67 127 THR B CA 1
ATOM 2691 C C . THR B 1 135 ? 15.398 2.526 0.485 1.00 19.53 127 THR B C 1
ATOM 2692 O O . THR B 1 135 ? 15.043 3.192 1.464 1.00 23.18 127 THR B O 1
ATOM 2696 N N . LEU B 1 136 ? 16.234 1.496 0.590 1.00 20.16 128 LEU B N 1
ATOM 2697 C CA . LEU B 1 136 ? 16.691 0.982 1.872 1.00 16.55 128 LEU B CA 1
ATOM 2698 C C . LEU B 1 136 ? 18.106 1.424 2.221 1.00 20.09 128 LEU B C 1
ATOM 2699 O O . LEU B 1 136 ? 18.586 1.099 3.308 1.00 23.65 128 LEU B O 1
ATOM 2704 N N . ALA B 1 137 ? 18.768 2.182 1.339 1.00 21.63 129 ALA B N 1
ATOM 2705 C CA . ALA B 1 137 ? 20.129 2.640 1.617 1.00 20.95 129 ALA B CA 1
ATOM 2706 C C . ALA B 1 137 ? 20.209 3.429 2.915 1.00 24.70 129 ALA B C 1
ATOM 2707 O O . ALA B 1 137 ? 21.251 3.421 3.579 1.00 23.96 129 ALA B O 1
ATOM 2709 N N . GLY B 1 138 ? 19.125 4.114 3.290 1.00 20.51 130 GLY B N 1
ATOM 2710 C CA . GLY B 1 138 ? 19.105 4.880 4.527 1.00 22.88 130 GLY B CA 1
ATOM 2711 C C . GLY B 1 138 ? 19.194 4.043 5.782 1.00 24.32 130 GLY B C 1
ATOM 2712 O O . GLY B 1 138 ? 19.470 4.585 6.858 1.00 30.49 130 GLY B O 1
ATOM 2713 N N . LEU B 1 139 ? 18.933 2.744 5.679 1.00 24.50 131 LEU B N 1
ATOM 2714 C CA . LEU B 1 139 ? 19.044 1.837 6.812 1.00 27.15 131 LEU B CA 1
ATOM 2715 C C . LEU B 1 139 ? 20.472 1.375 7.047 1.00 29.41 131 LEU B C 1
ATOM 2716 O O . LEU B 1 139 ? 20.714 0.615 7.990 1.00 29.12 131 LEU B O 1
ATOM 2721 N N . VAL B 1 140 ? 21.407 1.808 6.209 1.00 23.25 132 VAL B N 1
ATOM 2722 C CA . VAL B 1 140 ? 22.810 1.419 6.290 1.00 20.67 132 VAL B CA 1
ATOM 2723 C C . VAL B 1 140 ? 23.592 2.685 6.614 1.00 24.02 132 VAL B C 1
ATOM 2724 O O . VAL B 1 140 ? 23.249 3.749 6.091 1.00 24.85 132 VAL B O 1
ATOM 2728 N N . PRO B 1 141 ? 24.612 2.638 7.473 1.00 25.09 133 PRO B N 1
ATOM 2729 C CA . PRO B 1 141 ? 25.403 3.849 7.738 1.00 25.01 133 PRO B CA 1
ATOM 2730 C C . PRO B 1 141 ? 26.058 4.376 6.467 1.00 22.95 133 PRO B C 1
ATOM 2731 O O . PRO B 1 141 ? 26.188 3.676 5.463 1.00 22.04 133 PRO B O 1
ATOM 2735 N N . ARG B 1 142 ? 26.462 5.648 6.506 1.00 26.29 134 ARG B N 1
ATOM 2736 C CA . ARG B 1 142 ? 27.079 6.215 5.310 1.00 26.74 134 ARG B CA 1
ATOM 2737 C C . ARG B 1 142 ? 28.424 5.570 4.991 1.00 25.50 134 ARG B C 1
ATOM 2738 O O . ARG B 1 142 ? 28.850 5.595 3.831 1.00 27.57 134 ARG B O 1
ATOM 2746 N N . ASP B 1 143 ? 29.066 4.946 5.977 1.00 23.77 135 ASP B N 1
ATOM 2747 C CA . ASP B 1 143 ? 30.263 4.143 5.760 1.00 27.36 135 ASP B CA 1
ATOM 2748 C C . ASP B 1 143 ? 29.962 2.645 5.696 1.00 23.32 135 ASP B C 1
ATOM 2749 O O . ASP B 1 143 ? 30.874 1.829 5.857 1.00 26.48 135 ASP B O 1
ATOM 2754 N N . GLY B 1 144 ? 28.706 2.274 5.459 1.00 19.67 136 GLY B N 1
ATOM 2755 C CA . GLY B 1 144 ? 28.302 0.881 5.417 1.00 19.58 136 GLY B CA 1
ATOM 2756 C C . GLY B 1 144 ? 28.555 0.226 4.071 1.00 21.57 136 GLY B C 1
ATOM 2757 O O . GLY B 1 144 ? 29.271 0.741 3.210 1.00 22.40 136 GLY B O 1
ATOM 2758 N N . LEU B 1 145 ? 27.944 -0.950 3.890 1.00 17.22 137 LEU B N 1
ATOM 2759 C CA . LEU B 1 145 ? 28.138 -1.755 2.691 1.00 17.26 137 LEU B CA 1
ATOM 2760 C C . LEU B 1 145 ? 26.790 -2.103 2.078 1.00 16.65 137 LEU B C 1
ATOM 2761 O O . LEU B 1 145 ? 25.903 -2.615 2.766 1.00 17.93 137 LEU B O 1
ATOM 2766 N N . ILE B 1 146 ? 26.639 -1.817 0.790 1.00 15.15 138 ILE B N 1
ATOM 2767 C CA . ILE B 1 146 ? 25.467 -2.210 0.016 1.00 14.87 138 ILE B CA 1
ATOM 2768 C C . ILE B 1 146 ? 25.949 -3.129 -1.093 1.00 19.20 138 ILE B C 1
ATOM 2769 O O . ILE B 1 146 ? 26.807 -2.739 -1.894 1.00 19.34 138 ILE B O 1
ATOM 2774 N N . GLY B 1 147 ? 25.393 -4.339 -1.156 1.00 19.47 139 GLY B N 1
ATOM 2775 C CA . GLY B 1 147 ? 25.753 -5.274 -2.198 1.00 18.90 139 GLY B CA 1
ATOM 2776 C C . GLY B 1 147 ? 24.526 -5.804 -2.913 1.00 19.29 139 GLY B C 1
ATOM 2777 O O . GLY B 1 147 ? 23.420 -5.803 -2.378 1.00 17.64 139 GLY B O 1
ATOM 2778 N N . ILE B 1 148 ? 24.747 -6.271 -4.145 1.00 16.94 140 ILE B N 1
ATOM 2779 C CA . ILE B 1 148 ? 23.711 -6.929 -4.937 1.00 15.48 140 ILE B CA 1
ATOM 2780 C C . ILE B 1 148 ? 24.334 -8.166 -5.563 1.00 15.60 140 ILE B C 1
ATOM 2781 O O . ILE B 1 148 ? 25.506 -8.144 -5.949 1.00 17.11 140 ILE B O 1
ATOM 2786 N N . MET B 1 149 ? 23.575 -9.259 -5.622 1.00 16.11 141 MET B N 1
ATOM 2787 C CA . MET B 1 149 ? 24.039 -10.456 -6.309 1.00 15.28 141 MET B CA 1
ATOM 2788 C C . MET B 1 149 ? 23.822 -10.255 -7.800 1.00 15.45 141 MET B C 1
ATOM 2789 O O . MET B 1 149 ? 22.681 -10.204 -8.272 1.00 16.58 141 MET B O 1
ATOM 2794 N N . SER B 1 150 ? 24.917 -10.142 -8.535 1.00 16.10 142 SER B N 1
ATOM 2795 C CA . SER B 1 150 ? 24.863 -10.031 -9.981 1.00 16.06 142 SER B CA 1
ATOM 2796 C C . SER B 1 150 ? 25.111 -11.421 -10.539 1.00 18.24 142 SER B C 1
ATOM 2797 O O . SER B 1 150 ? 24.565 -12.402 -10.026 1.00 19.31 142 SER B O 1
ATOM 2800 N N . SER B 1 151 ? 25.951 -11.521 -11.561 1.00 15.64 143 SER B N 1
ATOM 2801 C CA . SER B 1 151 ? 26.399 -12.785 -12.128 1.00 16.53 143 SER B CA 1
ATOM 2802 C C . SER B 1 151 ? 27.580 -12.492 -13.031 1.00 17.84 143 SER B C 1
ATOM 2803 O O . SER B 1 151 ? 27.651 -11.418 -13.626 1.00 16.64 143 SER B O 1
ATOM 2806 N N . GLY B 1 152 ? 28.504 -13.453 -13.135 1.00 18.36 144 GLY B N 1
ATOM 2807 C CA . GLY B 1 152 ? 29.499 -13.380 -14.187 1.00 17.62 144 GLY B CA 1
ATOM 2808 C C . GLY B 1 152 ? 28.881 -13.282 -15.564 1.00 18.23 144 GLY B C 1
ATOM 2809 O O . GLY B 1 152 ? 29.526 -12.789 -16.495 1.00 20.66 144 GLY B O 1
ATOM 2810 N N . GLN B 1 153 ? 27.624 -13.706 -15.707 1.00 17.89 145 GLN B N 1
ATOM 2811 C CA . GLN B 1 153 ? 26.939 -13.639 -16.989 1.00 20.12 145 GLN B CA 1
ATOM 2812 C C . GLN B 1 153 ? 26.570 -12.215 -17.369 1.00 18.32 145 GLN B C 1
ATOM 2813 O O . GLN B 1 153 ? 26.261 -11.962 -18.543 1.00 18.54 145 GLN B O 1
ATOM 2819 N N . GLY B 1 154 ? 26.574 -11.286 -16.401 1.00 14.89 146 GLY B N 1
ATOM 2820 C CA . GLY B 1 154 ? 26.303 -9.898 -16.714 1.00 15.87 146 GLY B CA 1
ATOM 2821 C C . GLY B 1 154 ? 27.493 -9.129 -17.218 1.00 19.41 146 GLY B C 1
ATOM 2822 O O . GLY B 1 154 ? 27.320 -7.981 -17.654 1.00 17.90 146 GLY B O 1
ATOM 2823 N N . SER B 1 155 ? 28.685 -9.725 -17.164 1.00 18.25 147 SER B N 1
ATOM 2824 C CA . SER B 1 155 ? 29.869 -9.088 -17.730 1.00 16.92 147 SER B CA 1
ATOM 2825 C C . SER B 1 155 ? 29.762 -9.047 -19.246 1.00 18.00 147 SER B C 1
ATOM 2826 O O . SER B 1 155 ? 29.610 -10.083 -19.900 1.00 19.36 147 SER B O 1
ATOM 2829 N N . ILE B 1 156 ? 29.852 -7.842 -19.803 1.00 16.73 148 ILE B N 1
ATOM 2830 C CA . ILE B 1 156 ? 29.821 -7.707 -21.251 1.00 15.68 148 ILE B CA 1
ATOM 2831 C C . ILE B 1 156 ? 31.169 -8.076 -21.859 1.00 18.58 148 ILE B C 1
ATOM 2832 O O . ILE B 1 156 ? 31.229 -8.789 -22.868 1.00 17.27 148 ILE B O 1
ATOM 2837 N N . ALA B 1 157 ? 32.273 -7.618 -21.258 1.00 19.99 149 ALA B N 1
ATOM 2838 C CA . ALA B 1 157 ? 33.590 -7.971 -21.779 1.00 18.55 149 ALA B CA 1
ATOM 2839 C C . ALA B 1 157 ? 33.810 -9.481 -21.811 1.00 16.86 149 ALA B C 1
ATOM 2840 O O . ALA B 1 157 ? 34.462 -9.986 -22.727 1.00 20.53 149 ALA B O 1
ATOM 2842 N N . ASP B 1 158 ? 33.255 -10.209 -20.846 1.00 18.04 150 ASP B N 1
ATOM 2843 C CA . ASP B 1 158 ? 33.465 -11.651 -20.799 1.00 21.05 150 ASP B CA 1
ATOM 2844 C C . ASP B 1 158 ? 32.483 -12.437 -21.659 1.00 20.93 150 ASP B C 1
ATOM 2845 O O . ASP B 1 158 ? 32.624 -13.665 -21.759 1.00 22.30 150 ASP B O 1
ATOM 2850 N N . ASN B 1 159 ? 31.491 -11.782 -22.269 1.00 20.96 151 ASN B N 1
ATOM 2851 C CA . ASN B 1 159 ? 30.471 -12.504 -23.035 1.00 17.44 151 ASN B CA 1
ATOM 2852 C C . ASN B 1 159 ? 31.000 -12.879 -24.417 1.00 18.92 151 ASN B C 1
ATOM 2853 O O . ASN B 1 159 ? 30.704 -12.240 -25.432 1.00 20.65 151 ASN B O 1
ATOM 2858 N N . GLU B 1 160 ? 31.775 -13.966 -24.452 1.00 21.80 152 GLU B N 1
ATOM 2859 C CA . GLU B 1 160 ? 32.272 -14.525 -25.700 1.00 20.95 152 GLU B CA 1
ATOM 2860 C C . GLU B 1 160 ? 31.438 -15.694 -26.205 1.00 23.32 152 GLU B C 1
ATOM 2861 O O . GLU B 1 160 ? 31.640 -16.132 -27.342 1.00 27.16 152 GLU B O 1
ATOM 2867 N N . SER B 1 161 ? 30.509 -16.208 -25.398 1.00 23.14 153 SER B N 1
ATOM 2868 C CA . SER B 1 161 ? 29.831 -17.457 -25.723 1.00 21.58 153 SER B CA 1
ATOM 2869 C C . SER B 1 161 ? 28.319 -17.330 -25.829 1.00 19.67 153 SER B C 1
ATOM 2870 O O . SER B 1 161 ? 27.674 -18.278 -26.296 1.00 23.01 153 SER B O 1
ATOM 2873 N N . GLY B 1 162 ? 27.741 -16.200 -25.434 1.00 18.35 154 GLY B N 1
ATOM 2874 C CA . GLY B 1 162 ? 26.298 -16.083 -25.474 1.00 19.38 154 GLY B CA 1
ATOM 2875 C C . GLY B 1 162 ? 25.630 -17.101 -24.566 1.00 17.96 154 GLY B C 1
ATOM 2876 O O . GLY B 1 162 ? 26.156 -17.480 -23.513 1.00 21.50 154 GLY B O 1
ATOM 2877 N N . GLN B 1 163 ? 24.443 -17.551 -24.994 1.00 20.48 155 GLN B N 1
ATOM 2878 C CA . GLN B 1 163 ? 23.558 -18.417 -24.211 1.00 23.90 155 GLN B CA 1
ATOM 2879 C C . GLN B 1 163 ? 22.917 -17.636 -23.068 1.00 19.73 155 GLN B C 1
ATOM 2880 O O . GLN B 1 163 ? 23.393 -16.545 -22.711 1.00 19.82 155 GLN B O 1
ATOM 2886 N N . ARG B 1 164 ? 21.817 -18.157 -22.522 1.00 19.19 156 ARG B N 1
ATOM 2887 C CA A ARG B 1 164 ? 21.092 -17.489 -21.441 0.75 18.66 156 ARG B CA 1
ATOM 2888 C CA B ARG B 1 164 ? 21.088 -17.488 -21.444 0.25 19.27 156 ARG B CA 1
ATOM 2889 C C . ARG B 1 164 ? 20.906 -16.005 -21.754 1.00 15.60 156 ARG B C 1
ATOM 2890 O O . ARG B 1 164 ? 21.178 -15.126 -20.928 1.00 17.83 156 ARG B O 1
ATOM 2905 N N . GLU B 1 165 ? 20.440 -15.732 -22.973 1.00 18.46 157 GLU B N 1
ATOM 2906 C CA . GLU B 1 165 ? 20.536 -14.381 -23.525 1.00 17.10 157 GLU B CA 1
ATOM 2907 C C . GLU B 1 165 ? 19.778 -13.349 -22.704 1.00 18.10 157 GLU B C 1
ATOM 2908 O O . GLU B 1 165 ? 20.295 -12.254 -22.448 1.00 17.15 157 GLU B O 1
ATOM 2914 N N . LEU B 1 166 ? 18.533 -13.641 -22.327 1.00 16.87 158 LEU B N 1
ATOM 2915 C CA . LEU B 1 166 ? 17.780 -12.614 -21.615 1.00 16.86 158 LEU B CA 1
ATOM 2916 C C . LEU B 1 166 ? 18.359 -12.372 -20.227 1.00 16.21 158 LEU B C 1
ATOM 2917 O O . LEU B 1 166 ? 18.483 -11.220 -19.787 1.00 16.02 158 LEU B O 1
ATOM 2922 N N . TYR B 1 167 ? 18.745 -13.442 -19.533 1.00 18.38 159 TYR B N 1
ATOM 2923 C CA . TYR B 1 167 ? 19.359 -13.285 -18.219 1.00 15.47 159 TYR B CA 1
ATOM 2924 C C . TYR B 1 167 ? 20.632 -12.449 -18.299 1.00 15.80 159 TYR B C 1
ATOM 2925 O O . TYR B 1 167 ? 20.849 -11.554 -17.475 1.00 15.26 159 TYR B O 1
ATOM 2934 N N . ARG B 1 168 ? 21.467 -12.705 -19.302 1.00 16.36 160 ARG B N 1
ATOM 2935 C CA . ARG B 1 168 ? 22.696 -11.936 -19.476 1.00 14.65 160 ARG B CA 1
ATOM 2936 C C . ARG B 1 168 ? 22.402 -10.443 -19.575 1.00 17.01 160 ARG B C 1
ATOM 2937 O O . ARG B 1 168 ? 23.050 -9.631 -18.903 1.00 16.02 160 ARG B O 1
ATOM 2945 N N . GLY B 1 169 ? 21.434 -10.056 -20.418 1.00 14.21 161 GLY B N 1
ATOM 2946 C CA . GLY B 1 169 ? 21.120 -8.638 -20.553 1.00 14.77 161 GLY B CA 1
ATOM 2947 C C . GLY B 1 169 ? 20.547 -8.049 -19.279 1.00 15.72 161 GLY B C 1
ATOM 2948 O O . GLY B 1 169 ? 20.808 -6.887 -18.954 1.00 16.03 161 GLY B O 1
ATOM 2949 N N . SER B 1 170 ? 19.775 -8.839 -18.529 1.00 15.03 162 SER B N 1
ATOM 2950 C CA . SER B 1 170 ? 19.218 -8.321 -17.282 1.00 16.38 162 SER B CA 1
ATOM 2951 C C . SER B 1 170 ? 20.322 -8.015 -16.274 1.00 16.20 162 SER B C 1
ATOM 2952 O O . SER B 1 170 ? 20.259 -7.001 -15.562 1.00 15.59 162 SER B O 1
ATOM 2955 N N . LYS B 1 171 ? 21.356 -8.864 -16.215 1.00 14.35 163 LYS B N 1
ATOM 2956 C CA . LYS B 1 171 ? 22.443 -8.628 -15.265 1.00 15.60 163 LYS B CA 1
ATOM 2957 C C . LYS B 1 171 ? 23.403 -7.546 -15.754 1.00 15.13 163 LYS B C 1
ATOM 2958 O O . LYS B 1 171 ? 23.949 -6.795 -14.936 1.00 15.59 163 LYS B O 1
ATOM 2964 N N . ALA B 1 172 ? 23.578 -7.417 -17.073 1.00 14.69 164 ALA B N 1
ATOM 2965 C CA . ALA B 1 172 ? 24.344 -6.298 -17.607 1.00 15.48 164 ALA B CA 1
ATOM 2966 C C . ALA B 1 172 ? 23.657 -4.975 -17.300 1.00 14.08 164 ALA B C 1
ATOM 2967 O O . ALA B 1 172 ? 24.314 -4.006 -16.895 1.00 16.29 164 ALA B O 1
ATOM 2969 N N . ALA B 1 173 ? 22.329 -4.916 -17.471 1.00 13.42 165 ALA B N 1
ATOM 2970 C CA . ALA B 1 173 ? 21.609 -3.688 -17.131 1.00 15.48 165 ALA B CA 1
ATOM 2971 C C . ALA B 1 173 ? 21.740 -3.379 -15.644 1.00 13.85 165 ALA B C 1
ATOM 2972 O O . ALA B 1 173 ? 21.990 -2.230 -15.260 1.00 15.07 165 ALA B O 1
ATOM 2974 N N . LEU B 1 174 ? 21.591 -4.397 -14.795 1.00 15.38 166 LEU B N 1
ATOM 2975 C CA . LEU B 1 174 ? 21.754 -4.207 -13.357 1.00 15.13 166 LEU B CA 1
ATOM 2976 C C . LEU B 1 174 ? 23.115 -3.593 -13.036 1.00 13.45 166 LEU B C 1
ATOM 2977 O O . LEU B 1 174 ? 23.209 -2.616 -12.275 1.00 15.97 166 LEU B O 1
ATOM 2982 N N . ASN B 1 175 ? 24.182 -4.149 -13.610 1.00 14.55 167 ASN B N 1
ATOM 2983 C CA . ASN B 1 175 ? 25.524 -3.654 -13.317 1.00 12.63 167 ASN B CA 1
ATOM 2984 C C . ASN B 1 175 ? 25.673 -2.196 -13.741 1.00 13.54 167 ASN B C 1
ATOM 2985 O O . ASN B 1 175 ? 26.255 -1.388 -13.005 1.00 15.43 167 ASN B O 1
ATOM 2990 N N . GLN B 1 176 ? 25.139 -1.840 -14.916 1.00 13.87 168 GLN B N 1
ATOM 2991 C CA . GLN B 1 176 ? 25.215 -0.452 -15.371 1.00 13.87 168 GLN B CA 1
ATOM 2992 C C . GLN B 1 176 ? 24.434 0.476 -14.451 1.00 16.35 168 GLN B C 1
ATOM 2993 O O . GLN B 1 176 ? 24.921 1.559 -14.085 1.00 15.57 168 GLN B O 1
ATOM 2999 N N . PHE B 1 177 ? 23.217 0.074 -14.064 1.00 16.35 169 PHE B N 1
ATOM 3000 C CA . PHE B 1 177 ? 22.440 0.889 -13.130 1.00 17.79 169 PHE B CA 1
ATOM 3001 C C . PHE B 1 177 ? 23.208 1.095 -11.824 1.00 16.67 169 PHE B C 1
ATOM 3002 O O . PHE B 1 177 ? 23.194 2.185 -11.238 1.00 15.44 169 PHE B O 1
ATOM 3010 N N . MET B 1 178 ? 23.888 0.051 -11.350 1.00 16.83 170 MET B N 1
ATOM 3011 C CA . MET B 1 178 ? 24.631 0.158 -10.101 1.00 16.49 170 MET B CA 1
ATOM 3012 C C . MET B 1 178 ? 25.858 1.051 -10.248 1.00 14.81 170 MET B C 1
ATOM 3013 O O . MET B 1 178 ? 26.206 1.779 -9.310 1.00 16.71 170 MET B O 1
ATOM 3018 N N . ARG B 1 179 ? 26.481 1.071 -11.435 1.00 14.90 171 ARG B N 1
ATOM 3019 C CA . ARG B 1 179 ? 27.585 2.000 -11.666 1.00 13.48 171 ARG B CA 1
ATOM 3020 C C . ARG B 1 179 ? 27.120 3.449 -11.581 1.00 14.85 171 ARG B C 1
ATOM 3021 O O . ARG B 1 179 ? 27.847 4.304 -11.073 1.00 17.80 171 ARG B O 1
ATOM 3029 N N . SER B 1 180 ? 25.906 3.739 -12.055 1.00 15.30 172 SER B N 1
ATOM 3030 C CA . SER B 1 180 ? 25.406 5.109 -11.980 1.00 15.33 172 SER B CA 1
ATOM 3031 C C . SER B 1 180 ? 25.050 5.483 -10.549 1.00 14.93 172 SER B C 1
ATOM 3032 O O . SER B 1 180 ? 25.313 6.612 -10.118 1.00 16.90 172 SER B O 1
ATOM 3035 N N . PHE B 1 181 ? 24.431 4.554 -9.811 1.00 15.41 173 PHE B N 1
ATOM 3036 C CA . PHE B 1 181 ? 24.201 4.766 -8.383 1.00 16.24 173 PHE B CA 1
ATOM 3037 C C . PHE B 1 181 ? 25.515 5.068 -7.666 1.00 17.77 173 PHE B C 1
ATOM 3038 O O . PHE B 1 181 ? 25.607 6.010 -6.863 1.00 17.05 173 PHE B O 1
ATOM 3046 N N . ALA B 1 182 ? 26.556 4.287 -7.967 1.00 17.84 174 ALA B N 1
ATOM 3047 C CA . ALA B 1 182 ? 27.855 4.497 -7.342 1.00 16.02 174 ALA B CA 1
ATOM 3048 C C . ALA B 1 182 ? 28.425 5.869 -7.681 1.00 18.23 174 ALA B C 1
ATOM 3049 O O . ALA B 1 182 ? 29.040 6.516 -6.830 1.00 18.65 174 ALA B O 1
ATOM 3051 N N . ALA B 1 183 ? 28.227 6.331 -8.922 1.00 19.42 175 ALA B N 1
ATOM 3052 C CA . ALA B 1 183 ? 28.678 7.665 -9.294 1.00 20.63 175 ALA B CA 1
ATOM 3053 C C . ALA B 1 183 ? 28.041 8.745 -8.424 1.00 18.85 175 ALA B C 1
ATOM 3054 O O . ALA B 1 183 ? 28.684 9.755 -8.129 1.00 22.73 175 ALA B O 1
ATOM 3056 N N . ARG B 1 184 ? 26.783 8.554 -8.011 1.00 18.54 176 ARG B N 1
ATOM 3057 C CA . ARG B 1 184 ? 26.144 9.536 -7.134 1.00 19.13 176 ARG B CA 1
ATOM 3058 C C . ARG B 1 184 ? 26.705 9.506 -5.721 1.00 21.65 176 ARG B C 1
ATOM 3059 O O . ARG B 1 184 ? 26.435 10.430 -4.942 1.00 25.52 176 ARG B O 1
ATOM 3067 N N . HIS B 1 185 ? 27.478 8.477 -5.383 1.00 21.49 177 HIS B N 1
ATOM 3068 C CA . HIS B 1 185 ? 28.144 8.352 -4.096 1.00 19.02 177 HIS B CA 1
ATOM 3069 C C . HIS B 1 185 ? 29.655 8.495 -4.215 1.00 19.48 177 HIS B C 1
ATOM 3070 O O . HIS B 1 185 ? 30.385 8.162 -3.276 1.00 21.86 177 HIS B O 1
ATOM 3077 N N . ALA B 1 186 ? 30.140 9.021 -5.342 1.00 19.57 178 ALA B N 1
ATOM 3078 C CA . ALA B 1 186 ? 31.575 9.159 -5.541 1.00 20.45 178 ALA B CA 1
ATOM 3079 C C . ALA B 1 186 ? 32.184 10.049 -4.463 1.00 20.79 178 ALA B C 1
ATOM 3080 O O . ALA B 1 186 ? 31.587 11.046 -4.039 1.00 22.68 178 ALA B O 1
ATOM 3082 N N . GLN B 1 187 ? 33.389 9.677 -4.025 1.00 23.37 179 GLN B N 1
ATOM 3083 C CA . GLN B 1 187 ? 34.155 10.424 -3.030 1.00 23.27 179 GLN B CA 1
ATOM 3084 C C . GLN B 1 187 ? 33.492 10.455 -1.657 1.00 23.32 179 GLN B C 1
ATOM 3085 O O . GLN B 1 187 ? 33.746 11.382 -0.865 1.00 26.35 179 GLN B O 1
ATOM 3091 N N . THR B 1 188 ? 32.635 9.464 -1.358 1.00 21.65 180 THR B N 1
ATOM 3092 C CA . THR B 1 188 ? 32.068 9.278 -0.026 1.00 21.76 180 THR B CA 1
ATOM 3093 C C . THR B 1 188 ? 32.533 7.914 0.477 1.00 24.38 180 THR B C 1
ATOM 3094 O O . THR B 1 188 ? 33.059 7.119 -0.311 1.00 24.99 180 THR B O 1
ATOM 3098 N N . PRO B 1 189 ? 32.362 7.602 1.766 1.00 26.73 181 PRO B N 1
ATOM 3099 C CA . PRO B 1 189 ? 32.867 6.325 2.297 1.00 25.57 181 PRO B CA 1
ATOM 3100 C C . PRO B 1 189 ? 32.015 5.100 1.989 1.00 25.45 181 PRO B C 1
ATOM 3101 O O . PRO B 1 189 ? 32.391 3.993 2.404 1.00 28.01 181 PRO B O 1
ATOM 3105 N N . LEU B 1 190 ? 30.891 5.232 1.289 1.00 20.57 182 LEU B N 1
ATOM 3106 C CA . LEU B 1 190 ? 30.020 4.082 1.084 1.00 18.93 182 LEU B CA 1
ATOM 3107 C C . LEU B 1 190 ? 30.714 3.002 0.263 1.00 21.24 182 LEU B C 1
ATOM 3108 O O . LEU B 1 190 ? 31.249 3.271 -0.817 1.00 19.78 182 LEU B O 1
ATOM 3113 N N . ALA B 1 191 ? 30.698 1.775 0.782 1.00 18.22 183 ALA B N 1
ATOM 3114 C CA . ALA B 1 191 ? 31.210 0.617 0.058 1.00 18.71 183 ALA B CA 1
ATOM 3115 C C . ALA B 1 191 ? 30.074 -0.087 -0.680 1.00 17.94 183 ALA B C 1
ATOM 3116 O O . ALA B 1 191 ? 28.976 -0.249 -0.139 1.00 18.73 183 ALA B O 1
ATOM 3118 N N . MET B 1 192 ? 30.340 -0.513 -1.920 1.00 17.51 184 MET B N 1
ATOM 3119 C CA . MET B 1 192 ? 29.321 -1.135 -2.756 1.00 18.75 184 MET B CA 1
ATOM 3120 C C . MET B 1 192 ? 29.927 -2.299 -3.521 1.00 18.03 184 MET B C 1
ATOM 3121 O O . MET B 1 192 ? 31.100 -2.271 -3.898 1.00 18.12 184 MET B O 1
ATOM 3126 N N . VAL B 1 193 ? 29.133 -3.341 -3.731 1.00 19.64 185 VAL B N 1
ATOM 3127 C CA . VAL B 1 193 ? 29.673 -4.495 -4.436 1.00 16.17 185 VAL B CA 1
ATOM 3128 C C . VAL B 1 193 ? 28.579 -5.181 -5.236 1.00 16.84 185 VAL B C 1
ATOM 3129 O O . VAL B 1 193 ? 27.430 -5.283 -4.797 1.00 18.65 185 VAL B O 1
ATOM 3133 N N . LEU B 1 194 ? 28.952 -5.622 -6.438 1.00 15.42 186 LEU B N 1
ATOM 3134 C CA . LEU B 1 194 ? 28.181 -6.553 -7.251 1.00 15.08 186 LEU B CA 1
ATOM 3135 C C . LEU B 1 194 ? 28.918 -7.884 -7.191 1.00 15.04 186 LEU B C 1
ATOM 3136 O O . LEU B 1 194 ? 30.106 -7.946 -7.521 1.00 16.62 186 LEU B O 1
ATOM 3141 N N . ILE B 1 195 ? 28.238 -8.934 -6.723 1.00 16.54 187 ILE B N 1
ATOM 3142 C CA . ILE B 1 195 ? 28.873 -10.228 -6.482 1.00 16.23 187 ILE B CA 1
ATOM 3143 C C . ILE B 1 195 ? 28.558 -11.191 -7.619 1.00 14.25 187 ILE B C 1
ATOM 3144 O O . ILE B 1 195 ? 27.394 -11.345 -8.026 1.00 16.76 187 ILE B O 1
ATOM 3149 N N . ALA B 1 196 ? 29.594 -11.867 -8.103 1.00 16.30 188 ALA B N 1
ATOM 3150 C CA . ALA B 1 196 ? 29.448 -12.992 -9.011 1.00 14.10 188 ALA B CA 1
ATOM 3151 C C . ALA B 1 196 ? 29.750 -14.228 -8.178 1.00 16.97 188 ALA B C 1
ATOM 3152 O O . ALA B 1 196 ? 30.920 -14.460 -7.836 1.00 18.08 188 ALA B O 1
ATOM 3154 N N . PRO B 1 197 ? 28.753 -15.030 -7.802 1.00 14.63 189 PRO B N 1
ATOM 3155 C CA . PRO B 1 197 ? 29.000 -16.133 -6.864 1.00 18.50 189 PRO B CA 1
ATOM 3156 C C . PRO B 1 197 ? 29.589 -17.378 -7.508 1.00 18.30 189 PRO B C 1
ATOM 3157 O O . PRO B 1 197 ? 29.881 -18.346 -6.794 1.00 21.33 189 PRO B O 1
ATOM 3161 N N . GLY B 1 198 ? 29.781 -17.396 -8.819 1.00 18.82 190 GLY B N 1
ATOM 3162 C CA . GLY B 1 198 ? 30.112 -18.617 -9.520 1.00 20.04 190 GLY B CA 1
ATOM 3163 C C . GLY B 1 198 ? 28.868 -19.392 -9.910 1.00 22.30 190 GLY B C 1
ATOM 3164 O O . GLY B 1 198 ? 27.740 -19.072 -9.526 1.00 21.16 190 GLY B O 1
ATOM 3165 N N . TRP B 1 199 ? 29.087 -20.447 -10.688 1.00 20.46 191 TRP B N 1
ATOM 3166 C CA . TRP B 1 199 ? 27.998 -21.281 -11.189 1.00 21.76 191 TRP B CA 1
ATOM 3167 C C . TRP B 1 199 ? 27.732 -22.359 -10.143 1.00 23.90 191 TRP B C 1
ATOM 3168 O O . TRP B 1 199 ? 28.491 -23.322 -10.023 1.00 26.34 191 TRP B O 1
ATOM 3179 N N . VAL B 1 200 ? 26.651 -22.195 -9.380 1.00 22.94 192 VAL B N 1
ATOM 3180 C CA . VAL B 1 200 ? 26.417 -22.966 -8.161 1.00 22.91 192 VAL B CA 1
ATOM 3181 C C . VAL B 1 200 ? 25.191 -23.847 -8.331 1.00 25.97 192 VAL B C 1
ATOM 3182 O O . VAL B 1 200 ? 24.181 -23.421 -8.902 1.00 25.65 192 VAL B O 1
ATOM 3186 N N . ARG B 1 201 ? 25.274 -25.077 -7.806 1.00 25.76 193 ARG B N 1
ATOM 3187 C CA . ARG B 1 201 ? 24.198 -26.050 -7.926 1.00 28.08 193 ARG B CA 1
ATOM 3188 C C . ARG B 1 201 ? 23.018 -25.718 -7.021 1.00 35.27 193 ARG B C 1
ATOM 3189 O O . ARG B 1 201 ? 22.761 -26.417 -6.038 1.00 44.00 193 ARG B O 1
ATOM 3197 N N . THR B 1 202 ? 22.306 -24.649 -7.335 1.00 28.09 194 THR B N 1
ATOM 3198 C CA . THR B 1 202 ? 21.004 -24.381 -6.762 1.00 27.35 194 THR B CA 1
ATOM 3199 C C . THR B 1 202 ? 19.956 -24.738 -7.803 1.00 29.38 194 THR B C 1
ATOM 3200 O O . THR B 1 202 ? 20.273 -25.239 -8.886 1.00 35.50 194 THR B O 1
ATOM 3204 N N . GLU B 1 203 ? 18.690 -24.463 -7.493 1.00 30.06 195 GLU B N 1
ATOM 3205 C CA . GLU B 1 203 ? 17.641 -24.723 -8.472 1.00 32.13 195 GLU B CA 1
ATOM 3206 C C . GLU B 1 203 ? 17.800 -23.831 -9.700 1.00 31.28 195 GLU B C 1
ATOM 3207 O O . GLU B 1 203 ? 17.383 -24.215 -10.803 1.00 33.14 195 GLU B O 1
ATOM 3213 N N . LEU B 1 204 ? 18.422 -22.664 -9.535 1.00 29.58 196 LEU B N 1
ATOM 3214 C CA . LEU B 1 204 ? 18.710 -21.795 -10.671 1.00 28.80 196 LEU B CA 1
ATOM 3215 C C . LEU B 1 204 ? 19.924 -22.284 -11.453 1.00 31.42 196 LEU B C 1
ATOM 3216 O O . LEU B 1 204 ? 19.886 -22.339 -12.688 1.00 33.73 196 LEU B O 1
ATOM 3221 N N . GLY B 1 205 ? 21.004 -22.647 -10.749 1.00 28.98 197 GLY B N 1
ATOM 3222 C CA . GLY B 1 205 ? 22.207 -23.096 -11.433 1.00 29.28 197 GLY B CA 1
ATOM 3223 C C . GLY B 1 205 ? 22.012 -24.391 -12.201 1.00 31.88 197 GLY B C 1
ATOM 3224 O O . GLY B 1 205 ? 22.575 -24.570 -13.286 1.00 35.33 197 GLY B O 1
ATOM 3225 N N . GLY B 1 206 ? 21.215 -25.312 -11.658 1.00 31.86 198 GLY B N 1
ATOM 3226 C CA . GLY B 1 206 ? 20.948 -26.560 -12.330 1.00 35.90 198 GLY B CA 1
ATOM 3227 C C . GLY B 1 206 ? 21.968 -27.636 -12.019 1.00 38.46 198 GLY B C 1
ATOM 3228 O O . GLY B 1 206 ? 22.964 -27.406 -11.325 1.00 36.60 198 GLY B O 1
ATOM 3229 N N . PRO B 1 207 ? 21.738 -28.838 -12.554 1.00 45.10 199 PRO B N 1
ATOM 3230 C CA . PRO B 1 207 ? 22.593 -29.986 -12.204 1.00 50.47 199 PRO B CA 1
ATOM 3231 C C . PRO B 1 207 ? 24.015 -29.893 -12.732 1.00 48.96 199 PRO B C 1
ATOM 3232 O O . PRO B 1 207 ? 24.905 -30.544 -12.169 1.00 46.06 199 PRO B O 1
ATOM 3236 N N . ASP B 1 208 ? 24.257 -29.128 -13.794 1.00 45.07 200 ASP B N 1
ATOM 3237 C CA . ASP B 1 208 ? 25.572 -29.048 -14.415 1.00 47.26 200 ASP B CA 1
ATOM 3238 C C . ASP B 1 208 ? 26.470 -27.994 -13.786 1.00 43.26 200 ASP B C 1
ATOM 3239 O O . ASP B 1 208 ? 27.608 -27.826 -14.238 1.00 43.17 200 ASP B O 1
ATOM 3244 N N . ALA B 1 209 ? 25.995 -27.285 -12.764 1.00 33.28 201 ALA B N 1
ATOM 3245 C CA . ALA B 1 209 ? 26.786 -26.224 -12.161 1.00 33.34 201 ALA B CA 1
ATOM 3246 C C . ALA B 1 209 ? 28.072 -26.775 -11.555 1.00 33.75 201 ALA B C 1
ATOM 3247 O O . ALA B 1 209 ? 28.124 -27.905 -11.062 1.00 36.16 201 ALA B O 1
ATOM 3249 N N . ARG B 1 210 ? 29.116 -25.942 -11.576 1.00 31.58 202 ARG B N 1
ATOM 3250 C CA . ARG B 1 210 ? 30.454 -26.409 -11.233 1.00 34.53 202 ARG B CA 1
ATOM 3251 C C . ARG B 1 210 ? 30.702 -26.432 -9.730 1.00 33.83 202 ARG B C 1
ATOM 3252 O O . ARG B 1 210 ? 31.509 -27.242 -9.260 1.00 35.40 202 ARG B O 1
ATOM 3254 N N . LEU B 1 211 ? 30.026 -25.579 -8.965 1.00 28.76 203 LEU B N 1
ATOM 3255 C CA . LEU B 1 211 ? 30.290 -25.408 -7.543 1.00 25.21 203 LEU B CA 1
ATOM 3256 C C . LEU B 1 211 ? 29.100 -25.860 -6.707 1.00 30.30 203 LEU B C 1
ATOM 3257 O O . LEU B 1 211 ? 27.942 -25.695 -7.102 1.00 28.83 203 LEU B O 1
ATOM 3262 N N . SER B 1 212 ? 29.397 -26.441 -5.544 1.00 26.52 204 SER B N 1
ATOM 3263 C CA . SER B 1 212 ? 28.370 -26.635 -4.536 1.00 26.36 204 SER B CA 1
ATOM 3264 C C . SER B 1 212 ? 28.136 -25.331 -3.785 1.00 27.60 204 SER B C 1
ATOM 3265 O O . SER B 1 212 ? 28.944 -24.397 -3.836 1.00 25.77 204 SER B O 1
ATOM 3268 N N . ILE B 1 213 ? 27.006 -25.274 -3.077 1.00 24.70 205 ILE B N 1
ATOM 3269 C CA . ILE B 1 213 ? 26.725 -24.112 -2.242 1.00 26.17 205 ILE B CA 1
ATOM 3270 C C . ILE B 1 213 ? 27.870 -23.846 -1.279 1.00 23.48 205 ILE B C 1
ATOM 3271 O O . ILE B 1 213 ? 28.316 -22.704 -1.126 1.00 23.85 205 ILE B O 1
ATOM 3276 N N . ASP B 1 214 ? 28.385 -24.894 -0.633 1.00 26.15 206 ASP B N 1
ATOM 3277 C CA . ASP B 1 214 ? 29.431 -24.677 0.359 1.00 28.55 206 ASP B CA 1
ATOM 3278 C C . ASP B 1 214 ? 30.759 -24.258 -0.261 1.00 28.50 206 ASP B C 1
ATOM 3279 O O . ASP B 1 214 ? 31.636 -23.773 0.459 1.00 31.31 206 ASP B O 1
ATOM 3284 N N . GLU B 1 215 ? 30.925 -24.411 -1.575 1.00 27.44 207 GLU B N 1
ATOM 3285 C CA . GLU B 1 215 ? 32.137 -23.975 -2.254 1.00 24.06 207 GLU B CA 1
ATOM 3286 C C . GLU B 1 215 ? 32.085 -22.513 -2.678 1.00 23.43 207 GLU B C 1
ATOM 3287 O O . GLU B 1 215 ? 33.128 -21.947 -3.024 1.00 26.96 207 GLU B O 1
ATOM 3293 N N . SER B 1 216 ? 30.906 -21.897 -2.644 1.00 20.46 208 SER B N 1
ATOM 3294 C CA . SER B 1 216 ? 30.692 -20.515 -3.058 1.00 21.53 208 SER B CA 1
ATOM 3295 C C . SER B 1 216 ? 30.377 -19.580 -1.899 1.00 19.69 208 SER B C 1
ATOM 3296 O O . SER B 1 216 ? 30.965 -18.491 -1.799 1.00 20.61 208 SER B O 1
ATOM 3299 N N . VAL B 1 217 ? 29.409 -19.955 -1.055 1.00 18.60 209 VAL B N 1
ATOM 3300 C CA . VAL B 1 217 ? 28.876 -19.012 -0.065 1.00 18.79 209 VAL B CA 1
ATOM 3301 C C . VAL B 1 217 ? 29.899 -18.557 0.965 1.00 21.98 209 VAL B C 1
ATOM 3302 O O . VAL B 1 217 ? 29.923 -17.355 1.289 1.00 20.70 209 VAL B O 1
ATOM 3306 N N . PRO B 1 218 ? 30.743 -19.425 1.537 1.00 22.42 210 PRO B N 1
ATOM 3307 C CA . PRO B 1 218 ? 31.757 -18.914 2.476 1.00 22.45 210 PRO B CA 1
ATOM 3308 C C . PRO B 1 218 ? 32.650 -17.860 1.842 1.00 19.02 210 PRO B C 1
ATOM 3309 O O . PRO B 1 218 ? 32.990 -16.865 2.499 1.00 22.99 210 PRO B O 1
ATOM 3313 N N . GLY B 1 219 ? 33.005 -18.043 0.566 1.00 21.80 211 GLY B N 1
ATOM 3314 C CA . GLY B 1 219 ? 33.793 -17.042 -0.133 1.00 21.61 211 GLY B CA 1
ATOM 3315 C C . GLY B 1 219 ? 33.041 -15.743 -0.350 1.00 18.36 211 GLY B C 1
ATOM 3316 O O . GLY B 1 219 ? 33.596 -14.657 -0.155 1.00 21.31 211 GLY B O 1
ATOM 3317 N N . VAL B 1 220 ? 31.767 -15.825 -0.752 1.00 19.25 212 VAL B N 1
ATOM 3318 C CA . VAL B 1 220 ? 30.954 -14.613 -0.874 1.00 17.72 212 VAL B CA 1
ATOM 3319 C C . VAL B 1 220 ? 30.927 -13.859 0.447 1.00 21.26 212 VAL B C 1
ATOM 3320 O O . VAL B 1 220 ? 31.103 -12.636 0.496 1.00 20.70 212 VAL B O 1
ATOM 3324 N N . VAL B 1 221 ? 30.715 -14.580 1.543 1.00 16.77 213 VAL B N 1
ATOM 3325 C CA . VAL B 1 221 ? 30.661 -13.920 2.841 1.00 17.20 213 VAL B CA 1
ATOM 3326 C C . VAL B 1 221 ? 32.018 -13.319 3.203 1.00 20.58 213 VAL B C 1
ATOM 3327 O O . VAL B 1 221 ? 32.088 -12.195 3.723 1.00 21.07 213 VAL B O 1
ATOM 3331 N N . ASP B 1 222 ? 33.111 -14.038 2.923 1.00 21.63 214 ASP B N 1
ATOM 3332 C CA . ASP B 1 222 ? 34.447 -13.476 3.125 1.00 21.32 214 ASP B CA 1
ATOM 3333 C C . ASP B 1 222 ? 34.607 -12.174 2.352 1.00 21.81 214 ASP B C 1
ATOM 3334 O O . ASP B 1 222 ? 35.133 -11.182 2.875 1.00 20.84 214 ASP B O 1
ATOM 3339 N N . VAL B 1 223 ? 34.178 -12.171 1.090 1.00 21.52 215 VAL B N 1
ATOM 3340 C CA . VAL B 1 223 ? 34.315 -10.981 0.252 1.00 19.52 215 VAL B CA 1
ATOM 3341 C C . VAL B 1 223 ? 33.530 -9.814 0.839 1.00 22.05 215 VAL B C 1
ATOM 3342 O O . VAL B 1 223 ? 34.034 -8.688 0.923 1.00 23.05 215 VAL B O 1
ATOM 3346 N N . LEU B 1 224 ? 32.283 -10.062 1.255 1.00 19.88 216 LEU B N 1
ATOM 3347 C CA . LEU B 1 224 ? 31.468 -8.990 1.826 1.00 18.88 216 LEU B CA 1
ATOM 3348 C C . LEU B 1 224 ? 32.096 -8.435 3.098 1.00 21.34 216 LEU B C 1
ATOM 3349 O O . LEU B 1 224 ? 32.157 -7.213 3.290 1.00 22.05 216 LEU B O 1
ATOM 3354 N N . LEU B 1 225 ? 32.553 -9.315 3.993 1.00 19.98 217 LEU B N 1
ATOM 3355 C CA . LEU B 1 225 ? 33.176 -8.828 5.222 1.00 21.18 217 LEU B CA 1
ATOM 3356 C C . LEU B 1 225 ? 34.415 -7.989 4.916 1.00 28.30 217 LEU B C 1
ATOM 3357 O O . LEU B 1 225 ? 34.605 -6.912 5.497 1.00 28.91 217 LEU B O 1
ATOM 3362 N N . ALA B 1 226 ? 35.238 -8.437 3.964 1.00 24.77 218 ALA B N 1
ATOM 3363 C CA . ALA B 1 226 ? 36.460 -7.710 3.632 1.00 26.15 218 ALA B CA 1
ATOM 3364 C C . ALA B 1 226 ? 36.185 -6.418 2.868 1.00 23.01 218 ALA B C 1
ATOM 3365 O O . ALA B 1 226 ? 37.018 -5.507 2.906 1.00 29.41 218 ALA B O 1
ATOM 3367 N N . LYS B 1 227 ? 35.042 -6.323 2.185 1.00 25.21 219 LYS B N 1
ATOM 3368 C CA . LYS B 1 227 ? 34.716 -5.143 1.384 1.00 22.16 219 LYS B CA 1
ATOM 3369 C C . LYS B 1 227 ? 34.300 -3.970 2.267 1.00 28.43 219 LYS B C 1
ATOM 3370 O O . LYS B 1 227 ? 34.440 -2.807 1.866 1.00 28.87 219 LYS B O 1
ATOM 3376 N N . ARG B 1 228 ? 33.790 -4.263 3.461 1.00 26.11 220 ARG B N 1
ATOM 3377 C CA A ARG B 1 228 ? 33.419 -3.206 4.386 0.25 31.14 220 ARG B CA 1
ATOM 3378 C CA B ARG B 1 228 ? 33.419 -3.204 4.385 0.44 31.62 220 ARG B CA 1
ATOM 3379 C CA C ARG B 1 228 ? 33.432 -3.241 4.440 0.31 31.21 220 ARG B CA 1
ATOM 3380 C C . ARG B 1 228 ? 34.604 -2.285 4.643 1.00 32.52 220 ARG B C 1
ATOM 3381 O O . ARG B 1 228 ? 35.736 -2.729 4.854 1.00 34.43 220 ARG B O 1
ATOM 3403 N N . GLY B 1 229 ? 34.336 -0.983 4.610 1.00 35.90 221 GLY B N 1
ATOM 3404 C CA . GLY B 1 229 ? 35.390 -0.018 4.832 1.00 34.17 221 GLY B CA 1
ATOM 3405 C C . GLY B 1 229 ? 36.221 0.313 3.616 1.00 31.09 221 GLY B C 1
ATOM 3406 O O . GLY B 1 229 ? 37.112 1.165 3.711 1.00 38.57 221 GLY B O 1
ATOM 3407 N N . ARG B 1 230 ? 35.973 -0.330 2.479 1.00 28.70 222 ARG B N 1
ATOM 3408 C CA A ARG B 1 230 ? 36.679 -0.030 1.237 0.44 29.56 222 ARG B CA 1
ATOM 3409 C CA B ARG B 1 230 ? 36.678 -0.037 1.236 0.56 29.52 222 ARG B CA 1
ATOM 3410 C C . ARG B 1 230 ? 35.682 0.674 0.323 1.00 28.13 222 ARG B C 1
ATOM 3411 O O . ARG B 1 230 ? 34.876 0.029 -0.355 1.00 26.64 222 ARG B O 1
ATOM 3426 N N . ALA B 1 231 ? 35.736 2.004 0.322 1.00 28.40 223 ALA B N 1
ATOM 3427 C CA . ALA B 1 231 ? 34.739 2.811 -0.367 1.00 24.50 223 ALA B CA 1
ATOM 3428 C C . ALA B 1 231 ? 34.756 2.575 -1.871 1.00 25.91 223 ALA B C 1
ATOM 3429 O O . ALA B 1 231 ? 35.791 2.269 -2.470 1.00 28.55 223 ALA B O 1
ATOM 3431 N N . GLY B 1 232 ? 33.590 2.750 -2.480 1.00 21.23 224 GLY B N 1
ATOM 3432 C CA . GLY B 1 232 ? 33.423 2.649 -3.916 1.00 20.71 224 GLY B CA 1
ATOM 3433 C C . GLY B 1 232 ? 32.854 1.303 -4.321 1.00 21.29 224 GLY B C 1
ATOM 3434 O O . GLY B 1 232 ? 32.766 0.363 -3.532 1.00 20.34 224 GLY B O 1
ATOM 3435 N N . LEU B 1 233 ? 32.483 1.214 -5.593 1.00 19.30 225 LEU B N 1
ATOM 3436 C CA . LEU B 1 233 ? 31.851 0.019 -6.134 1.00 16.42 225 LEU B CA 1
ATOM 3437 C C . LEU B 1 233 ? 32.879 -0.885 -6.806 1.00 19.75 225 LEU B C 1
ATOM 3438 O O . LEU B 1 233 ? 33.721 -0.423 -7.582 1.00 21.73 225 LEU B O 1
ATOM 3443 N N . GLU B 1 234 ? 32.793 -2.183 -6.513 1.00 19.63 226 GLU B N 1
ATOM 3444 C CA . GLU B 1 234 ? 33.574 -3.191 -7.219 1.00 18.73 226 GLU B CA 1
ATOM 3445 C C . GLU B 1 234 ? 32.663 -4.327 -7.652 1.00 18.69 226 GLU B C 1
ATOM 3446 O O . GLU B 1 234 ? 31.618 -4.580 -7.048 1.00 18.56 226 GLU B O 1
ATOM 3452 N N . TYR B 1 235 ? 33.084 -4.994 -8.724 1.00 18.09 227 TYR B N 1
ATOM 3453 C CA . TYR B 1 235 ? 32.429 -6.170 -9.284 1.00 18.23 227 TYR B CA 1
ATOM 3454 C C . TYR B 1 235 ? 33.396 -7.305 -8.960 1.00 17.45 227 TYR B C 1
ATOM 3455 O O . TYR B 1 235 ? 34.485 -7.381 -9.535 1.00 18.19 227 TYR B O 1
ATOM 3464 N N . LEU B 1 236 ? 33.042 -8.136 -7.976 1.00 18.30 228 LEU B N 1
ATOM 3465 C CA . LEU B 1 236 ? 33.949 -9.137 -7.426 1.00 18.98 228 LEU B CA 1
ATOM 3466 C C . LEU B 1 236 ? 33.291 -10.506 -7.438 1.00 17.38 228 LEU B C 1
ATOM 3467 O O . LEU B 1 236 ? 32.081 -10.621 -7.227 1.00 17.03 228 LEU B O 1
ATOM 3472 N N . ASP B 1 237 ? 34.094 -11.548 -7.676 1.00 18.32 229 ASP B N 1
ATOM 3473 C CA . ASP B 1 237 ? 33.565 -12.900 -7.608 1.00 18.38 229 ASP B CA 1
ATOM 3474 C C . ASP B 1 237 ? 33.742 -13.489 -6.210 1.00 16.85 229 ASP B C 1
ATOM 3475 O O . ASP B 1 237 ? 34.264 -12.850 -5.290 1.00 20.28 229 ASP B O 1
ATOM 3480 N N . TYR B 1 238 ? 33.308 -14.737 -6.057 1.00 17.72 230 TYR B N 1
ATOM 3481 C CA . TYR B 1 238 ? 33.326 -15.375 -4.749 1.00 20.90 230 TYR B CA 1
ATOM 3482 C C . TYR B 1 238 ? 34.735 -15.628 -4.238 1.00 21.51 230 TYR B C 1
ATOM 3483 O O . TYR B 1 238 ? 34.891 -15.988 -3.066 1.00 23.35 230 TYR B O 1
ATOM 3492 N N . ARG B 1 239 ? 35.748 -15.484 -5.089 1.00 20.72 231 ARG B N 1
ATOM 3493 C CA . ARG B 1 239 ? 37.145 -15.603 -4.693 1.00 22.15 231 ARG B CA 1
ATOM 3494 C C . ARG B 1 239 ? 37.796 -14.245 -4.483 1.00 23.48 231 ARG B C 1
ATOM 3495 O O . ARG B 1 239 ? 39.010 -14.179 -4.241 1.00 26.75 231 ARG B O 1
ATOM 3503 N N . GLY B 1 240 ? 37.022 -13.170 -4.568 1.00 23.95 232 GLY B N 1
ATOM 3504 C CA . GLY B 1 240 ? 37.558 -11.833 -4.437 1.00 24.45 232 GLY B CA 1
ATOM 3505 C C . GLY B 1 240 ? 38.226 -11.294 -5.680 1.00 26.47 232 GLY B C 1
ATOM 3506 O O . GLY B 1 240 ? 38.861 -10.236 -5.612 1.00 26.46 232 GLY B O 1
ATOM 3507 N N . ARG B 1 241 ? 38.102 -11.978 -6.814 1.00 21.15 233 ARG B N 1
ATOM 3508 C CA . ARG B 1 241 ? 38.704 -11.490 -8.044 1.00 21.33 233 ARG B CA 1
ATOM 3509 C C . ARG B 1 241 ? 37.808 -10.446 -8.693 1.00 18.54 233 ARG B C 1
ATOM 3510 O O . ARG B 1 241 ? 36.579 -10.517 -8.625 1.00 19.82 233 ARG B O 1
ATOM 3518 N N . THR B 1 242 ? 38.437 -9.468 -9.330 1.00 22.05 234 THR B N 1
ATOM 3519 C CA . THR B 1 242 ? 37.684 -8.468 -10.071 1.00 20.13 234 THR B CA 1
ATOM 3520 C C . THR B 1 242 ? 37.142 -9.073 -11.360 1.00 19.26 234 THR B C 1
ATOM 3521 O O . THR B 1 242 ? 37.872 -9.729 -12.108 1.00 26.40 234 THR B O 1
ATOM 3525 N N . VAL B 1 243 ? 35.856 -8.842 -11.617 1.00 19.84 235 VAL B N 1
ATOM 3526 C CA . VAL B 1 243 ? 35.204 -9.269 -12.847 1.00 20.23 235 VAL B CA 1
ATOM 3527 C C . VAL B 1 243 ? 35.176 -8.071 -13.779 1.00 16.82 235 VAL B C 1
ATOM 3528 O O . VAL B 1 243 ? 34.784 -6.974 -13.361 1.00 20.57 235 VAL B O 1
ATOM 3532 N N . ARG B 1 244 ? 35.576 -8.275 -15.036 1.00 18.92 236 ARG B N 1
ATOM 3533 C CA . ARG B 1 244 ? 35.522 -7.196 -16.020 1.00 17.81 236 ARG B CA 1
ATOM 3534 C C . ARG B 1 244 ? 34.076 -6.774 -16.260 1.00 19.00 236 ARG B C 1
ATOM 3535 O O . ARG B 1 244 ? 33.161 -7.600 -16.252 1.00 20.18 236 ARG B O 1
ATOM 3543 N N . TRP B 1 245 ? 33.867 -5.481 -16.490 1.00 18.54 237 TRP B N 1
ATOM 3544 C CA . TRP B 1 245 ? 32.509 -4.990 -16.730 1.00 18.11 237 TRP B CA 1
ATOM 3545 C C . TRP B 1 245 ? 31.933 -5.538 -18.039 1.00 17.95 237 TRP B C 1
ATOM 3546 O O . TRP B 1 245 ? 30.705 -5.664 -18.142 1.00 19.82 237 TRP B O 1
#

Radius of gyration: 25.94 Å; Cα contacts (8 Å, |Δi|>4): 1002; chains: 2; bounding box: 59×52×84 Å

CATH classification: 3.40.50.720

Foldseek 3Di:
DFAEEEQEPQQFDLNVVLCVLCVVVRAAYEYEDAPVVPHGVNVVVCVVVVPRYHYDYDDLLDLVRLLVVLVVCPPAAHLEYEYEFAAAFPDLQDAPVGDDPVRLVVRLSRQAVRVVSNCVSCVVNYDLLGEYEYAAALLCAPVPPPDDTSPSNNVSRVNNVVSVQVVQVVSVVTNYFYEHEHQAQEPTPRSHPPGDHHSVRGNNLVVVLNVVRRRHGTYFYAYSPRDGRHD/DFAEEEQEDQQDDLNVVLCVLCVVVGHAYEYEDAPPPPHGSNNVVCVVVVPRYHYDYDDLLDLVRLVVVCVVCVVAAHQEYEYEFAAAFPDLQDAPVGDDPVRLVVRLSRQAVRLLSNCVSCVVSYDQLGEYEYAAALLCAPVPPPDDTSHSSNVSSVNNVVSVQVVLVVCPPTNYFYEHEHQAQEPDPRSHDPGDHYSVRGSVLLSVLNVVRRRVRTYFYAYSPRDGRHD

B-factor: mean 25.51, std 10.25, range [12.63, 97.46]

Secondary structure (DSSP, 8-state):
---EEEEES-SSHHHHHHHHHHHHTT-EEEEEE-GGG-S-HHHHHHHH-TTTEEEEE--TT-HHHHHHHHHHTTT---SEEEE------S-TTS-TTTS-HHHHHHHHIIIIIHHHHHHHHHGGGS-TT-EEEEE--GGG-STT-SS--SHHHHHHHHHHHHHHHHHHHHTTTS--EEEEEE--SB-STTT-TT-SB-HHHHHHHHHHHHHHHTT--EEEEEETTSPBPP-/---EEEEES-SSHHHHHHHHHHHHTT-EEEEEE-GGG-S-HHHHHHHHSTTTEEEEE--TT-HHHHHHHHHHTTT---SEEEE------S-TTS-TTTS-HHHHHHHHIIIIIHHHHHHHHHGGGS-TTSEEEEE--GGG-STT-SS--SHHHHHHHHHHHHHHHHHHHHTTTSS-EEEEEE--SB-STTT-TT-SB-HHHHHHHHHHHHHHHTT--EEEEEETTSPBPP-

InterPro domains:
  IPR002347 Short-chain dehydrogenase/reductase SDR [PF00106] (10-197)
  IPR002347 Short-chain dehydrogenase/reductase SDR [PR00081] (10-27)
  IPR002347 Short-chain dehydrogenase/reductase SDR [PR00081] (82-93)
  IPR002347 Short-chain dehydrogenase/reductase SDR [PR00081] (159-178)
  IPR002347 Short-chain dehydrogenase/reductase SDR [PR00081] (180-197)
  IPR002347 Short-chain dehydrogenase/reductase SDR [PR00081] (199-219)
  IPR036291 NAD(P)-binding domain superfamily [SSF51735] (9-237)
  IPR052184 Short-chain dehydrogenases/reductases (SDR) enzymes [PTHR45458] (10-237)